Protein AF-0000000075761320 (afdb_homodimer)

pLDDT: mean 91.82, std 11.58, range [25.72, 98.88]

Nearest PDB structures (foldseek):
  5cwi-assembly1_A  TM=2.090E-01  e=9.418E-01  synthetic construct
  8e12-assembly1_B  TM=2.796E-01  e=6.528E+00  synthetic construct
  8pwv-assembly4_G  TM=2.107E-01  e=4.591E+00  Plasmodium falciparum 3D7
  5mi0-assembly1_A  TM=2.084E-01  e=7.449E+00  Plasmodium falciparum
  5cwi-assembly1_A  TM=2.090E-01  e=1.225E+00  synthetic construct

Secondary structure (DSSP, 8-state):
--SSTT-S---TTS-HHHHHHHHHHHHHHHHHHHHSS-GGGHHHHHHHHHHHHHHHHHHHHHTHHHHTHHHHHHHHHHHHHHHHHGGGHHHHHHHHHHHHHHHHTHHHHTSHHHHHHHHHHHHHHS--TTHHHHHHHHHHHHHHHHHHHHHHHTT----S-TTHHHHHHHHHHHHHHHHHHHHHHH---HHHHHHHHHHHHHHHHHHHHTGGG-HHHHHHHHHHHHHHHHHHHHHHHHHHHHHHHHH-GGGG-SHHHHHHHHHHHHHHHHHHHHHHHHHHHHHT-S-HHHHHHHHHHHHHHHHHH--/--SSTT-S---TTS-HHHHHHHHHHHHHHHHHHHHSS-GGGHHHHHHHHHHHHHHHHHHHHHTHHHHTHHHHHHHHHHHHHHHHHGGGHHHHHHHHHHHHHHHHTHHHHTSHHHHHHHHHHHHHHSPPTTHHHHHHHHHHHHHHHHHHHHHHHHT----S-TTHHHHHHHHHHHHHHHHHHHHHHH---HHHHHHHHHHHHHHHHHHHHTGGG-HHHHHHHHHHHHHHHHHHHHHHHHHHHHHHHHH-GGGG-SHHHHHHHHHHHHHHHHHHHHHHHHHHHHHT-S-HHHHHHHHHHHHHHHHHH--

Radius of gyration: 30.38 Å; Cα contacts (8 Å, |Δi|>4): 677; chains: 2; bounding box: 58×85×66 Å

Organism: Stutzerimonas stutzeri (strain A1501) (NCBI:txid379731)

Structure (mmCIF, N/CA/C/O backbone):
data_AF-0000000075761320-model_v1
#
loop_
_entity.id
_entity.type
_entity.pdbx_description
1 polymer 'CHAD domain-containing protein'
#
loop_
_atom_site.group_PDB
_atom_site.id
_atom_site.type_symbol
_atom_site.label_atom_id
_atom_site.label_alt_id
_atom_site.label_comp_id
_atom_site.label_asym_id
_atom_site.label_entity_id
_atom_site.label_seq_id
_atom_site.pdbx_PDB_ins_code
_atom_site.Cartn_x
_atom_site.Cartn_y
_atom_site.Cartn_z
_atom_site.occupancy
_atom_site.B_iso_or_equiv
_atom_site.auth_seq_id
_atom_site.auth_comp_id
_atom_site.auth_asym_id
_atom_site.auth_atom_id
_atom_site.pdbx_PDB_model_num
ATOM 1 N N . MET A 1 1 ? -18.188 -2.959 19.812 1 25.72 1 MET A N 1
ATOM 2 C CA . MET A 1 1 ? -19.25 -2.385 19 1 25.72 1 MET A CA 1
ATOM 3 C C . MET A 1 1 ? -19.188 -0.861 19.016 1 25.72 1 MET A C 1
ATOM 5 O O . MET A 1 1 ? -19.516 -0.212 18.016 1 25.72 1 MET A O 1
ATOM 9 N N . GLU A 1 2 ? -18.922 -0.17 20.062 1 32.75 2 GLU A N 1
ATOM 10 C CA . GLU A 1 2 ? -18.938 1.276 20.266 1 32.75 2 GLU A CA 1
ATOM 11 C C . GLU A 1 2 ? -17.688 1.929 19.688 1 32.75 2 GLU A C 1
ATOM 13 O O . GLU A 1 2 ? -17.75 3.074 19.234 1 32.75 2 GLU A O 1
ATOM 18 N N . SER A 1 3 ? -16.547 1.347 19.844 1 39.31 3 SER A N 1
ATOM 19 C CA . SER A 1 3 ? -15.219 1.844 19.516 1 39.31 3 SER A CA 1
ATOM 20 C C . SER A 1 3 ? -15.016 1.897 18 1 39.31 3 SER A C 1
ATOM 22 O O . SER A 1 3 ? -14.188 2.662 17.5 1 39.31 3 SER A O 1
ATOM 24 N N . ASN A 1 4 ? -15.648 1.017 17.219 1 44.62 4 ASN A N 1
ATOM 25 C CA . ASN A 1 4 ? -15.812 0.854 15.773 1 44.62 4 ASN A CA 1
ATOM 26 C C . ASN A 1 4 ? -16.688 1.957 15.18 1 44.62 4 ASN A C 1
ATOM 28 O O . ASN A 1 4 ? -16.594 2.24 13.984 1 44.62 4 ASN A O 1
ATOM 32 N N . SER A 1 5 ? -17.688 2.535 15.938 1 45.78 5 SER A N 1
ATOM 33 C CA . SER A 1 5 ? -18.734 3.5 15.617 1 45.78 5 SER A CA 1
ATOM 34 C C . SER A 1 5 ? -18.156 4.875 15.312 1 45.78 5 SER A C 1
ATOM 36 O O . SER A 1 5 ? -18.812 5.715 14.703 1 45.78 5 SER A O 1
ATOM 38 N N . MET A 1 6 ? -16.938 5.207 15.82 1 63.84 6 MET A N 1
ATOM 39 C CA . MET A 1 6 ? -16.531 6.602 15.703 1 63.84 6 MET A CA 1
ATOM 40 C C . MET A 1 6 ? -15.352 6.738 14.734 1 63.84 6 MET A C 1
ATOM 42 O O . MET A 1 6 ? -14.523 7.645 14.883 1 63.84 6 MET A O 1
ATOM 46 N N . ALA A 1 7 ? -15.422 5.793 13.805 1 81.19 7 ALA A N 1
ATOM 47 C CA . ALA A 1 7 ? -14.273 5.758 12.906 1 81.19 7 ALA A CA 1
ATOM 48 C C . ALA A 1 7 ? -14.406 6.812 11.812 1 81.19 7 ALA A C 1
ATOM 50 O O . ALA A 1 7 ? -15.508 7.102 11.344 1 81.19 7 ALA A O 1
ATOM 51 N N . TYR A 1 8 ? -13.477 7.523 11.609 1 94.44 8 TYR A N 1
ATOM 52 C CA . TYR A 1 8 ? -13.336 8.516 10.547 1 94.44 8 TYR A CA 1
ATOM 53 C C . TYR A 1 8 ? -13.219 7.844 9.188 1 94.44 8 TYR A C 1
ATOM 55 O O . TYR A 1 8 ? -12.117 7.648 8.68 1 94.44 8 TYR A O 1
ATOM 63 N N . ARG A 1 9 ? -14.391 7.473 8.664 1 97.12 9 ARG A N 1
ATOM 64 C CA . ARG A 1 9 ? -14.453 6.734 7.406 1 97.12 9 ARG A CA 1
ATOM 65 C C . ARG A 1 9 ? -15.789 6.973 6.703 1 97.12 9 ARG A C 1
ATOM 67 O O . ARG A 1 9 ? -16.766 7.398 7.328 1 97.12 9 ARG A O 1
ATOM 74 N N . ILE A 1 10 ? -15.82 6.734 5.441 1 96.88 10 ILE A N 1
ATOM 75 C CA . ILE A 1 10 ? -17.016 6.715 4.617 1 96.88 10 ILE A CA 1
ATOM 76 C C . ILE A 1 10 ? -17.234 5.316 4.039 1 96.88 10 ILE A C 1
ATOM 78 O O . ILE A 1 10 ? -16.375 4.801 3.316 1 96.88 10 ILE A O 1
ATOM 82 N N . ARG A 1 11 ? -18.312 4.676 4.395 1 95.88 11 ARG A N 1
ATOM 83 C CA . ARG A 1 11 ? -18.594 3.332 3.896 1 95.88 11 ARG A CA 1
ATOM 84 C C . ARG A 1 11 ? -19.281 3.383 2.533 1 95.88 11 ARG A C 1
ATOM 86 O O . ARG A 1 11 ? -20.375 3.918 2.402 1 95.88 11 ARG A O 1
ATOM 93 N N . PRO A 1 12 ? -18.656 2.762 1.492 1 96.19 12 PRO A N 1
ATOM 94 C CA . PRO A 1 12 ? -19.219 2.836 0.138 1 96.19 12 PRO A CA 1
ATOM 95 C C . PRO A 1 12 ? -20.531 2.082 -0.003 1 96.19 12 PRO A C 1
ATOM 97 O O . PRO A 1 12 ? -21.297 2.338 -0.936 1 96.19 12 PRO A O 1
ATOM 100 N N . THR A 1 13 ? -20.812 1.194 0.844 1 94.88 13 THR A N 1
ATOM 101 C CA . THR A 1 13 ? -22.016 0.375 0.768 1 94.88 13 THR A CA 1
ATOM 102 C C . THR A 1 13 ? -23.219 1.14 1.301 1 94.88 13 THR A C 1
ATOM 104 O O . THR A 1 13 ? -24.359 0.672 1.189 1 94.88 13 THR A O 1
ATOM 107 N N . ARG A 1 14 ? -23 2.266 1.928 1 94.31 14 ARG A N 1
ATOM 108 C CA . ARG A 1 14 ? -24.047 3.127 2.457 1 94.31 14 ARG A CA 1
ATOM 109 C C . ARG A 1 14 ? -24.188 4.391 1.619 1 94.31 14 ARG A C 1
ATOM 111 O O . ARG A 1 14 ? -23.422 4.621 0.69 1 94.31 14 ARG A O 1
ATOM 118 N N . ASN A 1 15 ? -25.25 5.133 1.896 1 94.44 15 ASN A N 1
ATOM 119 C CA . ASN A 1 15 ? -25.453 6.406 1.215 1 94.44 15 ASN A CA 1
ATOM 120 C C . ASN A 1 15 ? -24.328 7.383 1.498 1 94.44 15 ASN A C 1
ATOM 122 O O . ASN A 1 15 ? -24.078 7.734 2.652 1 94.44 15 ASN A O 1
ATOM 126 N N . ALA A 1 16 ? -23.688 7.828 0.466 1 96 16 ALA A N 1
ATOM 127 C CA . ALA A 1 16 ? -22.469 8.625 0.602 1 96 16 ALA A CA 1
ATOM 128 C C . ALA A 1 16 ? -22.734 9.914 1.368 1 96 16 ALA A C 1
ATOM 130 O O . ALA A 1 16 ? -21.969 10.297 2.248 1 96 16 ALA A O 1
ATOM 131 N N . ALA A 1 17 ? -23.828 10.586 1.048 1 95.69 17 ALA A N 1
ATOM 132 C CA . ALA A 1 17 ? -24.156 11.844 1.709 1 95.69 17 ALA A CA 1
ATOM 133 C C . ALA A 1 17 ? -24.391 11.633 3.203 1 95.69 17 ALA A C 1
ATOM 135 O O . ALA A 1 17 ? -23.922 12.422 4.027 1 95.69 17 ALA A O 1
ATOM 136 N N . LYS A 1 18 ? -25.078 10.594 3.521 1 95.19 18 LYS A N 1
ATOM 137 C CA . LYS A 1 18 ? -25.344 10.281 4.922 1 95.19 18 LYS A CA 1
ATOM 138 C C . LYS A 1 18 ? -24.047 9.945 5.668 1 95.19 18 LYS A C 1
ATOM 140 O O . LYS A 1 18 ? -23.859 10.367 6.812 1 95.19 18 LYS A O 1
ATOM 145 N N . GLU A 1 19 ? -23.172 9.195 4.992 1 96 19 GLU A N 1
ATOM 146 C CA . GLU A 1 19 ? -21.906 8.82 5.605 1 96 19 GLU A CA 1
ATOM 147 C C . GLU A 1 19 ? -21.016 10.039 5.832 1 96 19 GLU A C 1
ATOM 149 O O . GLU A 1 19 ? -20.328 10.141 6.852 1 96 19 GLU A O 1
ATOM 154 N N . VAL A 1 20 ? -21.016 10.977 4.895 1 96.94 20 VAL A N 1
ATOM 155 C CA . VAL A 1 20 ? -20.25 12.211 5.02 1 96.94 20 VAL A CA 1
ATOM 156 C C . VAL A 1 20 ? -20.75 13.023 6.211 1 96.94 20 VAL A C 1
ATOM 158 O O . VAL A 1 20 ? -19.953 13.477 7.043 1 96.94 20 VAL A O 1
ATOM 161 N N . ARG A 1 21 ? -22.062 13.172 6.301 1 96.12 21 ARG A N 1
ATOM 162 C CA . ARG A 1 21 ? -22.656 13.914 7.414 1 96.12 21 ARG A CA 1
ATOM 163 C C . ARG A 1 21 ? -22.328 13.25 8.75 1 96.12 21 ARG A C 1
ATOM 165 O O . ARG A 1 21 ? -21.984 13.93 9.719 1 96.12 21 ARG A O 1
ATOM 172 N N . LYS A 1 22 ? -22.438 11.977 8.75 1 96.44 22 LYS A N 1
ATOM 173 C CA . LYS A 1 22 ? -22.156 11.219 9.969 1 96.44 22 LYS A CA 1
ATOM 174 C C . LYS A 1 22 ? -20.703 11.43 10.406 1 96.44 22 LYS A C 1
ATOM 176 O O . LYS A 1 22 ? -20.438 11.656 11.594 1 96.44 22 LYS A O 1
ATOM 181 N N . ALA A 1 23 ? -19.797 11.328 9.469 1 97.12 23 ALA A N 1
ATOM 182 C CA . ALA A 1 23 ? -18.375 11.531 9.773 1 97.12 23 ALA A CA 1
ATOM 183 C C . ALA A 1 23 ? -18.125 12.945 10.297 1 97.12 23 ALA A C 1
ATOM 185 O O . ALA A 1 23 ? -17.359 13.141 11.242 1 97.12 23 ALA A O 1
ATOM 186 N N . ALA A 1 24 ? -18.734 13.93 9.703 1 97.25 24 ALA A N 1
ATOM 187 C CA . ALA A 1 24 ? -18.578 15.32 10.125 1 97.25 24 ALA A CA 1
ATOM 188 C C . ALA A 1 24 ? -19.094 15.523 11.539 1 97.25 24 ALA A C 1
ATOM 190 O O . ALA A 1 24 ? -18.406 16.094 12.391 1 97.25 24 ALA A O 1
ATOM 191 N N . LEU A 1 25 ? -20.281 15.016 11.773 1 96.88 25 LEU A N 1
ATOM 192 C CA . LEU A 1 25 ? -20.922 15.188 13.07 1 96.88 25 LEU A CA 1
ATOM 193 C C . LEU A 1 25 ? -20.141 14.484 14.172 1 96.88 25 LEU A C 1
ATOM 195 O O . LEU A 1 25 ? -20.016 15.008 15.281 1 96.88 25 LEU A O 1
ATOM 199 N N . GLN A 1 26 ? -19.656 13.391 13.844 1 96.88 26 GLN A N 1
ATOM 200 C CA . GLN A 1 26 ? -18.859 12.656 14.82 1 96.88 26 GLN A CA 1
ATOM 201 C C . GLN A 1 26 ? -17.578 13.414 15.18 1 96.88 26 GLN A C 1
ATOM 203 O O . GLN A 1 26 ? -17.156 13.406 16.328 1 96.88 26 GLN A O 1
ATOM 208 N N . ARG A 1 27 ? -16.953 14.055 14.211 1 96.81 27 ARG A N 1
ATOM 209 C CA . ARG A 1 27 ? -15.734 14.797 14.477 1 96.81 27 ARG A CA 1
ATOM 210 C C . ARG A 1 27 ? -16.016 16.047 15.32 1 96.81 27 ARG A C 1
ATOM 212 O O . ARG A 1 27 ? -15.227 16.391 16.188 1 96.81 27 ARG A O 1
ATOM 219 N N . ILE A 1 28 ? -17.109 16.703 15.047 1 96.69 28 ILE A N 1
ATOM 220 C CA . ILE A 1 28 ? -17.469 17.859 15.852 1 96.69 28 ILE A CA 1
ATOM 221 C C . ILE A 1 28 ? -17.75 17.438 17.281 1 96.69 28 ILE A C 1
ATOM 223 O O . ILE A 1 28 ? -17.328 18.109 18.234 1 96.69 28 ILE A O 1
ATOM 227 N N . ASP A 1 29 ? -18.438 16.312 17.422 1 96.44 29 ASP A N 1
ATOM 228 C CA . ASP A 1 29 ? -18.75 15.797 18.75 1 96.44 29 ASP A CA 1
ATOM 229 C C . ASP A 1 29 ? -17.469 15.469 19.531 1 96.44 29 ASP A C 1
ATOM 231 O O . ASP A 1 29 ? -17.359 15.797 20.703 1 96.44 29 ASP A O 1
ATOM 235 N N . LYS A 1 30 ? -16.562 14.898 18.859 1 97.12 30 LYS A N 1
ATOM 236 C CA . LYS A 1 30 ? -15.297 14.578 19.5 1 97.12 30 LYS A CA 1
ATOM 237 C C . LYS A 1 30 ? -14.539 15.844 19.875 1 97.12 30 LYS A C 1
ATOM 239 O O . LYS A 1 30 ? -13.859 15.875 20.906 1 97.12 30 LYS A O 1
ATOM 244 N N . ALA A 1 31 ? -14.602 16.828 19.031 1 96.88 31 ALA A N 1
ATOM 245 C CA . ALA A 1 31 ? -13.953 18.094 19.344 1 96.88 31 ALA A CA 1
ATOM 246 C C . ALA A 1 31 ? -14.578 18.734 20.578 1 96.88 31 ALA A C 1
ATOM 248 O O . ALA A 1 31 ? -13.875 19.219 21.469 1 96.88 31 ALA A O 1
ATOM 249 N N . ILE A 1 32 ? -15.906 18.688 20.656 1 96.75 32 ILE A N 1
ATOM 250 C CA . ILE A 1 32 ? -16.625 19.25 21.797 1 96.75 32 ILE A CA 1
ATOM 251 C C . ILE A 1 32 ? -16.266 18.5 23.062 1 96.75 32 ILE A C 1
ATOM 253 O O . ILE A 1 32 ? -15.984 19.109 24.109 1 96.75 32 ILE A O 1
ATOM 257 N N . GLN A 1 33 ? -16.203 17.188 22.984 1 96.75 33 GLN A N 1
ATOM 258 C CA . GLN A 1 33 ? -15.82 16.359 24.125 1 96.75 33 GLN A CA 1
ATOM 259 C C . GLN A 1 33 ? -14.398 16.688 24.578 1 96.75 33 GLN A C 1
ATOM 261 O O . GLN A 1 33 ? -14.133 16.766 25.781 1 96.75 33 GLN A O 1
ATOM 266 N N . ALA A 1 34 ? -13.562 16.922 23.625 1 95.44 34 ALA A N 1
ATOM 267 C CA . ALA A 1 34 ? -12.164 17.219 23.938 1 95.44 34 ALA A CA 1
ATOM 268 C C . ALA A 1 34 ? -12.031 18.578 24.625 1 95.44 34 ALA A C 1
ATOM 270 O O . ALA A 1 34 ? -11.133 18.781 25.438 1 95.44 34 ALA A O 1
ATOM 271 N N . LEU A 1 35 ? -12.922 19.453 24.328 1 94.5 35 LEU A N 1
ATOM 272 C CA . LEU A 1 35 ? -12.844 20.812 24.875 1 94.5 35 LEU A CA 1
ATOM 273 C C . LEU A 1 35 ? -13.578 20.906 26.203 1 94.5 35 LEU A C 1
ATOM 275 O O . LEU A 1 35 ? -13.438 21.906 26.906 1 94.5 35 LEU A O 1
ATOM 279 N N . THR A 1 36 ? -14.391 19.891 26.469 1 94.5 36 THR A N 1
ATOM 280 C CA . THR A 1 36 ? -15.164 19.875 27.703 1 94.5 36 THR A CA 1
ATOM 281 C C . THR A 1 36 ? -14.5 18.984 28.75 1 94.5 36 THR A C 1
ATOM 283 O O . THR A 1 36 ? -15.039 17.953 29.125 1 94.5 36 THR A O 1
ATOM 286 N N . VAL A 1 37 ? -13.328 19.219 29.062 1 91.12 37 VAL A N 1
ATOM 287 C CA . VAL A 1 37 ? -12.555 18.469 30.047 1 91.12 37 VAL A CA 1
ATOM 288 C C . VAL A 1 37 ? -12.148 19.375 31.203 1 91.12 37 VAL A C 1
ATOM 290 O O . VAL A 1 37 ? -12.367 20.594 31.156 1 91.12 37 VAL A O 1
ATOM 293 N N . GLU A 1 38 ? -11.594 18.766 32.188 1 89 38 GLU A N 1
ATOM 294 C CA . GLU A 1 38 ? -11.125 19.516 33.344 1 89 38 GLU A CA 1
ATOM 295 C C . GLU A 1 38 ? -9.914 20.375 33 1 89 38 GLU A C 1
ATOM 297 O O . GLU A 1 38 ? -9.227 20.109 32.031 1 89 38 GLU A O 1
ATOM 302 N N . ALA A 1 39 ? -9.695 21.344 33.844 1 80.25 39 ALA A N 1
ATOM 303 C CA . ALA A 1 39 ? -8.672 22.359 33.594 1 80.25 39 ALA A CA 1
ATOM 304 C C . ALA A 1 39 ? -7.301 21.719 33.438 1 80.25 39 ALA A C 1
ATOM 306 O O . ALA A 1 39 ? -6.492 22.172 32.594 1 80.25 39 ALA A O 1
ATOM 307 N N . ASP A 1 40 ? -7.102 20.688 34.188 1 82.88 40 ASP A N 1
ATOM 308 C CA . ASP A 1 40 ? -5.785 20.062 34.156 1 82.88 40 ASP A CA 1
ATOM 309 C C . ASP A 1 40 ? -5.559 19.281 32.875 1 82.88 40 ASP A C 1
ATOM 311 O O . ASP A 1 40 ? -4.422 18.969 32.5 1 82.88 40 ASP A O 1
ATOM 315 N N . GLU A 1 41 ? -6.574 19.031 32.094 1 88.69 41 GLU A N 1
ATOM 316 C CA . GLU A 1 41 ? -6.488 18.281 30.828 1 88.69 41 GLU A CA 1
ATOM 317 C C . GLU A 1 41 ? -6.746 19.188 29.625 1 88.69 41 GLU A C 1
ATOM 319 O O . GLU A 1 41 ? -6.809 18.719 28.5 1 88.69 41 GLU A O 1
ATOM 324 N N . ARG A 1 42 ? -6.805 20.422 29.875 1 84.12 42 ARG A N 1
ATOM 325 C CA . ARG A 1 42 ? -7.262 21.375 28.891 1 84.12 42 ARG A CA 1
ATOM 326 C C . ARG A 1 42 ? -6.293 21.469 27.719 1 84.12 42 ARG A C 1
ATOM 328 O O . ARG A 1 42 ? -6.711 21.531 26.562 1 84.12 42 ARG A O 1
ATOM 335 N N . ALA A 1 43 ? -5.031 21.531 27.984 1 82.81 43 ALA A N 1
ATOM 336 C CA . ALA A 1 43 ? -4.039 21.641 26.922 1 82.81 43 ALA A CA 1
ATOM 337 C C . ALA A 1 43 ? -4.141 20.469 25.953 1 82.81 43 ALA A C 1
ATOM 339 O O . ALA A 1 43 ? -4.152 20.672 24.734 1 82.81 43 ALA A O 1
ATOM 340 N N . GLU A 1 44 ? -4.242 19.328 26.484 1 86.94 44 GLU A N 1
ATOM 341 C CA . GLU A 1 44 ? -4.402 18.125 25.656 1 86.94 44 GLU A CA 1
ATOM 342 C C . GLU A 1 44 ? -5.742 18.141 24.922 1 86.94 44 GLU A C 1
ATOM 344 O O . GLU A 1 44 ? -5.832 17.719 23.766 1 86.94 44 GLU A O 1
ATOM 349 N N . GLY A 1 45 ? -6.719 18.547 25.641 1 90.88 45 GLY A N 1
ATOM 350 C CA . GLY A 1 45 ? -8.031 18.656 25.031 1 90.88 45 GLY A CA 1
ATOM 351 C C . GLY A 1 45 ? -8.047 19.578 23.828 1 90.88 45 GLY A C 1
ATOM 352 O O . GLY A 1 45 ? -8.625 19.25 22.797 1 90.88 45 GLY A O 1
ATOM 353 N N . VAL A 1 46 ? -7.445 20.719 23.953 1 89.81 46 VAL A N 1
ATOM 354 C CA . VAL A 1 46 ? -7.355 21.688 22.875 1 89.81 46 VAL A C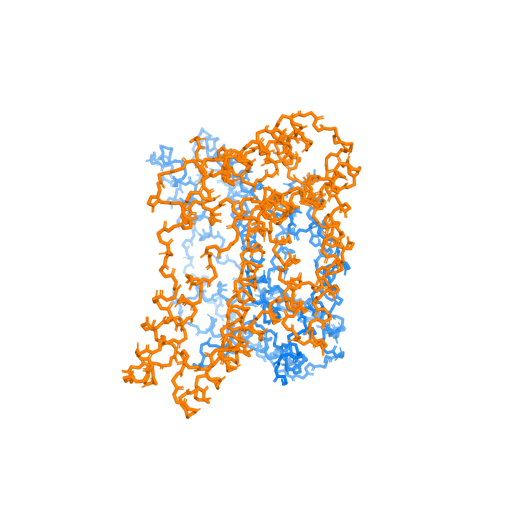A 1
ATOM 355 C C . VAL A 1 46 ? -6.602 21.078 21.688 1 89.81 46 VAL A C 1
ATOM 357 O O . VAL A 1 46 ? -7.004 21.234 20.531 1 89.81 46 VAL A O 1
ATOM 360 N N . HIS A 1 47 ? -5.559 20.359 21.969 1 89.69 47 HIS A N 1
ATOM 361 C CA . HIS A 1 47 ? -4.777 19.703 20.938 1 89.69 47 HIS A CA 1
ATOM 362 C C . HIS A 1 47 ? -5.621 18.688 20.172 1 89.69 47 HIS A C 1
ATOM 364 O O . HIS A 1 47 ? -5.598 18.656 18.938 1 89.69 47 HIS A O 1
ATOM 370 N N . GLN A 1 48 ? -6.363 17.938 20.875 1 93.94 48 GLN A N 1
ATOM 371 C CA . GLN A 1 48 ? -7.23 16.938 20.266 1 93.94 48 GLN A CA 1
ATOM 372 C C . GLN A 1 48 ? -8.336 17.594 19.438 1 93.94 48 GLN A C 1
ATOM 374 O O . GLN A 1 48 ? -8.672 17.125 18.344 1 93.94 48 GLN A O 1
ATOM 379 N N . ALA A 1 49 ? -8.867 18.656 19.984 1 95.06 49 ALA A N 1
ATOM 380 C CA . ALA A 1 49 ? -9.906 19.375 19.266 1 95.06 49 ALA A CA 1
ATOM 381 C C . ALA A 1 49 ? -9.375 19.922 17.938 1 95.06 49 ALA A C 1
ATOM 383 O O . ALA A 1 49 ? -10.031 19.828 16.906 1 95.06 49 ALA A O 1
ATOM 384 N N . ARG A 1 50 ? -8.203 20.438 17.969 1 93.31 50 ARG A N 1
ATOM 385 C CA . ARG A 1 50 ? -7.605 21 16.766 1 93.31 50 ARG A CA 1
ATOM 386 C C . ARG A 1 50 ? -7.344 19.922 15.727 1 93.31 50 ARG A C 1
ATOM 388 O O . ARG A 1 50 ? -7.492 20.141 14.523 1 93.31 50 ARG A O 1
ATOM 395 N N . LYS A 1 51 ? -7.008 18.797 16.156 1 94.94 51 LYS A N 1
ATOM 396 C CA . LYS A 1 51 ? -6.863 17.656 15.258 1 94.94 51 LYS A CA 1
ATOM 397 C C . LYS A 1 51 ? -8.188 17.328 14.57 1 94.94 51 LYS A C 1
ATOM 399 O O . LYS A 1 51 ? -8.227 17.062 13.367 1 94.94 51 LYS A O 1
ATOM 404 N N . ARG A 1 52 ? -9.227 17.359 15.391 1 97.44 52 ARG A N 1
ATOM 405 C CA . ARG A 1 52 ? -10.547 17.094 14.828 1 97.44 52 ARG A CA 1
ATOM 406 C C . ARG A 1 52 ? -10.953 18.172 13.828 1 97.44 52 ARG A C 1
ATOM 408 O O . ARG A 1 52 ? -11.578 17.875 12.812 1 97.44 52 ARG A O 1
ATOM 415 N N . PHE A 1 53 ? -10.578 19.391 14.125 1 97.31 53 PHE A N 1
ATOM 416 C CA . PHE A 1 53 ? -10.875 20.484 13.195 1 97.31 53 PHE A CA 1
ATOM 417 C C . PHE A 1 53 ? -10.18 20.25 11.859 1 97.31 53 PHE A C 1
ATOM 419 O O . PHE A 1 53 ? -10.773 20.469 10.805 1 97.31 53 PHE A O 1
ATOM 426 N N . LYS A 1 54 ? -8.984 19.797 11.906 1 97.19 54 LYS A N 1
ATOM 427 C CA . LYS A 1 54 ? -8.242 19.547 10.68 1 97.19 54 LYS A CA 1
ATOM 428 C C . LYS A 1 54 ? -8.875 18.406 9.883 1 97.19 54 LYS A C 1
ATOM 430 O O . LYS A 1 54 ? -9 18.484 8.656 1 97.19 54 LYS A O 1
ATOM 435 N N . GLU A 1 55 ? -9.25 17.375 10.57 1 98.06 55 GLU A N 1
ATOM 436 C CA . GLU A 1 55 ? -9.953 16.266 9.93 1 98.06 55 GLU A CA 1
ATOM 437 C C . GLU A 1 55 ? -11.25 16.734 9.266 1 98.06 55 GLU A C 1
ATOM 439 O O . GLU A 1 55 ? -11.547 16.359 8.133 1 98.06 55 GLU A O 1
ATOM 444 N N . LEU A 1 56 ? -11.953 17.578 10.023 1 98 56 LEU A N 1
ATOM 445 C CA . LEU A 1 56 ? -13.227 18.094 9.523 1 98 56 LEU A CA 1
ATOM 446 C C . LEU A 1 56 ? -13.008 18.969 8.297 1 98 56 LEU A C 1
ATOM 448 O O . LEU A 1 56 ? -13.766 18.891 7.328 1 98 56 LEU A O 1
ATOM 452 N N . ARG A 1 57 ? -12.039 19.766 8.367 1 98.5 57 ARG A N 1
ATOM 453 C CA . ARG A 1 57 ? -11.766 20.656 7.238 1 98.5 57 ARG A CA 1
ATOM 454 C C . ARG A 1 57 ? -11.336 19.844 6.016 1 98.5 57 ARG A C 1
ATOM 456 O O . ARG A 1 57 ? -11.688 20.188 4.883 1 98.5 57 ARG A O 1
ATOM 463 N N . ALA A 1 58 ? -10.562 18.812 6.199 1 98.62 58 ALA A N 1
ATOM 464 C CA . ALA A 1 58 ? -10.219 17.922 5.094 1 98.62 58 ALA A CA 1
ATOM 465 C C . ALA A 1 58 ? -11.469 17.297 4.484 1 98.62 58 ALA A C 1
ATOM 467 O O . ALA A 1 58 ? -11.586 17.188 3.262 1 98.62 58 ALA A O 1
ATOM 468 N N . LEU A 1 59 ? -12.375 16.875 5.328 1 98.44 59 LEU A N 1
ATOM 469 C CA . LEU A 1 59 ? -13.641 16.312 4.867 1 98.44 59 LEU A CA 1
ATOM 470 C C . LEU A 1 59 ? -14.43 17.344 4.062 1 98.44 59 LEU A C 1
ATOM 472 O O . LEU A 1 59 ? -14.992 17.016 3.016 1 98.44 59 LEU A O 1
ATOM 476 N N . LEU A 1 60 ? -14.461 18.594 4.57 1 98.19 60 LEU A N 1
ATOM 477 C CA . LEU A 1 60 ? -15.156 19.656 3.852 1 98.19 60 LEU A CA 1
ATOM 478 C C . LEU A 1 60 ? -14.547 19.859 2.467 1 98.19 60 LEU A C 1
ATOM 480 O O . LEU A 1 60 ? -15.273 20.047 1.488 1 98.19 60 LEU A O 1
ATOM 484 N N . ARG A 1 61 ? -13.242 19.781 2.381 1 98.5 61 ARG A N 1
ATOM 485 C CA . ARG A 1 61 ? -12.562 19.953 1.098 1 98.5 61 ARG A CA 1
ATOM 486 C C . ARG A 1 61 ? -12.906 18.797 0.146 1 98.5 61 ARG A C 1
ATOM 488 O O . ARG A 1 61 ? -12.984 19 -1.068 1 98.5 61 ARG A O 1
ATOM 495 N N . LEU A 1 62 ? -13.117 17.641 0.688 1 98.12 62 LEU A N 1
ATOM 496 C CA . LEU A 1 62 ? -13.477 16.484 -0.104 1 98.12 62 LEU A CA 1
ATOM 497 C C . LEU A 1 62 ? -14.852 16.656 -0.747 1 98.12 62 LEU A C 1
ATOM 499 O O . LEU A 1 62 ? -15.086 16.188 -1.858 1 98.12 62 LEU A O 1
ATOM 503 N N . VAL A 1 63 ? -15.758 17.391 -0.106 1 97.88 63 VAL A N 1
ATOM 504 C CA . VAL A 1 63 ? -17.109 17.562 -0.617 1 97.88 63 VAL A CA 1
ATOM 505 C C . VAL A 1 63 ? -17.359 19.047 -0.891 1 97.88 63 VAL A C 1
ATOM 507 O O . VAL A 1 63 ? -18.484 19.531 -0.733 1 97.88 63 VAL A O 1
ATOM 510 N N . ARG A 1 64 ? -16.359 19.766 -1.211 1 96.75 64 ARG A N 1
ATOM 511 C CA . ARG A 1 64 ? -16.422 21.203 -1.42 1 96.75 64 ARG A CA 1
ATOM 512 C C . ARG A 1 64 ? -17.484 21.562 -2.455 1 96.75 64 ARG A C 1
ATOM 514 O O . ARG A 1 64 ? -18.281 22.469 -2.24 1 96.75 64 ARG A O 1
ATOM 521 N N . GLU A 1 65 ? -17.531 20.844 -3.557 1 95.25 65 GLU A N 1
ATOM 522 C CA . GLU A 1 65 ? -18.438 21.188 -4.652 1 95.25 65 GLU A CA 1
ATOM 523 C C . GLU A 1 65 ? -19.891 20.922 -4.27 1 95.25 65 GLU A C 1
ATOM 525 O O . GLU A 1 65 ? -20.734 21.797 -4.422 1 95.25 65 GLU A O 1
ATOM 530 N N . PRO A 1 66 ? -20.188 19.75 -3.746 1 95.25 66 PRO A N 1
ATOM 531 C CA . PRO A 1 66 ? -21.562 19.516 -3.297 1 95.25 66 PRO A CA 1
ATOM 532 C C . PRO A 1 66 ? -22.016 20.516 -2.232 1 95.25 66 PRO A C 1
ATOM 534 O O . PRO A 1 66 ? -23.203 20.828 -2.148 1 95.25 66 PRO A O 1
ATOM 537 N N . LEU A 1 67 ? -21.188 21 -1.415 1 94.88 67 LEU A N 1
ATOM 538 C CA . LEU A 1 67 ? -21.531 21.922 -0.349 1 94.88 67 LEU A CA 1
ATOM 539 C C . LEU A 1 67 ? -21.797 23.328 -0.91 1 94.88 67 LEU A C 1
ATOM 541 O O . LEU A 1 67 ? -22.516 24.125 -0.296 1 94.88 67 LEU A O 1
ATOM 545 N N . GLY A 1 68 ? -21.125 23.641 -2.074 1 92.88 68 GLY A N 1
ATOM 546 C CA . GLY A 1 68 ? -21.312 24.938 -2.689 1 92.88 68 GLY A CA 1
ATOM 547 C C . GLY A 1 68 ? -20.797 26.078 -1.829 1 92.88 68 GLY A C 1
ATOM 548 O O . GLY A 1 68 ? -19.672 26.047 -1.337 1 92.88 68 GLY A O 1
ATOM 549 N N . ALA A 1 69 ? -21.625 27.062 -1.529 1 91.56 69 ALA A N 1
ATOM 550 C CA . ALA A 1 69 ? -21.25 28.266 -0.805 1 91.56 69 ALA A CA 1
ATOM 551 C C . ALA A 1 69 ? -20.984 27.969 0.666 1 91.56 69 ALA A C 1
ATOM 553 O O . ALA A 1 69 ? -20.188 28.656 1.312 1 91.56 69 ALA A O 1
ATOM 554 N N . ARG A 1 70 ? -21.578 26.969 1.163 1 92.88 70 ARG A N 1
ATOM 555 C CA . ARG A 1 70 ? -21.422 26.609 2.57 1 92.88 70 ARG A CA 1
ATOM 556 C C . ARG A 1 70 ? -19.984 26.188 2.873 1 92.88 70 ARG A C 1
ATOM 558 O O . ARG A 1 70 ? -19.531 26.312 4.008 1 92.88 70 ARG A O 1
ATOM 565 N N . PHE A 1 71 ? -19.328 25.703 1.897 1 95.94 71 PHE A N 1
ATOM 566 C CA . PHE A 1 71 ? -17.953 25.234 2.096 1 95.94 71 PHE A CA 1
ATOM 567 C C . PHE A 1 71 ? -17.078 26.344 2.666 1 95.94 71 PHE A C 1
ATOM 569 O O . PHE A 1 71 ? -16.438 26.172 3.705 1 95.94 71 PHE A O 1
ATOM 576 N N . LYS A 1 72 ? -17.031 27.438 1.972 1 96.5 72 LYS A N 1
ATOM 577 C CA . LYS A 1 72 ? -16.172 28.531 2.395 1 96.5 72 LYS A CA 1
ATOM 578 C C . LYS A 1 72 ? -16.516 28.984 3.814 1 96.5 72 LYS A C 1
ATOM 580 O O . LYS A 1 72 ? -15.617 29.25 4.617 1 96.5 72 LYS A O 1
ATOM 585 N N . LEU A 1 73 ? -17.781 29.031 4.109 1 95.12 73 LEU A N 1
ATOM 586 C CA . LEU A 1 73 ? -18.25 29.5 5.414 1 95.12 73 LEU A CA 1
ATOM 587 C C . LEU A 1 73 ? -17.797 28.547 6.516 1 95.12 73 LEU A C 1
ATOM 589 O O . LEU A 1 73 ? -17.172 28.953 7.492 1 95.12 73 LEU A O 1
ATOM 593 N N . ASP A 1 74 ? -18.109 27.266 6.336 1 95.31 74 ASP A N 1
ATOM 594 C CA . ASP A 1 74 ? -17.812 26.281 7.363 1 95.31 74 ASP A CA 1
ATOM 595 C C . ASP A 1 74 ? -16.297 26.062 7.5 1 95.31 74 ASP A C 1
ATOM 597 O O . ASP A 1 74 ? -15.789 25.922 8.609 1 95.31 74 ASP A O 1
ATOM 601 N N . ASN A 1 75 ? -15.609 26.047 6.406 1 97.19 75 ASN A N 1
ATOM 602 C CA . ASN A 1 75 ? -14.164 25.891 6.438 1 97.19 75 ASN A CA 1
ATOM 603 C C . ASN A 1 75 ? -13.484 27.047 7.168 1 97.19 75 ASN A C 1
ATOM 605 O O . ASN A 1 75 ? -12.57 26.828 7.965 1 97.19 75 ASN A O 1
ATOM 609 N N . ARG A 1 76 ? -13.859 28.266 6.926 1 96.69 76 ARG A N 1
ATOM 610 C CA . ARG A 1 76 ? -13.312 29.438 7.598 1 96.69 76 ARG A CA 1
ATOM 611 C C . ARG A 1 76 ? -13.617 29.422 9.086 1 96.69 76 ARG A C 1
ATOM 613 O O . ARG A 1 76 ? -12.766 29.766 9.914 1 96.69 76 ARG A O 1
ATOM 620 N N . ARG A 1 77 ? -14.836 29.094 9.375 1 95.81 77 ARG A N 1
ATOM 621 C CA . ARG A 1 77 ? -15.234 29.016 10.773 1 95.81 77 ARG A CA 1
ATOM 622 C C . ARG A 1 77 ? -14.344 28.062 11.547 1 95.81 77 ARG A C 1
ATOM 624 O O . ARG A 1 77 ? -13.852 28.391 12.625 1 95.81 77 ARG A O 1
ATOM 631 N N . LEU A 1 78 ? -14.148 26.891 10.977 1 97.19 78 LEU A N 1
ATOM 632 C CA . LEU A 1 78 ? -13.328 25.875 11.641 1 97.19 78 LEU A CA 1
ATOM 633 C C . LEU A 1 78 ? -11.875 26.328 11.719 1 97.19 78 LEU A C 1
ATOM 635 O O . LEU A 1 78 ? -11.195 26.078 12.719 1 97.19 78 LEU A O 1
ATOM 639 N N . ARG A 1 79 ? -11.383 26.938 10.672 1 95.56 79 ARG A N 1
ATOM 640 C CA . ARG A 1 79 ? -10.031 27.5 10.688 1 95.56 79 ARG A CA 1
ATOM 641 C C . ARG A 1 79 ? -9.875 28.516 11.805 1 95.56 79 ARG A C 1
ATOM 643 O O . ARG A 1 79 ? -8.906 28.484 12.562 1 95.56 79 ARG A O 1
ATOM 650 N N . ASP A 1 80 ? -10.797 29.438 11.938 1 93.88 80 ASP A N 1
ATOM 651 C CA . ASP A 1 80 ? -10.727 30.531 12.891 1 93.88 80 ASP A CA 1
ATOM 652 C C . ASP A 1 80 ? -10.836 30.031 14.328 1 93.88 80 ASP A C 1
ATOM 654 O O . ASP A 1 80 ? -10.125 30.516 15.219 1 93.88 80 ASP A O 1
ATOM 658 N N . VAL A 1 81 ? -11.734 29.094 14.578 1 92.88 81 VAL A N 1
ATOM 659 C CA . VAL A 1 81 ? -11.859 28.516 15.914 1 92.88 81 VAL A CA 1
ATOM 660 C C . VAL A 1 81 ? -10.562 27.797 16.297 1 92.88 81 VAL A C 1
ATOM 662 O O . VAL A 1 81 ? -10.109 27.891 17.438 1 92.88 81 VAL A O 1
ATOM 665 N N . GLY A 1 82 ? -9.992 27.109 15.328 1 91.81 82 GLY A N 1
ATOM 666 C CA . GLY A 1 82 ? -8.711 26.469 15.578 1 91.81 82 GLY A CA 1
ATOM 667 C C . GLY A 1 82 ? -7.613 27.453 15.93 1 91.81 82 GLY A C 1
ATOM 668 O O . GLY A 1 82 ? -6.797 27.203 16.812 1 91.81 82 GLY A O 1
ATOM 669 N N . ARG A 1 83 ? -7.59 28.578 15.281 1 88.75 83 ARG A N 1
ATOM 670 C CA . ARG A 1 83 ? -6.598 29.625 15.523 1 88.75 83 ARG A CA 1
ATOM 671 C C . ARG A 1 83 ? -6.766 30.219 16.922 1 88.75 83 ARG A C 1
ATOM 673 O O . ARG A 1 83 ? -5.781 30.5 17.594 1 88.75 83 ARG A O 1
ATOM 680 N N . ARG A 1 84 ? -7.934 30.406 17.297 1 85.75 84 ARG A N 1
ATOM 681 C CA . ARG A 1 84 ? -8.227 30.984 18.609 1 85.75 84 ARG A CA 1
ATOM 682 C C . ARG A 1 84 ? -7.727 30.094 19.734 1 85.75 84 ARG A C 1
ATOM 684 O O . ARG A 1 84 ? -7.301 30.578 20.781 1 85.75 84 ARG A O 1
ATOM 691 N N . LEU A 1 85 ? -7.742 28.828 19.453 1 84.75 85 LEU A N 1
ATOM 692 C CA . LEU A 1 85 ? -7.344 27.859 20.469 1 84.75 85 LEU A CA 1
ATOM 693 C C . LEU A 1 85 ? -5.84 27.625 20.422 1 84.75 85 LEU A C 1
ATOM 695 O O . LEU A 1 85 ? -5.289 26.953 21.312 1 84.75 85 LEU A O 1
ATOM 699 N N . ALA A 1 86 ? -5.039 28.047 19.422 1 77.81 86 ALA A N 1
ATOM 700 C CA . ALA A 1 86 ? -3.646 27.719 19.141 1 77.81 86 ALA A CA 1
ATOM 701 C C . ALA A 1 86 ? -2.709 28.391 20.141 1 77.81 86 ALA A C 1
ATOM 703 O O . ALA A 1 86 ? -1.609 27.906 20.406 1 77.81 86 ALA A O 1
ATOM 704 N N . GLU A 1 87 ? -2.879 29.5 20.828 1 63.81 87 GLU A N 1
ATOM 705 C CA . GLU A 1 87 ? -1.921 30.328 21.562 1 63.81 87 GLU A CA 1
ATOM 706 C C . GLU A 1 87 ? -1.118 29.5 22.562 1 63.81 87 GLU A C 1
ATOM 708 O O . GLU A 1 87 ? 0.091 29.688 22.703 1 63.81 87 GLU A O 1
ATOM 713 N N . SER A 1 88 ? -1.67 28.422 23.188 1 57.62 88 SER A N 1
ATOM 714 C CA . SER A 1 88 ? -1.01 27.75 24.297 1 57.62 88 SER A CA 1
ATOM 715 C C . SER A 1 88 ? -0.032 26.688 23.797 1 57.62 88 SER A C 1
ATOM 717 O O . SER A 1 88 ? 0.983 26.422 24.438 1 57.62 88 SER A O 1
ATOM 719 N N . ARG A 1 89 ? 0.037 26.203 22.594 1 58.5 89 ARG A N 1
ATOM 720 C CA . ARG A 1 89 ? 0.67 24.938 22.25 1 58.5 89 ARG A CA 1
ATOM 721 C C . ARG A 1 89 ? 2.074 25.156 21.703 1 58.5 89 ARG A C 1
ATOM 723 O O . ARG A 1 89 ? 2.932 24.266 21.812 1 58.5 89 ARG A O 1
ATOM 730 N N . ASP A 1 90 ? 2.451 26.312 21.438 1 68.31 90 ASP A N 1
ATOM 731 C CA . ASP A 1 90 ? 3.707 26.562 20.719 1 68.31 90 ASP A CA 1
ATOM 732 C C . ASP A 1 90 ? 4.906 26.312 21.641 1 68.31 90 ASP A C 1
ATOM 734 O O . ASP A 1 90 ? 5.902 25.719 21.219 1 68.31 90 ASP A O 1
ATOM 738 N N . ALA A 1 91 ? 4.684 26.406 22.891 1 71.25 91 ALA A N 1
ATOM 739 C CA . ALA A 1 91 ? 5.816 26.25 23.797 1 71.25 91 ALA A CA 1
ATOM 740 C C . ALA A 1 91 ? 6.094 24.781 24.078 1 71.25 91 ALA A C 1
ATOM 742 O O . ALA A 1 91 ? 7.25 24.344 24.094 1 71.25 91 ALA A O 1
ATOM 743 N N . ALA A 1 92 ? 4.996 23.984 24.219 1 75.5 92 ALA A N 1
ATOM 744 C CA . ALA A 1 92 ? 5.133 22.562 24.5 1 75.5 92 ALA A CA 1
ATOM 745 C C . ALA A 1 92 ? 5.727 21.828 23.297 1 75.5 92 ALA A C 1
ATOM 747 O O . ALA A 1 92 ? 6.559 20.938 23.453 1 75.5 92 ALA A O 1
ATOM 748 N N . ALA A 1 93 ? 5.363 22.219 22.156 1 81 93 ALA A N 1
ATOM 749 C CA . ALA A 1 93 ? 5.875 21.609 20.922 1 81 93 ALA A CA 1
ATOM 750 C C . ALA A 1 93 ? 7.363 21.906 20.75 1 81 93 ALA A C 1
ATOM 752 O O . ALA A 1 93 ? 8.117 21.047 20.281 1 81 93 ALA A O 1
ATOM 753 N N . MET A 1 94 ? 7.719 23.062 21.172 1 84 94 MET A N 1
ATOM 754 C CA . MET A 1 94 ? 9.125 23.438 21.047 1 84 94 MET A CA 1
ATOM 755 C C . MET A 1 94 ? 9.992 22.594 21.969 1 84 94 MET A C 1
ATOM 757 O O . MET A 1 94 ? 11.086 22.172 21.594 1 84 94 MET A O 1
ATOM 761 N N . LEU A 1 95 ? 9.477 22.344 23.172 1 87.12 95 LEU A N 1
ATOM 762 C CA . LEU A 1 95 ? 10.219 21.531 24.125 1 87.12 95 LEU A CA 1
ATOM 763 C C . LEU A 1 95 ? 10.344 20.094 23.625 1 87.12 95 LEU A C 1
ATOM 765 O O . LEU A 1 95 ? 11.383 19.453 23.797 1 87.12 95 LEU A O 1
ATOM 769 N N . GLU A 1 96 ? 9.281 19.641 23.031 1 88.88 96 GLU A N 1
ATOM 770 C CA . GLU A 1 96 ? 9.32 18.297 22.453 1 88.88 96 GLU A CA 1
ATOM 771 C C . GLU A 1 96 ? 10.359 18.203 21.344 1 88.88 96 GLU A C 1
ATOM 773 O O . GLU A 1 96 ? 11.078 17.219 21.234 1 88.88 96 GLU A O 1
ATOM 778 N N . SER A 1 97 ? 10.406 19.219 20.531 1 91.38 97 SER A N 1
ATOM 779 C CA . SER A 1 97 ? 11.383 19.266 19.453 1 91.38 97 SER A CA 1
ATOM 780 C C . SER A 1 97 ? 12.805 19.344 20 1 91.38 97 SER A C 1
ATOM 782 O O . SER A 1 97 ? 13.727 18.734 19.453 1 91.38 97 SER A O 1
ATOM 784 N N . TRP A 1 98 ? 12.953 20.141 21.078 1 93.06 98 TRP A N 1
ATOM 785 C CA . TRP A 1 98 ? 14.242 20.219 21.766 1 93.06 98 TRP A CA 1
ATOM 786 C C . TRP A 1 98 ? 14.695 18.844 22.234 1 93.06 98 TRP A C 1
ATOM 788 O O . TRP A 1 98 ? 15.844 18.453 22.016 1 93.06 98 TRP A O 1
ATOM 798 N N . ASP A 1 99 ? 13.789 18.141 22.828 1 94 99 ASP A N 1
ATOM 799 C CA . ASP A 1 99 ? 14.117 16.828 23.391 1 94 99 ASP A CA 1
ATOM 800 C C . ASP A 1 99 ? 14.477 15.836 22.297 1 94 99 ASP A C 1
ATOM 802 O O . ASP A 1 99 ? 15.367 15 22.469 1 94 99 ASP A O 1
ATOM 806 N N . ALA A 1 100 ? 13.75 15.914 21.234 1 94.69 100 ALA A N 1
ATOM 807 C CA . ALA A 1 100 ? 14.07 15.047 20.109 1 94.69 100 ALA A CA 1
ATOM 808 C C . ALA A 1 100 ? 15.453 15.359 19.547 1 94.69 100 ALA A C 1
ATOM 810 O O . ALA A 1 100 ? 16.219 14.445 19.219 1 94.69 100 ALA A O 1
ATOM 811 N N . LEU A 1 101 ? 15.797 16.594 19.453 1 94.12 101 LEU A N 1
ATOM 812 C CA . LEU A 1 101 ? 17.109 17.031 18.984 1 94.12 101 LEU A CA 1
ATOM 813 C C . LEU A 1 101 ? 18.203 16.578 19.953 1 94.12 101 LEU A C 1
ATOM 815 O O . LEU A 1 101 ? 19.281 16.156 19.516 1 94.12 101 LEU A O 1
ATOM 819 N N . ALA A 1 102 ? 17.891 16.672 21.203 1 94 102 ALA A N 1
ATOM 820 C CA . ALA A 1 102 ? 18.828 16.281 22.25 1 94 102 ALA A CA 1
ATOM 821 C C . ALA A 1 102 ? 19.141 14.789 22.172 1 94 102 ALA A C 1
ATOM 823 O O . ALA A 1 102 ? 20.297 14.383 22.344 1 94 102 ALA A O 1
ATOM 824 N N . ARG A 1 103 ? 18.141 13.984 21.922 1 93.94 103 ARG A N 1
ATOM 825 C CA . ARG A 1 103 ? 18.328 12.539 21.812 1 93.94 103 ARG A CA 1
ATOM 826 C C . ARG A 1 103 ? 19.25 12.195 20.656 1 93.94 103 ARG A C 1
ATOM 828 O O . ARG A 1 103 ? 20.047 11.25 20.75 1 93.94 103 ARG A O 1
ATOM 835 N N . ALA A 1 104 ? 19.25 12.977 19.609 1 91.5 104 ALA A N 1
ATOM 836 C CA . ALA A 1 104 ? 20.047 12.711 18.422 1 91.5 104 ALA A CA 1
ATOM 837 C C . ALA A 1 104 ? 21.453 13.305 18.562 1 91.5 104 ALA A C 1
ATOM 839 O O . ALA A 1 104 ? 22.359 12.977 17.781 1 91.5 104 ALA A O 1
ATOM 840 N N . ASN A 1 105 ? 21.656 14.211 19.562 1 93.44 105 ASN A N 1
ATOM 841 C CA . ASN A 1 105 ? 22.906 14.922 19.75 1 93.44 105 ASN A CA 1
ATOM 842 C C . ASN A 1 105 ? 23.344 14.922 21.219 1 93.44 105 ASN A C 1
ATOM 844 O O . ASN A 1 105 ? 23.703 15.961 21.766 1 93.44 105 ASN A O 1
ATOM 848 N N . GLN A 1 106 ? 23.312 13.844 21.875 1 88.94 106 GLN A N 1
ATOM 849 C CA . GLN A 1 106 ? 23.453 13.68 23.312 1 88.94 106 GLN A CA 1
ATOM 850 C C . GLN A 1 106 ? 24.734 14.32 23.828 1 88.94 106 GLN A C 1
ATOM 852 O O . GLN A 1 106 ? 24.719 15.039 24.828 1 88.94 106 GLN A O 1
ATOM 857 N N . PRO A 1 107 ? 25.859 14.156 23.141 1 90.31 107 PRO A N 1
ATOM 858 C CA . PRO A 1 107 ? 27.094 14.719 23.688 1 90.31 107 PRO A CA 1
ATOM 859 C C . PRO A 1 107 ? 27.047 16.234 23.844 1 90.31 107 PRO A C 1
ATOM 861 O O . PRO A 1 107 ? 27.594 16.781 24.797 1 90.31 107 PRO A O 1
ATOM 864 N N . LEU A 1 108 ? 26.344 16.906 23.047 1 89.19 108 LEU A N 1
ATOM 865 C CA . LEU A 1 108 ? 26.25 18.375 23.078 1 89.19 108 LEU A CA 1
ATOM 866 C C . LEU A 1 108 ? 25.188 18.828 24.078 1 89.19 108 LEU A C 1
ATOM 868 O O . LEU A 1 108 ? 25.406 19.781 24.812 1 89.19 108 LEU A O 1
ATOM 872 N N . PHE A 1 109 ? 24.125 18.109 24.219 1 92.56 109 PHE A N 1
ATOM 873 C CA . PHE A 1 109 ? 22.938 18.594 24.922 1 92.56 109 PHE A CA 1
ATOM 874 C C . PHE A 1 109 ? 23 18.25 26.406 1 92.56 109 PHE A C 1
ATOM 876 O O . PHE A 1 109 ? 22.172 18.703 27.188 1 92.56 109 PHE A O 1
ATOM 883 N N . VAL A 1 110 ? 24.047 17.531 26.781 1 90.62 110 VAL A N 1
ATOM 884 C CA . VAL A 1 110 ? 24.219 17.203 28.188 1 90.62 110 VAL A CA 1
ATOM 885 C C . VAL A 1 110 ? 25.031 18.297 28.875 1 90.62 110 VAL A C 1
ATOM 887 O O . VAL A 1 110 ? 25.109 18.344 30.109 1 90.62 110 VAL A O 1
ATOM 890 N N . SER A 1 111 ? 25.625 19.203 28.125 1 92 111 SER A N 1
ATOM 891 C CA . SER A 1 111 ? 26.406 20.281 28.719 1 92 111 SER A CA 1
ATOM 892 C C . SER A 1 111 ? 25.516 21.219 29.531 1 92 111 SER A C 1
ATOM 894 O O . SER A 1 111 ? 24.312 21.281 29.312 1 92 111 SER A O 1
ATOM 896 N N . ASP A 1 112 ? 26.094 21.969 30.438 1 93.19 112 ASP A N 1
ATOM 897 C CA . ASP A 1 112 ? 25.375 22.891 31.312 1 93.19 112 ASP A CA 1
ATOM 898 C C . ASP A 1 112 ? 24.703 24 30.5 1 93.19 112 ASP A C 1
ATOM 900 O O . ASP A 1 112 ? 23.594 24.406 30.828 1 93.19 112 ASP A O 1
ATOM 904 N N . ALA A 1 113 ? 25.375 24.406 29.516 1 93.12 113 ALA A N 1
ATOM 905 C CA . ALA A 1 113 ? 24.859 25.5 28.688 1 93.12 113 ALA A CA 1
ATOM 906 C C . ALA A 1 113 ? 23.531 25.109 28.047 1 93.12 113 ALA A C 1
ATOM 908 O O . ALA A 1 113 ? 22.562 25.875 28.062 1 93.12 113 ALA A O 1
ATOM 909 N N . PHE A 1 114 ? 23.453 23.922 27.516 1 94.69 114 PHE A N 1
ATOM 910 C CA . PHE A 1 114 ? 22.25 23.453 26.844 1 94.69 114 PHE A CA 1
ATOM 911 C C . PHE A 1 114 ? 21.156 23.094 27.844 1 94.69 114 PHE A C 1
ATOM 913 O O . PHE A 1 114 ? 19.969 23.297 27.562 1 94.69 114 PHE A O 1
ATOM 920 N N . ARG A 1 115 ? 21.547 22.578 28.953 1 93.69 115 ARG A N 1
ATOM 921 C CA . ARG A 1 115 ? 20.578 22.297 30 1 93.69 115 ARG A CA 1
ATOM 922 C C . ARG A 1 115 ? 19.891 23.578 30.469 1 93.69 115 ARG A C 1
ATOM 924 O O . ARG A 1 115 ? 18.688 23.578 30.75 1 93.69 115 ARG A O 1
ATOM 931 N N . GLN A 1 116 ? 20.688 24.609 30.547 1 94.12 116 GLN A N 1
ATOM 932 C CA . GLN A 1 116 ? 20.141 25.906 30.969 1 94.12 116 GLN A CA 1
ATOM 933 C C . GLN A 1 116 ? 19.141 26.422 29.938 1 94.12 116 GLN A C 1
ATOM 935 O O . GLN A 1 116 ? 18.125 27.016 30.297 1 94.12 116 GLN A O 1
ATOM 940 N N . ILE A 1 117 ? 19.453 26.234 28.719 1 93.75 117 ILE A N 1
ATOM 941 C CA . ILE A 1 117 ? 18.547 26.656 27.656 1 93.75 117 ILE A CA 1
ATOM 942 C C . ILE A 1 117 ? 17.219 25.906 27.781 1 93.75 117 ILE A C 1
ATOM 944 O O . ILE A 1 117 ? 16.141 26.516 27.688 1 93.75 117 ILE A O 1
ATOM 948 N N . ARG A 1 118 ? 17.25 24.609 27.938 1 93.19 118 ARG A N 1
ATOM 949 C CA . ARG A 1 118 ? 16.031 23.828 28.094 1 93.19 118 ARG A CA 1
ATOM 950 C C . ARG A 1 118 ? 15.18 24.344 29.234 1 93.19 118 ARG A C 1
ATOM 952 O O . ARG A 1 118 ? 13.953 24.406 29.125 1 93.19 118 ARG A O 1
ATOM 959 N N . LEU A 1 119 ? 15.859 24.688 30.328 1 91.5 119 LEU A N 1
ATOM 960 C CA . LEU A 1 119 ? 15.164 25.188 31.5 1 91.5 119 LEU A CA 1
ATOM 961 C C . LEU A 1 119 ? 14.469 26.516 31.203 1 91.5 119 LEU A C 1
ATOM 963 O O . LEU A 1 119 ? 13.352 26.766 31.656 1 91.5 119 LEU A O 1
ATOM 967 N N . GLN A 1 120 ? 15.148 27.344 30.484 1 89.31 120 GLN A N 1
ATOM 968 C CA . GLN A 1 120 ? 14.57 28.625 30.109 1 89.31 120 GLN A CA 1
ATOM 969 C C . GLN A 1 120 ? 13.359 28.438 29.203 1 89.31 120 GLN A C 1
ATOM 971 O O . GLN A 1 120 ? 12.344 29.125 29.359 1 89.31 120 GLN A O 1
ATOM 976 N N . LEU A 1 121 ? 13.469 27.516 28.25 1 87.25 121 LEU A N 1
ATOM 977 C CA . LEU A 1 121 ? 12.359 27.219 27.359 1 87.25 121 LEU A CA 1
ATOM 978 C C . LEU A 1 121 ? 11.172 26.656 28.125 1 87.25 121 LEU A C 1
ATOM 980 O O . LEU A 1 121 ? 10.023 26.969 27.828 1 87.25 121 LEU A O 1
ATOM 984 N N . GLN A 1 122 ? 11.445 25.797 29.078 1 87.75 122 GLN A N 1
ATOM 985 C CA . GLN A 1 122 ? 10.422 25.203 29.938 1 87.75 122 GLN A CA 1
ATOM 986 C C . GLN A 1 122 ? 9.68 26.266 30.734 1 87.75 122 GLN A C 1
ATOM 988 O O . GLN A 1 122 ? 8.461 26.203 30.891 1 87.75 122 GLN A O 1
ATOM 993 N N . GLN A 1 123 ? 10.398 27.219 31.203 1 84.06 123 GLN A N 1
ATOM 994 C CA . GLN A 1 123 ? 9.805 28.312 31.984 1 84.06 123 GLN A CA 1
ATOM 995 C C . GLN A 1 123 ? 8.922 29.188 31.109 1 84.06 123 GLN A C 1
ATOM 997 O O . GLN A 1 123 ? 7.867 29.656 31.547 1 84.06 123 GLN A O 1
ATOM 1002 N N . ARG A 1 124 ? 9.375 29.344 29.984 1 76.69 124 ARG A N 1
ATOM 1003 C CA . ARG A 1 124 ? 8.586 30.125 29.031 1 76.69 124 ARG A CA 1
ATOM 1004 C C . ARG A 1 124 ? 7.285 29.422 28.672 1 76.69 124 ARG A C 1
ATOM 1006 O O . ARG A 1 124 ? 6.258 30.062 28.453 1 76.69 124 ARG A O 1
ATOM 1013 N N . ALA A 1 125 ? 7.34 28.125 28.594 1 74.19 125 ALA A N 1
ATOM 1014 C CA . ALA A 1 125 ? 6.188 27.312 28.203 1 74.19 125 ALA A CA 1
ATOM 1015 C C . ALA A 1 125 ? 5.164 27.234 29.328 1 74.19 125 ALA A C 1
ATOM 1017 O O . ALA A 1 125 ? 3.992 26.938 29.094 1 74.19 125 ALA A O 1
ATOM 1018 N N . ALA A 1 126 ? 5.582 27.438 30.562 1 67.38 126 ALA A N 1
ATOM 1019 C CA . ALA A 1 126 ? 4.695 27.359 31.719 1 67.38 126 ALA A CA 1
ATOM 1020 C C . ALA A 1 126 ? 3.598 28.422 31.641 1 67.38 126 ALA A C 1
ATOM 1022 O O . ALA A 1 126 ? 3.867 29.578 31.328 1 67.38 126 ALA A O 1
ATOM 1023 N N . PRO A 1 127 ? 2.352 27.906 31.562 1 60.81 127 PRO A N 1
ATOM 1024 C CA . PRO A 1 127 ? 1.218 28.828 31.469 1 60.81 127 PRO A CA 1
ATOM 1025 C C . PRO A 1 127 ? 1.274 29.938 32.531 1 60.81 127 PRO A C 1
ATOM 1027 O O . PRO A 1 127 ? 1.708 29.703 33.656 1 60.81 127 PRO A O 1
ATOM 1030 N N . ASP A 1 128 ? 1.249 31.219 32.062 1 54.62 128 ASP A N 1
ATOM 1031 C CA . ASP A 1 128 ? 1.018 32.281 33.031 1 54.62 128 ASP A CA 1
ATOM 1032 C C . ASP A 1 128 ? -0.383 32.188 33.625 1 54.62 128 ASP A C 1
ATOM 1034 O O . ASP A 1 128 ? -1.343 31.859 32.938 1 54.62 128 ASP A O 1
ATOM 1038 N N . GLY A 1 129 ? -0.607 31.906 34.938 1 49.25 129 GLY A N 1
ATOM 1039 C CA . GLY A 1 129 ? -1.819 31.844 35.75 1 49.25 129 GLY A CA 1
ATOM 1040 C C . GLY A 1 129 ? -2.926 32.75 35.219 1 49.25 129 GLY A C 1
ATOM 1041 O O . GLY A 1 129 ? -4.105 32.375 35.281 1 49.25 129 GLY A O 1
ATOM 1042 N N . GLU A 1 130 ? -2.816 33.969 34.938 1 48 130 GLU A N 1
ATOM 1043 C CA . GLU A 1 130 ? -3.82 34.969 34.625 1 48 130 GLU A CA 1
ATOM 1044 C C . GLU A 1 130 ? -4.48 34.688 33.25 1 48 130 GLU A C 1
ATOM 1046 O O . GLU A 1 130 ? -5.605 35.125 33 1 48 130 GLU A O 1
ATOM 1051 N N . VAL A 1 131 ? -3.9 34 32.406 1 54.62 131 VAL A N 1
ATOM 1052 C CA . VAL A 1 131 ? -4.289 33.688 31.031 1 54.62 131 VAL A CA 1
ATOM 1053 C C . VAL A 1 131 ? -5.5 32.75 31.016 1 54.62 131 VAL A C 1
ATOM 1055 O O . VAL A 1 131 ? -6.168 32.625 30 1 54.62 131 VAL A O 1
ATOM 1058 N N . HIS A 1 132 ? -5.941 32.438 32.25 1 58.28 132 HIS A N 1
ATOM 1059 C CA . HIS A 1 132 ? -6.941 31.375 32.406 1 58.28 132 HIS A CA 1
ATOM 1060 C C . HIS A 1 132 ? -8.352 31.938 32.188 1 58.28 132 HIS A C 1
ATOM 1062 O O . HIS A 1 132 ? -9.164 31.312 31.484 1 58.28 132 HIS A O 1
ATOM 1068 N N . ALA A 1 133 ? -8.641 33.156 32.719 1 60.34 133 ALA A N 1
ATOM 1069 C CA . ALA A 1 133 ? -10.016 33.625 32.625 1 60.34 133 ALA A CA 1
ATOM 1070 C C . ALA A 1 133 ? -10.391 33.969 31.203 1 60.34 133 ALA A C 1
ATOM 1072 O O . ALA A 1 133 ? -11.484 33.625 30.734 1 60.34 133 ALA A O 1
ATOM 1073 N N . ASP A 1 134 ? -9.562 34.562 30.422 1 74.12 134 ASP A N 1
ATOM 1074 C CA . ASP A 1 134 ? -9.789 34.938 29.031 1 74.12 134 ASP A CA 1
ATOM 1075 C C . ASP A 1 134 ? -9.898 33.719 28.141 1 74.12 134 ASP A C 1
ATOM 1077 O O . ASP A 1 134 ? -10.734 33.656 27.234 1 74.12 134 ASP A O 1
ATOM 1081 N N . PHE A 1 135 ? -9.398 32.75 28.672 1 79.38 135 PHE A N 1
ATOM 1082 C CA . PHE A 1 135 ? -9.43 31.516 27.891 1 79.38 135 PHE A CA 1
ATOM 1083 C C . PHE A 1 135 ? -10.758 30.781 28.078 1 79.38 135 PHE A C 1
ATOM 1085 O O . PHE A 1 135 ? -11.297 30.203 27.125 1 79.38 135 PHE A O 1
ATOM 1092 N N . ASP A 1 136 ? -11.312 30.922 29.266 1 83.5 136 ASP A N 1
ATOM 1093 C CA . ASP A 1 136 ? -12.594 30.266 29.531 1 83.5 136 ASP A CA 1
ATOM 1094 C C . ASP A 1 136 ? -13.711 30.891 28.703 1 83.5 136 ASP A C 1
ATOM 1096 O O . ASP A 1 136 ? -14.586 30.172 28.203 1 83.5 136 ASP A O 1
ATOM 1100 N N . ALA A 1 137 ? -13.648 32.156 28.656 1 87.12 137 ALA A N 1
ATOM 1101 C CA . ALA A 1 137 ? -14.648 32.844 27.844 1 87.12 137 ALA A CA 1
ATOM 1102 C C . ALA A 1 137 ? -14.508 32.469 26.375 1 87.12 137 ALA A C 1
ATOM 1104 O O . ALA A 1 137 ? -15.508 32.25 25.672 1 87.12 137 ALA A O 1
ATOM 1105 N N . GLU A 1 138 ? -13.336 32.438 25.922 1 87.69 138 GLU A N 1
ATOM 1106 C CA . GLU A 1 138 ? -13.055 32.062 24.531 1 87.69 138 GLU A CA 1
ATOM 1107 C C . GLU A 1 138 ? -13.516 30.625 24.266 1 87.69 138 GLU A C 1
ATOM 1109 O O . GLU A 1 138 ? -14.078 30.328 23.219 1 87.69 138 GLU A O 1
ATOM 1114 N N . LEU A 1 139 ? -13.273 29.797 25.219 1 90.5 139 LEU A N 1
ATOM 1115 C CA . LEU A 1 139 ? -13.656 28.406 25.109 1 90.5 139 LEU A CA 1
ATOM 1116 C C . LEU A 1 139 ? -15.172 28.25 25.016 1 90.5 139 LEU A C 1
ATOM 1118 O O . LEU A 1 139 ? -15.672 27.453 24.219 1 90.5 139 LEU A O 1
ATOM 1122 N N . ALA A 1 140 ? -15.828 29.016 25.797 1 91.94 140 ALA A N 1
ATOM 1123 C CA . ALA A 1 140 ? -17.281 28.984 25.781 1 91.94 140 ALA A CA 1
ATOM 1124 C C . ALA A 1 140 ? -17.828 29.438 24.422 1 91.94 140 ALA A C 1
ATOM 1126 O O . ALA A 1 140 ? -18.797 28.875 23.922 1 91.94 140 ALA A O 1
ATOM 1127 N N . GLU A 1 141 ? -17.203 30.453 23.891 1 93.94 141 GLU A N 1
ATOM 1128 C CA . GLU A 1 141 ? -17.594 30.953 22.578 1 93.94 141 GLU A CA 1
ATOM 1129 C C . GLU A 1 141 ? -17.359 29.891 21.5 1 93.94 141 GLU A C 1
ATOM 1131 O O . GLU A 1 141 ? -18.188 29.688 20.625 1 93.94 141 GLU A O 1
ATOM 1136 N N . VAL A 1 142 ? -16.234 29.297 21.547 1 95.19 142 VAL A N 1
ATOM 1137 C CA . VAL A 1 142 ? -15.883 28.25 20.594 1 95.19 142 VAL A CA 1
ATOM 1138 C C . VAL A 1 142 ? -16.891 27.094 20.688 1 95.19 142 VAL A C 1
ATOM 1140 O O . VAL A 1 142 ? -17.375 26.609 19.672 1 95.19 142 VAL A O 1
ATOM 1143 N N . LEU A 1 143 ? -17.219 26.688 21.891 1 96.19 143 LEU A N 1
ATOM 1144 C CA . LEU A 1 143 ? -18.172 25.609 22.094 1 96.19 143 LEU A CA 1
ATOM 1145 C C . LEU A 1 143 ? -19.547 25.969 21.531 1 96.19 143 LEU A C 1
ATOM 1147 O O . LEU A 1 143 ? -20.219 25.141 20.938 1 96.19 143 LEU A O 1
ATOM 1151 N N . GLY A 1 144 ? -19.922 27.234 21.734 1 96.44 144 GLY A N 1
ATOM 1152 C CA . GLY A 1 144 ? -21.156 27.703 21.156 1 96.44 144 GLY A CA 1
ATOM 1153 C C . GLY A 1 144 ? -21.172 27.641 19.641 1 96.44 144 GLY A C 1
ATOM 1154 O O . GLY A 1 144 ? -22.156 27.219 19.031 1 96.44 144 GLY A O 1
ATOM 1155 N N . GLU A 1 145 ? -20.109 28.016 19.016 1 96.25 145 GLU A N 1
ATOM 1156 C CA . GLU A 1 145 ? -19.984 27.969 17.562 1 96.25 145 GLU A CA 1
ATOM 1157 C C . GLU A 1 145 ? -20.031 26.547 17.047 1 96.25 145 GLU A C 1
ATOM 1159 O O . GLU A 1 145 ? -20.641 26.266 16 1 96.25 145 GLU A O 1
ATOM 1164 N N . LEU A 1 146 ? -19.406 25.609 17.734 1 97.19 146 LEU A N 1
ATOM 1165 C CA . LEU A 1 146 ? -19.375 24.219 17.328 1 97.19 146 LEU A CA 1
ATOM 1166 C C . LEU A 1 146 ? -20.766 23.594 17.438 1 97.19 146 LEU A C 1
ATOM 1168 O O . LEU A 1 146 ? -21.156 22.797 16.578 1 97.19 146 LEU A O 1
ATOM 1172 N N . ARG A 1 147 ? -21.484 23.938 18.453 1 96.5 147 ARG A N 1
ATOM 1173 C CA . ARG A 1 147 ? -22.859 23.438 18.609 1 96.5 147 ARG A CA 1
ATOM 1174 C C . ARG A 1 147 ? -23.75 23.969 17.484 1 96.5 147 ARG A C 1
ATOM 1176 O O . ARG A 1 147 ? -24.609 23.234 16.969 1 96.5 147 ARG A O 1
ATOM 1183 N N . ALA A 1 148 ? -23.562 25.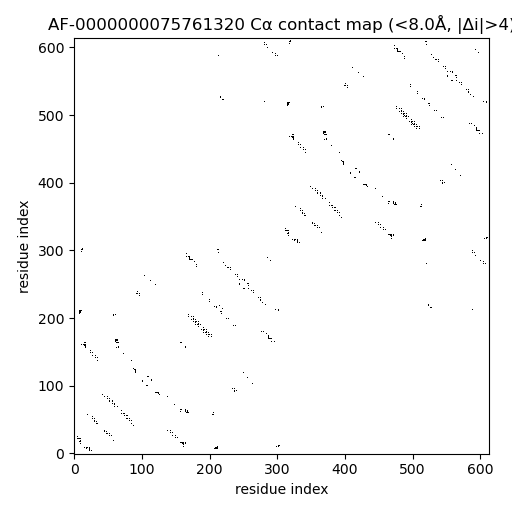203 17.156 1 95.94 148 ALA A N 1
ATOM 1184 C CA . ALA A 1 148 ? -24.312 25.766 16.031 1 95.94 148 ALA A CA 1
ATOM 1185 C C . ALA A 1 148 ? -23.969 25.047 14.734 1 95.94 148 ALA A C 1
ATOM 1187 O O . ALA A 1 148 ? -24.859 24.75 13.922 1 95.94 148 ALA A O 1
ATOM 1188 N N . LEU A 1 149 ? -22.703 24.781 14.539 1 95.69 149 LEU A N 1
ATOM 1189 C CA . LEU A 1 149 ? -22.25 24.078 13.344 1 95.69 149 LEU A CA 1
ATOM 1190 C C . LEU A 1 149 ? -22.859 22.672 13.281 1 95.69 149 LEU A C 1
ATOM 1192 O O . LEU A 1 149 ? -23.203 22.188 12.203 1 95.69 149 LEU A O 1
ATOM 1196 N N . THR A 1 150 ? -22.953 22 14.43 1 96.25 150 THR A N 1
ATOM 1197 C CA . THR A 1 150 ? -23.594 20.688 14.508 1 96.25 150 THR A CA 1
ATOM 1198 C C . THR A 1 150 ? -25.016 20.734 13.953 1 96.25 150 THR A C 1
ATOM 1200 O O . THR A 1 150 ? -25.406 19.891 13.156 1 96.25 150 THR A O 1
ATOM 1203 N N . GLN A 1 151 ? -25.703 21.719 14.328 1 95.38 151 GLN A N 1
ATOM 1204 C CA . GLN A 1 151 ? -27.094 21.875 13.883 1 95.38 151 GLN A CA 1
ATOM 1205 C C . GLN A 1 151 ? -27.156 22.125 12.375 1 95.38 151 GLN A C 1
ATOM 1207 O O . GLN A 1 151 ? -28 21.578 11.68 1 95.38 151 GLN A O 1
ATOM 1212 N N . GLU A 1 152 ? -26.297 22.922 11.953 1 94.62 152 GLU A N 1
ATOM 1213 C CA . GLU A 1 152 ? -26.266 23.266 10.531 1 94.62 152 GLU A CA 1
ATOM 1214 C C . GLU A 1 152 ? -25.891 22.047 9.68 1 94.62 152 GLU A C 1
ATOM 1216 O O . GLU A 1 152 ? -26.469 21.828 8.617 1 94.62 152 GLU A O 1
ATOM 1221 N N . MET A 1 153 ? -24.922 21.266 10.125 1 93.44 153 MET A N 1
ATOM 1222 C CA . MET A 1 153 ? -24.406 20.125 9.375 1 93.44 153 MET A CA 1
ATOM 1223 C C . MET A 1 153 ? -25.453 19.031 9.266 1 93.44 153 MET A C 1
ATOM 1225 O O . MET A 1 153 ? -25.469 18.266 8.297 1 93.44 153 MET A O 1
ATOM 1229 N N . GLN A 1 154 ? -26.328 18.969 10.25 1 92.94 154 GLN A N 1
ATOM 1230 C CA . GLN A 1 154 ? -27.406 17.984 10.219 1 92.94 154 GLN A CA 1
ATOM 1231 C C . GLN A 1 154 ? -28.312 18.203 9 1 92.94 154 GLN A C 1
ATOM 1233 O O . GLN A 1 154 ? -28.938 17.25 8.516 1 92.94 154 GLN A O 1
ATOM 1238 N N . HIS A 1 155 ? -28.266 19.406 8.445 1 89.69 155 HIS A N 1
ATOM 1239 C CA . HIS A 1 155 ? -29.172 19.734 7.352 1 89.69 155 HIS A CA 1
ATOM 1240 C C . HIS A 1 155 ? -28.406 19.984 6.059 1 89.69 155 HIS A C 1
ATOM 1242 O O . HIS A 1 155 ? -28.938 20.594 5.129 1 89.69 155 HIS A O 1
ATOM 1248 N N . TRP A 1 156 ? -27.125 19.531 6.074 1 91.44 156 TRP A N 1
ATOM 1249 C CA . TRP A 1 156 ? -26.328 19.656 4.855 1 91.44 156 TRP A CA 1
ATOM 1250 C C . TRP A 1 156 ? -27.047 19.016 3.672 1 91.44 156 TRP A C 1
ATOM 1252 O O . TRP A 1 156 ? -27.562 17.906 3.775 1 91.44 156 TRP A O 1
ATOM 1262 N N . LYS A 1 157 ? -27.203 19.719 2.635 1 88.5 157 LYS A N 1
ATOM 1263 C CA . LYS A 1 157 ? -27.641 19.172 1.359 1 88.5 157 LYS A CA 1
ATOM 1264 C C . LYS A 1 157 ? -26.453 18.859 0.456 1 88.5 157 LYS A C 1
ATOM 1266 O O . LYS A 1 157 ? -25.766 19.766 -0.008 1 88.5 157 LYS A O 1
ATOM 1271 N N . LEU A 1 158 ? -26.156 17.656 0.346 1 92.38 158 LEU A N 1
ATOM 1272 C CA . LEU A 1 158 ? -25.031 17.219 -0.481 1 92.38 158 LEU A CA 1
ATOM 1273 C C . LEU A 1 158 ? -25.531 16.625 -1.792 1 92.38 158 LEU A C 1
ATOM 1275 O O . LEU A 1 158 ? -26.094 15.523 -1.805 1 92.38 158 LEU A O 1
ATOM 1279 N N . SER A 1 159 ? -25.391 17.406 -2.787 1 85.56 159 SER A N 1
ATOM 1280 C CA . SER A 1 159 ? -25.812 16.953 -4.105 1 85.56 159 SER A CA 1
ATOM 1281 C C . SER A 1 159 ? -24.797 15.984 -4.711 1 85.56 159 SER A C 1
ATOM 1283 O O . SER A 1 159 ? -23.594 16.172 -4.57 1 85.56 159 SER A O 1
ATOM 1285 N N . GLY A 1 160 ? -25.234 14.953 -5.266 1 83.56 160 GLY A N 1
ATOM 1286 C CA . GLY A 1 160 ? -24.375 13.969 -5.922 1 83.56 160 GLY A CA 1
ATOM 1287 C C . GLY A 1 160 ? -24.641 12.547 -5.453 1 83.56 160 GLY A C 1
ATOM 1288 O O . GLY A 1 160 ? -25.391 12.328 -4.5 1 83.56 160 GLY A O 1
ATOM 1289 N N . LYS A 1 161 ? -24.125 11.617 -6.262 1 88.75 161 LYS A N 1
ATOM 1290 C CA . LYS A 1 161 ? -24.344 10.211 -5.93 1 88.75 161 LYS A CA 1
ATOM 1291 C C . LYS A 1 161 ? -23.016 9.477 -5.781 1 88.75 161 LYS A C 1
ATOM 1293 O O . LYS A 1 161 ? -22.094 9.656 -6.586 1 88.75 161 LYS A O 1
ATOM 1298 N N . GLY A 1 162 ? -22.984 8.734 -4.734 1 94.19 162 GLY A N 1
ATOM 1299 C CA . GLY A 1 162 ? -21.875 7.828 -4.535 1 94.19 162 GLY A CA 1
ATOM 1300 C C . GLY A 1 162 ? -20.531 8.531 -4.551 1 94.19 162 GLY A C 1
ATOM 1301 O O . GLY A 1 162 ? -20.344 9.547 -3.879 1 94.19 162 GLY A O 1
ATOM 1302 N N . PHE A 1 163 ? -19.594 7.992 -5.316 1 97.06 163 PHE A N 1
ATOM 1303 C CA . PHE A 1 163 ? -18.25 8.523 -5.371 1 97.06 163 PHE A CA 1
ATOM 1304 C C . PHE A 1 163 ? -18.219 9.875 -6.074 1 97.06 163 PHE A C 1
ATOM 1306 O O . PHE A 1 163 ? -17.281 10.664 -5.887 1 97.06 163 PHE A O 1
ATOM 1313 N N . GLY A 1 164 ? -19.188 10.109 -6.887 1 96.25 164 GLY A N 1
ATOM 1314 C CA . GLY A 1 164 ? -19.281 11.406 -7.547 1 96.25 164 GLY A CA 1
ATOM 1315 C C . GLY A 1 164 ? -19.328 12.57 -6.574 1 96.25 164 GLY A C 1
ATOM 1316 O O . GLY A 1 164 ? -18.891 13.672 -6.906 1 96.25 164 GLY A O 1
ATOM 1317 N N . LEU A 1 165 ? -19.797 12.352 -5.402 1 96.25 165 LEU A N 1
ATOM 1318 C CA . LEU A 1 165 ? -19.844 13.352 -4.336 1 96.25 165 LEU A CA 1
ATOM 1319 C C . LEU A 1 165 ? -18.453 13.742 -3.893 1 96.25 165 LEU A C 1
ATOM 1321 O O . LEU A 1 165 ? -18.234 14.844 -3.379 1 96.25 165 LEU A O 1
ATOM 1325 N N . LEU A 1 166 ? -17.469 12.852 -4.102 1 98 166 LEU A N 1
ATOM 1326 C CA . LEU A 1 166 ? -16.156 12.977 -3.496 1 98 166 LEU A CA 1
ATOM 1327 C C . LEU A 1 166 ? -15.094 13.266 -4.555 1 98 166 LEU A C 1
ATOM 1329 O O . LEU A 1 166 ? -14.016 13.781 -4.242 1 98 166 LEU A O 1
ATOM 1333 N N . ALA A 1 167 ? -15.398 12.93 -5.879 1 98 167 ALA A N 1
ATOM 1334 C CA . ALA A 1 167 ? -14.414 12.797 -6.945 1 98 167 ALA A CA 1
ATOM 1335 C C . ALA A 1 167 ? -13.68 14.117 -7.18 1 98 167 ALA A C 1
ATOM 1337 O O . ALA A 1 167 ? -12.453 14.164 -7.176 1 98 167 ALA A O 1
ATOM 1338 N N . ASN A 1 168 ? -14.422 15.172 -7.324 1 97.69 168 ASN A N 1
ATOM 1339 C CA . ASN A 1 168 ? -13.812 16.453 -7.668 1 97.69 168 ASN A CA 1
ATOM 1340 C C . ASN A 1 168 ? -12.992 17.016 -6.504 1 97.69 168 ASN A C 1
ATOM 1342 O O . ASN A 1 168 ? -11.938 17.609 -6.715 1 97.69 168 ASN A O 1
ATOM 1346 N N . GLY A 1 169 ? -13.508 16.875 -5.293 1 98.31 169 GLY A N 1
ATOM 1347 C CA . GLY A 1 169 ? -12.758 17.312 -4.129 1 98.31 169 GLY A CA 1
ATOM 1348 C C . GLY A 1 169 ? -11.445 16.578 -3.953 1 98.31 169 GLY A C 1
ATOM 1349 O O . GLY A 1 169 ? -10.414 17.188 -3.67 1 98.31 169 GLY A O 1
ATOM 1350 N N . LEU A 1 170 ? -11.492 15.289 -4.199 1 98.69 170 LEU A N 1
ATOM 1351 C CA . LEU A 1 170 ? -10.281 14.477 -4.117 1 98.69 170 LEU A CA 1
ATOM 1352 C C . LEU A 1 170 ? -9.266 14.898 -5.176 1 98.69 170 LEU A C 1
ATOM 1354 O O . LEU A 1 170 ? -8.078 15.039 -4.879 1 98.69 170 LEU A O 1
ATOM 1358 N N . ARG A 1 171 ? -9.742 15.086 -6.395 1 98.75 171 ARG A N 1
ATOM 1359 C CA . ARG A 1 171 ? -8.867 15.492 -7.492 1 98.75 171 ARG A CA 1
ATOM 1360 C C . ARG A 1 171 ? -8.195 16.828 -7.191 1 98.75 171 ARG A C 1
ATOM 1362 O O . ARG A 1 171 ? -6.984 16.969 -7.383 1 98.75 171 ARG A O 1
ATOM 1369 N N . ARG A 1 172 ? -8.945 17.734 -6.703 1 98.56 172 ARG A N 1
ATOM 1370 C CA . ARG A 1 172 ? -8.43 19.078 -6.449 1 98.56 172 ARG A CA 1
ATOM 1371 C C . ARG A 1 172 ? -7.391 19.078 -5.332 1 98.56 172 ARG A C 1
ATOM 1373 O O . ARG A 1 172 ? -6.316 19.656 -5.473 1 98.56 172 ARG A O 1
ATOM 1380 N N . THR A 1 173 ? -7.73 18.453 -4.219 1 98.5 173 THR A N 1
ATOM 1381 C CA . THR A 1 173 ? -6.816 18.438 -3.082 1 98.5 173 THR A CA 1
ATOM 1382 C C . THR A 1 173 ? -5.527 17.703 -3.432 1 98.5 173 THR A C 1
ATOM 1384 O O . THR A 1 173 ? -4.438 18.141 -3.057 1 98.5 173 THR A O 1
ATOM 1387 N N . TYR A 1 174 ? -5.676 16.594 -4.156 1 98.75 174 TYR A N 1
ATOM 1388 C CA . TYR A 1 174 ? -4.488 15.867 -4.602 1 98.75 174 TYR A CA 1
ATOM 1389 C C . TYR A 1 174 ? -3.666 16.719 -5.566 1 98.75 174 TYR A C 1
ATOM 1391 O O . TYR A 1 174 ? -2.438 16.766 -5.461 1 98.75 174 TYR A O 1
ATOM 1399 N N . SER A 1 175 ? -4.293 17.391 -6.52 1 98.88 175 SER A N 1
ATOM 1400 C CA . SER A 1 175 ? -3.619 18.281 -7.453 1 98.88 175 SER A CA 1
ATOM 1401 C C . SER A 1 175 ? -2.859 19.391 -6.719 1 98.88 175 SER A C 1
ATOM 1403 O O . SER A 1 175 ? -1.741 19.734 -7.102 1 98.88 175 SER A O 1
ATOM 1405 N N . ASP A 1 176 ? -3.5 19.938 -5.707 1 98.75 176 ASP A N 1
ATOM 1406 C CA . ASP A 1 176 ? -2.834 20.938 -4.887 1 98.75 176 ASP A CA 1
ATOM 1407 C C . ASP A 1 176 ? -1.573 20.375 -4.238 1 98.75 176 ASP A C 1
ATOM 1409 O O . ASP A 1 176 ? -0.556 21.062 -4.141 1 98.75 176 ASP A O 1
ATOM 1413 N N . GLY A 1 177 ? -1.659 19.125 -3.748 1 98.75 177 GLY A N 1
ATOM 1414 C CA . GLY A 1 177 ? -0.494 18.469 -3.176 1 98.75 177 GLY A CA 1
ATOM 1415 C C . GLY A 1 177 ? 0.642 18.297 -4.168 1 98.75 177 GLY A C 1
ATOM 1416 O O . GLY A 1 177 ? 1.805 18.547 -3.834 1 98.75 177 GLY A O 1
ATOM 1417 N N . VAL A 1 178 ? 0.288 17.906 -5.414 1 98.75 178 VAL A N 1
ATOM 1418 C CA . VAL A 1 178 ? 1.271 17.781 -6.48 1 98.75 178 VAL A CA 1
ATOM 1419 C C . VAL A 1 178 ? 1.944 19.125 -6.746 1 98.75 178 VAL A C 1
ATOM 1421 O O . VAL A 1 178 ? 3.174 19.203 -6.805 1 98.75 178 VAL A O 1
ATOM 1424 N N . ARG A 1 179 ? 1.156 20.141 -6.855 1 98.56 179 ARG A N 1
ATOM 1425 C CA . ARG A 1 179 ? 1.643 21.484 -7.129 1 98.56 179 ARG A CA 1
ATOM 1426 C C . ARG A 1 179 ? 2.537 21.984 -6 1 98.56 179 ARG A C 1
ATOM 1428 O O . ARG A 1 179 ? 3.627 22.5 -6.25 1 98.56 179 ARG A O 1
ATOM 1435 N N . ASP A 1 180 ? 2.061 21.828 -4.793 1 98.62 180 ASP A N 1
ATOM 1436 C CA . ASP A 1 180 ? 2.789 22.375 -3.652 1 98.62 180 ASP A CA 1
ATOM 1437 C C . ASP A 1 180 ? 4.082 21.594 -3.406 1 98.62 180 ASP A C 1
ATOM 1439 O O . ASP A 1 180 ? 5.082 22.172 -2.973 1 98.62 180 ASP A O 1
ATOM 1443 N N . LEU A 1 181 ? 4.094 20.328 -3.676 1 98.69 181 LEU A N 1
ATOM 1444 C CA . LEU A 1 181 ? 5.34 19.562 -3.643 1 98.69 181 LEU A CA 1
ATOM 1445 C C . LEU A 1 181 ? 6.348 20.125 -4.637 1 98.69 181 LEU A C 1
ATOM 1447 O O . LEU A 1 181 ? 7.512 20.344 -4.297 1 98.69 181 LEU A O 1
ATOM 1451 N N . ALA A 1 182 ? 5.883 20.375 -5.844 1 98.25 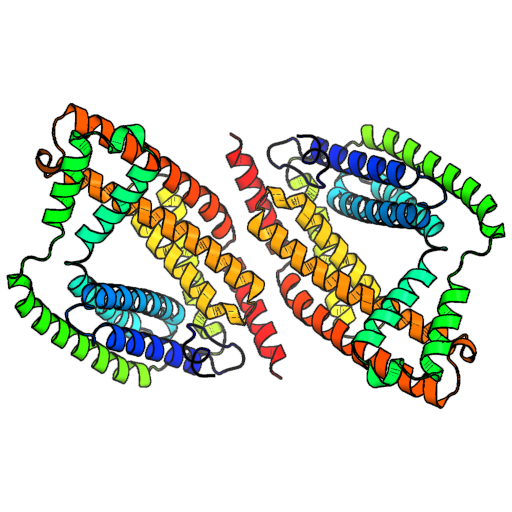182 ALA A N 1
ATOM 1452 C CA . ALA A 1 182 ? 6.762 20.922 -6.879 1 98.25 182 ALA A CA 1
ATOM 1453 C C . ALA A 1 182 ? 7.355 22.266 -6.449 1 98.25 182 ALA A C 1
ATOM 1455 O O . ALA A 1 182 ? 8.539 22.516 -6.676 1 98.25 182 ALA A O 1
ATOM 1456 N N . ARG A 1 183 ? 6.586 23.078 -5.824 1 98.06 183 ARG A N 1
ATOM 1457 C CA . ARG A 1 183 ? 7.039 24.391 -5.344 1 98.06 183 ARG A CA 1
ATOM 1458 C C . ARG A 1 183 ? 8.055 24.219 -4.215 1 98.06 183 ARG A C 1
ATOM 1460 O O . ARG A 1 183 ? 9.078 24.906 -4.195 1 98.06 183 ARG A O 1
ATOM 1467 N N . ALA A 1 184 ? 7.73 23.328 -3.318 1 97.5 184 ALA A N 1
ATOM 1468 C CA . ALA A 1 184 ? 8.617 23.078 -2.186 1 97.5 184 ALA A CA 1
ATOM 1469 C C . ALA A 1 184 ? 9.961 22.531 -2.65 1 97.5 184 ALA A C 1
ATOM 1471 O O . ALA A 1 184 ? 11 22.812 -2.051 1 97.5 184 ALA A O 1
ATOM 1472 N N . GLU A 1 185 ? 9.977 21.75 -3.709 1 96.25 185 GLU A N 1
ATOM 1473 C CA . GLU A 1 185 ? 11.203 21.188 -4.262 1 96.25 185 GLU A CA 1
ATOM 1474 C C . GLU A 1 185 ? 12.078 22.266 -4.895 1 96.25 185 GLU A C 1
ATOM 1476 O O . GLU A 1 185 ? 13.305 22.172 -4.855 1 96.25 185 GLU A O 1
ATOM 1481 N N . ARG A 1 186 ? 11.43 23.25 -5.441 1 94.62 186 ARG A N 1
ATOM 1482 C CA . ARG A 1 186 ? 12.156 24.359 -6.07 1 94.62 186 ARG A CA 1
ATOM 1483 C C . ARG A 1 186 ? 12.742 25.297 -5.02 1 94.62 186 ARG A C 1
ATOM 1485 O O . ARG A 1 186 ? 13.852 25.797 -5.176 1 94.62 186 ARG A O 1
ATOM 1492 N N . ASP A 1 187 ? 11.852 25.516 -4.035 1 94.12 187 ASP A N 1
ATOM 1493 C CA . ASP A 1 187 ? 12.227 26.391 -2.93 1 94.12 187 ASP A CA 1
ATOM 1494 C C . ASP A 1 187 ? 11.68 25.859 -1.604 1 94.12 187 ASP A C 1
ATOM 1496 O O . ASP A 1 187 ? 10.5 26.062 -1.292 1 94.12 187 ASP A O 1
ATOM 1500 N N . ALA A 1 188 ? 12.617 25.328 -0.822 1 92.25 188 ALA A N 1
ATOM 1501 C CA . ALA A 1 188 ? 12.18 24.703 0.417 1 92.25 188 ALA A CA 1
ATOM 1502 C C . ALA A 1 188 ? 12.086 25.719 1.552 1 92.25 188 ALA A C 1
ATOM 1504 O O . ALA A 1 188 ? 12.617 25.484 2.639 1 92.25 188 ALA A O 1
ATOM 1505 N N . SER A 1 189 ? 11.383 26.812 1.215 1 95.94 189 SER A N 1
ATOM 1506 C CA . SER A 1 189 ? 11.141 27.766 2.293 1 95.94 189 SER A CA 1
ATOM 1507 C C . SER A 1 189 ? 10.188 27.203 3.332 1 95.94 189 SER A C 1
ATOM 1509 O O . SER A 1 189 ? 9.422 26.281 3.039 1 95.94 189 SER A O 1
ATOM 1511 N N . ASP A 1 190 ? 10.203 27.734 4.547 1 95.56 190 ASP A N 1
ATOM 1512 C CA . ASP A 1 190 ? 9.32 27.297 5.621 1 95.56 190 ASP A CA 1
ATOM 1513 C C . ASP A 1 190 ? 7.852 27.422 5.219 1 95.56 190 ASP A C 1
ATOM 1515 O O . ASP A 1 190 ? 7.039 26.562 5.527 1 95.56 190 ASP A O 1
ATOM 1519 N N . GLU A 1 191 ? 7.59 28.5 4.574 1 96.25 191 GLU A N 1
ATOM 1520 C CA . GLU A 1 191 ? 6.215 28.766 4.156 1 96.25 191 GLU A CA 1
ATOM 1521 C C . GLU A 1 191 ? 5.73 27.719 3.152 1 96.25 191 GLU A C 1
ATOM 1523 O O . GLU A 1 191 ? 4.625 27.188 3.285 1 96.25 191 GLU A O 1
ATOM 1528 N N . LEU A 1 192 ? 6.535 27.422 2.154 1 97.94 192 LEU A N 1
ATOM 1529 C CA . LEU A 1 192 ? 6.145 26.469 1.116 1 97.94 192 LEU A CA 1
ATOM 1530 C C . LEU A 1 192 ? 6.059 25.062 1.678 1 97.94 192 LEU A C 1
ATOM 1532 O O . LEU A 1 192 ? 5.156 24.297 1.317 1 97.94 192 LEU A O 1
ATOM 1536 N N . LEU A 1 193 ? 6.973 24.734 2.539 1 98.44 193 LEU A N 1
ATOM 1537 C CA . LEU A 1 193 ? 6.926 23.422 3.186 1 98.44 193 LEU A CA 1
ATOM 1538 C C . LEU A 1 193 ? 5.68 23.297 4.055 1 98.44 193 LEU A C 1
ATOM 1540 O O . LEU A 1 193 ? 5.066 22.219 4.105 1 98.44 193 LEU A O 1
ATOM 1544 N N . HIS A 1 194 ? 5.371 24.359 4.668 1 96.81 194 HIS A N 1
ATOM 1545 C CA . HIS A 1 194 ? 4.191 24.359 5.523 1 96.81 194 HIS A CA 1
ATOM 1546 C C . HIS A 1 194 ? 2.916 24.188 4.703 1 96.81 194 HIS A C 1
ATOM 1548 O O . HIS A 1 194 ? 1.997 23.484 5.113 1 96.81 194 HIS A O 1
ATOM 1554 N N . GLU A 1 195 ? 2.848 24.844 3.617 1 97.69 195 GLU A N 1
ATOM 1555 C CA . GLU A 1 195 ? 1.704 24.703 2.723 1 97.69 195 GLU A CA 1
ATOM 1556 C C . GLU A 1 195 ? 1.591 23.266 2.205 1 97.69 195 GLU A C 1
ATOM 1558 O O . GLU A 1 195 ? 0.496 22.703 2.158 1 97.69 195 GLU A O 1
ATOM 1563 N N . TRP A 1 196 ? 2.711 22.766 1.803 1 98.69 196 TRP A N 1
ATOM 1564 C CA . TRP A 1 196 ? 2.709 21.391 1.333 1 98.69 196 TRP A CA 1
ATOM 1565 C C . TRP A 1 196 ? 2.258 20.438 2.438 1 98.69 196 TRP A C 1
ATOM 1567 O O . TRP A 1 196 ? 1.513 19.484 2.184 1 98.69 196 TRP A O 1
ATOM 1577 N N . ARG A 1 197 ? 2.666 20.656 3.689 1 98.56 197 ARG A N 1
ATOM 1578 C CA . ARG A 1 197 ? 2.24 19.828 4.816 1 98.56 197 ARG A CA 1
ATOM 1579 C C . ARG A 1 197 ? 0.72 19.812 4.934 1 98.56 197 ARG A C 1
ATOM 1581 O O . ARG A 1 197 ? 0.13 18.766 5.203 1 98.56 197 ARG A O 1
ATOM 1588 N N . LYS A 1 198 ? 0.125 20.891 4.723 1 97.94 198 LYS A N 1
ATOM 1589 C CA . LYS A 1 198 ? -1.332 20.969 4.785 1 97.94 198 LYS A CA 1
ATOM 1590 C C . LYS A 1 198 ? -1.974 20.047 3.748 1 97.94 198 LYS A C 1
ATOM 1592 O O . LYS A 1 198 ? -2.951 19.359 4.043 1 97.94 198 LYS A O 1
ATOM 1597 N N . ARG A 1 199 ? -1.388 20.062 2.562 1 98.69 199 ARG A N 1
ATOM 1598 C CA . ARG A 1 199 ? -1.92 19.234 1.489 1 98.69 199 ARG A CA 1
ATOM 1599 C C . ARG A 1 199 ? -1.689 17.75 1.778 1 98.69 199 ARG A C 1
ATOM 1601 O O . ARG A 1 199 ? -2.547 16.922 1.485 1 98.69 199 ARG A O 1
ATOM 1608 N N . VAL A 1 200 ? -0.545 17.438 2.309 1 98.88 200 VAL A N 1
ATOM 1609 C CA . VAL A 1 200 ? -0.236 16.062 2.693 1 98.88 200 VAL A CA 1
ATOM 1610 C C . VAL A 1 200 ? -1.261 15.562 3.713 1 98.88 200 VAL A C 1
ATOM 1612 O O . VAL A 1 200 ? -1.767 14.445 3.602 1 98.88 200 VAL A O 1
ATOM 1615 N N . LYS A 1 201 ? -1.594 16.375 4.672 1 98.69 201 LYS A N 1
ATOM 1616 C CA . LYS A 1 201 ? -2.572 15.992 5.688 1 98.69 201 LYS A CA 1
ATOM 1617 C C . LYS A 1 201 ? -3.955 15.805 5.074 1 98.69 201 LYS A C 1
ATOM 1619 O O . LYS A 1 201 ? -4.688 14.883 5.457 1 98.69 201 LYS A O 1
ATOM 1624 N N . ASP A 1 202 ? -4.266 16.719 4.156 1 98.56 202 ASP A N 1
ATOM 1625 C CA . ASP A 1 202 ? -5.535 16.531 3.459 1 98.56 202 ASP A CA 1
ATOM 1626 C C . ASP A 1 202 ? -5.629 15.141 2.838 1 98.56 202 ASP A C 1
ATOM 1628 O O . ASP A 1 202 ? -6.609 14.43 3.053 1 98.56 202 ASP A O 1
ATOM 1632 N N . HIS A 1 203 ? -4.602 14.812 2.062 1 98.81 203 HIS A N 1
ATOM 1633 C CA . HIS A 1 203 ? -4.609 13.531 1.369 1 98.81 203 HIS A CA 1
ATOM 1634 C C . HIS A 1 203 ? -4.559 12.375 2.357 1 98.81 203 HIS A C 1
ATOM 1636 O O . HIS A 1 203 ? -5.164 11.328 2.123 1 98.81 203 HIS A O 1
ATOM 1642 N N . TRP A 1 204 ? -3.846 12.547 3.434 1 98.81 204 TRP A N 1
ATOM 1643 C CA . TRP A 1 204 ? -3.805 11.57 4.52 1 98.81 204 TRP A CA 1
ATOM 1644 C C . TRP A 1 204 ? -5.207 11.281 5.043 1 98.81 204 TRP A C 1
ATOM 1646 O O . TRP A 1 204 ? -5.633 10.125 5.082 1 98.81 204 TRP A O 1
ATOM 1656 N N . TYR A 1 205 ? -5.906 12.281 5.336 1 98.56 205 TYR A N 1
ATOM 1657 C CA . TYR A 1 205 ? -7.238 12.133 5.906 1 98.56 205 TYR A CA 1
ATOM 1658 C C . TYR A 1 205 ? -8.219 11.586 4.875 1 98.56 205 TYR A C 1
ATOM 1660 O O . TYR A 1 205 ? -9.117 10.82 5.215 1 98.56 205 TYR A O 1
ATOM 1668 N N . HIS A 1 206 ? -8.062 12.016 3.643 1 98.75 206 HIS A N 1
ATOM 1669 C CA . HIS A 1 206 ? -8.922 11.477 2.598 1 98.75 206 HIS A CA 1
ATOM 1670 C C . HIS A 1 206 ? -8.703 9.977 2.43 1 98.75 206 HIS A C 1
ATOM 1672 O O . HIS A 1 206 ? -9.664 9.219 2.24 1 98.75 206 HIS A O 1
ATOM 1678 N N . CYS A 1 207 ? -7.441 9.539 2.502 1 98.5 207 CYS A N 1
ATOM 1679 C CA . CYS A 1 207 ? -7.16 8.109 2.426 1 98.5 207 CYS A CA 1
ATOM 1680 C C . CYS A 1 207 ? -7.777 7.367 3.605 1 98.5 207 CYS A C 1
ATOM 1682 O O . CYS A 1 207 ? -8.25 6.242 3.455 1 98.5 207 CYS A O 1
ATOM 1684 N N . GLN A 1 208 ? -7.793 7.965 4.746 1 98.12 208 GLN A N 1
ATOM 1685 C CA . GLN A 1 208 ? -8.461 7.375 5.898 1 98.12 208 GLN A CA 1
ATOM 1686 C C . GLN A 1 208 ? -9.969 7.258 5.656 1 98.12 208 GLN A C 1
ATOM 1688 O O . GLN A 1 208 ? -10.555 6.207 5.898 1 98.12 208 GLN A O 1
ATOM 1693 N N . LEU A 1 209 ? -10.547 8.297 5.184 1 98.31 209 LEU A N 1
ATOM 1694 C CA . LEU A 1 209 ? -11.984 8.336 4.934 1 98.31 209 LEU A CA 1
ATOM 1695 C C . LEU A 1 209 ? -12.391 7.266 3.934 1 98.31 209 LEU A C 1
ATOM 1697 O O . LEU A 1 209 ? -13.469 6.672 4.059 1 98.31 209 LEU A O 1
ATOM 1701 N N . LEU A 1 210 ? -11.508 6.988 3.008 1 98.25 210 LEU A N 1
ATOM 1702 C CA . LEU A 1 210 ? -11.844 6.094 1.905 1 98.25 210 LEU A CA 1
ATOM 1703 C C . LEU A 1 210 ? -11.289 4.695 2.148 1 98.25 210 LEU A C 1
ATOM 1705 O O . LEU A 1 210 ? -11.43 3.811 1.304 1 98.25 210 LEU A O 1
ATOM 1709 N N . SER A 1 211 ? -10.672 4.43 3.297 1 97.44 211 SER A N 1
ATOM 1710 C CA . SER A 1 211 ? -9.953 3.186 3.578 1 97.44 211 SER A CA 1
ATOM 1711 C C . SER A 1 211 ? -10.883 1.979 3.445 1 97.44 211 SER A C 1
ATOM 1713 O O . SER A 1 211 ? -10.438 0.894 3.059 1 97.44 211 SER A O 1
ATOM 1715 N N . PRO A 1 212 ? -12.227 2.143 3.66 1 96.81 212 PRO A N 1
ATOM 1716 C CA . PRO A 1 212 ? -13.102 0.979 3.504 1 96.81 212 PRO A CA 1
ATOM 1717 C C . PRO A 1 212 ? -13.125 0.446 2.072 1 96.81 212 PRO A C 1
ATOM 1719 O O . PRO A 1 212 ? -13.531 -0.696 1.842 1 96.81 212 PRO A O 1
ATOM 1722 N N . CYS A 1 213 ? -12.734 1.24 1.123 1 96.81 213 CYS A N 1
ATOM 1723 C CA . CYS A 1 213 ? -12.703 0.786 -0.262 1 96.81 213 CYS A CA 1
ATOM 1724 C C . CYS A 1 213 ? -11.641 -0.291 -0.462 1 96.81 213 CYS A C 1
ATOM 1726 O O . CYS A 1 213 ? -11.797 -1.174 -1.308 1 96.81 213 CYS A O 1
ATOM 1728 N N . TRP A 1 214 ? -10.562 -0.188 0.236 1 96.56 214 TRP A N 1
ATOM 1729 C CA . TRP A 1 214 ? -9.453 -1.136 0.225 1 96.56 214 TRP A CA 1
ATOM 1730 C C . TRP A 1 214 ? -8.547 -0.924 1.431 1 96.56 214 TRP A C 1
ATOM 1732 O O . TRP A 1 214 ? -7.473 -0.323 1.311 1 96.56 214 TRP A O 1
ATOM 1742 N N . PRO A 1 215 ? -8.906 -1.452 2.523 1 94.75 215 PRO A N 1
ATOM 1743 C CA . PRO A 1 215 ? -8.219 -1.144 3.783 1 94.75 215 PRO A CA 1
ATOM 1744 C C . PRO A 1 215 ? -6.711 -1.358 3.703 1 94.75 215 PRO A C 1
ATOM 1746 O O . PRO A 1 215 ? -5.938 -0.45 4.02 1 94.75 215 PRO A O 1
ATOM 1749 N N . ASP A 1 216 ? -6.223 -2.439 3.146 1 91.5 216 ASP A N 1
ATOM 1750 C CA . ASP A 1 216 ? -4.797 -2.752 3.133 1 91.5 216 ASP A CA 1
ATOM 1751 C C . ASP A 1 216 ? -4.012 -1.694 2.361 1 91.5 216 ASP A C 1
ATOM 1753 O O . ASP A 1 216 ? -2.994 -1.192 2.848 1 91.5 216 ASP A O 1
ATOM 1757 N N . ALA A 1 217 ? -4.523 -1.35 1.281 1 94.06 217 ALA A N 1
ATOM 1758 C CA . ALA A 1 217 ? -3.793 -0.431 0.41 1 94.06 217 ALA A CA 1
ATOM 1759 C C . ALA A 1 217 ? -3.902 1.005 0.914 1 94.06 217 ALA A C 1
ATOM 1761 O O . ALA A 1 217 ? -2.904 1.73 0.96 1 94.06 217 ALA A O 1
ATOM 1762 N N . LEU A 1 218 ? -5.105 1.41 1.318 1 96.56 218 LEU A N 1
ATOM 1763 C CA . LEU A 1 218 ? -5.336 2.816 1.629 1 96.56 218 LEU A CA 1
ATOM 1764 C C . LEU A 1 218 ? -4.855 3.148 3.037 1 96.56 218 LEU A C 1
ATOM 1766 O O . LEU A 1 218 ? -4.414 4.27 3.301 1 96.56 218 LEU A O 1
ATOM 1770 N N . GLU A 1 219 ? -4.887 2.221 3.928 1 95.69 219 GLU A N 1
ATOM 1771 C CA . GLU A 1 219 ? -4.297 2.451 5.242 1 95.69 219 GLU A CA 1
ATOM 1772 C C . GLU A 1 219 ? -2.775 2.529 5.164 1 95.69 219 GLU A C 1
ATOM 1774 O O . GLU A 1 219 ? -2.15 3.318 5.871 1 95.69 219 GLU A O 1
ATOM 1779 N N . SER A 1 220 ? -2.223 1.699 4.332 1 94.81 220 SER A N 1
ATOM 1780 C CA . SER A 1 220 ? -0.784 1.783 4.109 1 94.81 220 SER A CA 1
ATOM 1781 C C . SER A 1 220 ? -0.394 3.139 3.529 1 94.81 220 SER A C 1
ATOM 1783 O O . SER A 1 220 ? 0.599 3.736 3.949 1 94.81 220 SER A O 1
ATOM 1785 N N . ARG A 1 221 ? -1.126 3.566 2.525 1 96.75 221 ARG A N 1
ATOM 1786 C CA . ARG A 1 221 ? -0.874 4.879 1.946 1 96.75 221 ARG A CA 1
ATOM 1787 C C . ARG A 1 221 ? -1.037 5.98 2.99 1 96.75 221 ARG A C 1
ATOM 1789 O O . ARG A 1 221 ? -0.22 6.898 3.062 1 96.75 221 ARG A O 1
ATOM 1796 N N . ALA A 1 222 ? -2.109 5.891 3.805 1 97.75 222 ALA A N 1
ATOM 1797 C CA . ALA A 1 222 ? -2.344 6.855 4.875 1 97.75 222 ALA A CA 1
ATOM 1798 C C . ALA A 1 222 ? -1.169 6.887 5.852 1 97.75 222 ALA A C 1
ATOM 1800 O O . ALA A 1 222 ? -0.743 7.961 6.281 1 97.75 222 ALA A O 1
ATOM 1801 N N . ASP A 1 223 ? -0.627 5.75 6.098 1 97.12 223 ASP A N 1
ATOM 1802 C CA . ASP A 1 223 ? 0.51 5.656 7.008 1 97.12 223 ASP A CA 1
ATOM 1803 C C . ASP A 1 223 ? 1.734 6.363 6.43 1 97.12 223 ASP A C 1
ATOM 1805 O O . ASP A 1 223 ? 2.482 7.016 7.16 1 97.12 223 ASP A O 1
ATOM 1809 N N . GLN A 1 224 ? 1.947 6.195 5.195 1 97.5 224 GLN A N 1
ATOM 1810 C CA . GLN A 1 224 ? 3.068 6.863 4.543 1 97.5 224 GLN A CA 1
ATOM 1811 C C . GLN A 1 224 ? 2.867 8.375 4.516 1 97.5 224 GLN A C 1
ATOM 1813 O O . GLN A 1 224 ? 3.816 9.141 4.711 1 97.5 224 GLN A O 1
ATOM 1818 N N . LEU A 1 225 ? 1.667 8.766 4.273 1 98.69 225 LEU A N 1
ATOM 1819 C CA . LEU A 1 225 ? 1.347 10.195 4.297 1 98.69 225 LEU A CA 1
ATOM 1820 C C . LEU A 1 225 ? 1.552 10.773 5.695 1 98.69 225 LEU A C 1
ATOM 1822 O O . LEU A 1 225 ? 2.068 11.883 5.84 1 98.69 225 LEU A O 1
ATOM 1826 N N . LYS A 1 226 ? 1.176 9.984 6.684 1 98.56 226 LYS A N 1
ATOM 1827 C CA . LYS A 1 226 ? 1.408 10.406 8.062 1 98.56 226 LYS A CA 1
ATOM 1828 C C . LYS A 1 226 ? 2.896 10.609 8.336 1 98.56 226 LYS A C 1
ATOM 1830 O O . LYS A 1 226 ? 3.285 11.555 9.016 1 98.56 226 LYS A O 1
ATOM 1835 N N . GLN A 1 227 ? 3.676 9.758 7.824 1 98.38 227 GLN A N 1
ATOM 1836 C CA . GLN A 1 227 ? 5.121 9.883 8 1 98.38 227 GLN A CA 1
ATOM 1837 C C . GLN A 1 227 ? 5.637 11.188 7.395 1 98.38 227 GLN A C 1
ATOM 1839 O O . GLN A 1 227 ? 6.48 11.859 7.992 1 98.38 227 GLN A O 1
ATOM 1844 N N . VAL A 1 228 ? 5.133 11.516 6.227 1 98.75 228 VAL A N 1
ATOM 1845 C CA . VAL A 1 228 ? 5.527 12.758 5.582 1 98.75 228 VAL A CA 1
ATOM 1846 C C . VAL A 1 228 ? 5.059 13.945 6.422 1 98.75 228 VAL A C 1
ATOM 1848 O O . VAL A 1 228 ? 5.836 14.859 6.703 1 98.75 228 VAL A O 1
ATOM 1851 N N . ALA A 1 229 ? 3.826 13.914 6.832 1 98.69 229 ALA A N 1
ATOM 1852 C CA . ALA A 1 229 ? 3.254 14.992 7.629 1 98.69 229 ALA A CA 1
ATOM 1853 C C . ALA A 1 229 ? 4.027 15.18 8.93 1 98.69 229 ALA A C 1
ATOM 1855 O O . ALA A 1 229 ? 4.293 16.312 9.344 1 98.69 229 ALA A O 1
ATOM 1856 N N . ASP A 1 230 ? 4.371 14.094 9.555 1 97.38 230 ASP A N 1
ATOM 1857 C CA . ASP A 1 230 ? 5.121 14.141 10.805 1 97.38 230 ASP A CA 1
ATOM 1858 C C . ASP A 1 230 ? 6.508 14.742 10.594 1 97.38 230 ASP A C 1
ATOM 1860 O O . ASP A 1 230 ? 6.961 15.57 11.391 1 97.38 230 ASP A O 1
ATOM 1864 N N . ALA A 1 231 ? 7.148 14.328 9.539 1 98.12 231 ALA A N 1
ATOM 1865 C CA . ALA A 1 231 ? 8.469 14.867 9.242 1 98.12 231 ALA A CA 1
ATOM 1866 C C . ALA A 1 231 ? 8.406 16.375 8.992 1 98.12 231 ALA A C 1
ATOM 1868 O O . ALA A 1 231 ? 9.234 17.125 9.492 1 98.12 231 ALA A O 1
ATOM 1869 N N . LEU A 1 232 ? 7.453 16.781 8.266 1 98.25 232 LEU A N 1
ATOM 1870 C CA . LEU A 1 232 ? 7.281 18.203 7.961 1 98.25 232 LEU A CA 1
ATOM 1871 C C . LEU A 1 232 ? 6.887 18.969 9.211 1 98.25 232 LEU A C 1
ATOM 1873 O O . LEU A 1 232 ? 7.258 20.141 9.367 1 98.25 232 LEU A O 1
ATOM 1877 N N . GLY A 1 233 ? 6.129 18.312 10.086 1 96 233 GLY A N 1
ATOM 1878 C CA . GLY A 1 233 ? 5.777 18.922 11.352 1 96 233 GLY A CA 1
ATOM 1879 C C . GLY A 1 233 ? 6.973 19.156 12.258 1 96 233 GLY A C 1
ATOM 1880 O O . GLY A 1 233 ? 7.145 20.25 12.805 1 96 233 GLY A O 1
ATOM 1881 N N . ASP A 1 234 ? 7.742 18.172 12.367 1 95.25 234 ASP A N 1
ATOM 1882 C CA . ASP A 1 234 ? 8.977 18.281 13.141 1 95.25 234 ASP A CA 1
ATOM 1883 C C . ASP A 1 234 ? 9.891 19.344 12.562 1 95.25 234 ASP A C 1
ATOM 1885 O O . ASP A 1 234 ? 10.5 20.125 13.305 1 95.25 234 ASP A O 1
ATOM 1889 N N . ASP A 1 235 ? 10.008 19.375 11.273 1 97.12 235 ASP A N 1
ATOM 1890 C CA . ASP A 1 235 ? 10.805 20.391 10.602 1 97.12 235 ASP A CA 1
ATOM 1891 C C . ASP A 1 235 ? 10.305 21.797 10.93 1 97.12 235 ASP A C 1
ATOM 1893 O O . ASP A 1 235 ? 11.102 22.703 11.211 1 97.12 235 ASP A O 1
ATOM 1897 N N . HIS A 1 236 ? 9.031 21.969 10.852 1 95.31 236 HIS A N 1
ATOM 1898 C CA . HIS A 1 236 ? 8.422 23.266 11.125 1 95.31 236 HIS A CA 1
ATOM 1899 C C . HIS A 1 236 ? 8.703 23.703 12.562 1 95.31 236 HIS A C 1
ATOM 1901 O O . HIS A 1 236 ? 8.984 24.891 12.805 1 95.31 236 HIS A O 1
ATOM 1907 N N . ASP A 1 237 ? 8.609 22.797 13.484 1 92.88 237 ASP A N 1
ATOM 1908 C CA . ASP A 1 237 ? 8.891 23.109 14.883 1 92.88 237 ASP A CA 1
ATOM 1909 C C . ASP A 1 237 ? 10.328 23.594 15.062 1 92.88 237 ASP A C 1
ATOM 1911 O O . ASP A 1 237 ? 10.586 24.531 15.82 1 92.88 237 ASP A O 1
ATOM 1915 N N . LEU A 1 238 ? 11.203 22.969 14.383 1 95.31 238 LEU A N 1
ATOM 1916 C CA . LEU A 1 238 ? 12.609 23.344 14.453 1 95.31 238 LEU A CA 1
ATOM 1917 C C . LEU A 1 238 ? 12.828 24.719 13.812 1 95.31 238 LEU A C 1
ATOM 1919 O O . LEU A 1 238 ? 13.633 25.516 14.297 1 95.31 238 LEU A O 1
ATOM 1923 N N . ALA A 1 239 ? 12.109 24.938 12.75 1 95 239 ALA A N 1
ATOM 1924 C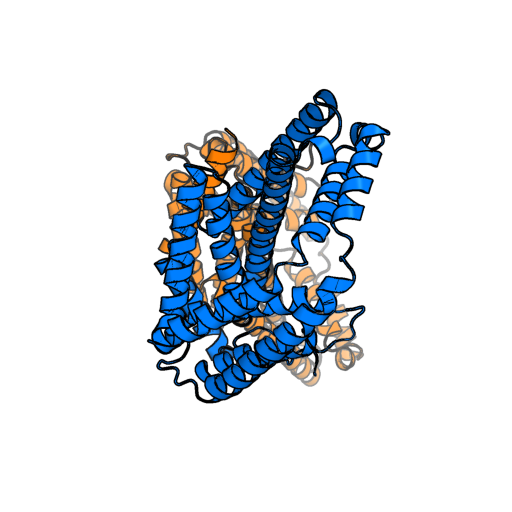 CA . ALA A 1 239 ? 12.172 26.266 12.125 1 95 239 ALA A CA 1
ATOM 1925 C C . ALA A 1 239 ? 11.703 27.344 13.078 1 95 239 ALA A C 1
ATOM 1927 O O . ALA A 1 239 ? 12.297 28.422 13.156 1 95 239 ALA A O 1
ATOM 1928 N N . MET A 1 240 ? 10.719 27.062 13.789 1 91.88 240 MET A N 1
ATOM 1929 C CA . MET A 1 240 ? 10.203 28 14.773 1 91.88 240 MET A CA 1
ATOM 1930 C C . MET A 1 240 ? 11.203 28.234 15.898 1 91.88 240 MET A C 1
ATOM 1932 O O . MET A 1 240 ? 11.344 29.359 16.391 1 91.88 240 MET A O 1
ATOM 1936 N N . MET A 1 241 ? 11.852 27.188 16.281 1 92.62 241 MET A N 1
ATOM 1937 C CA . MET A 1 241 ? 12.867 27.312 17.312 1 92.62 241 MET A CA 1
ATOM 1938 C C . MET A 1 241 ? 14.016 28.203 16.844 1 92.62 241 MET A C 1
ATOM 1940 O O . MET A 1 241 ? 14.492 29.062 17.594 1 92.62 241 MET A O 1
ATOM 1944 N N . ALA A 1 242 ? 14.406 28.031 15.648 1 95.5 242 ALA A N 1
ATOM 1945 C CA . ALA A 1 242 ? 15.461 28.859 15.07 1 95.5 242 ALA A CA 1
ATOM 1946 C C . ALA A 1 242 ? 15.039 30.328 15.008 1 95.5 242 ALA A C 1
ATOM 1948 O O . ALA A 1 242 ? 15.836 31.219 15.289 1 95.5 242 ALA A O 1
ATOM 1949 N N . GLN A 1 243 ? 13.852 30.531 14.656 1 93.94 243 GLN A N 1
ATOM 1950 C CA . GLN A 1 243 ? 13.328 31.891 14.594 1 93.94 243 GLN A CA 1
ATOM 1951 C C . GLN A 1 243 ? 1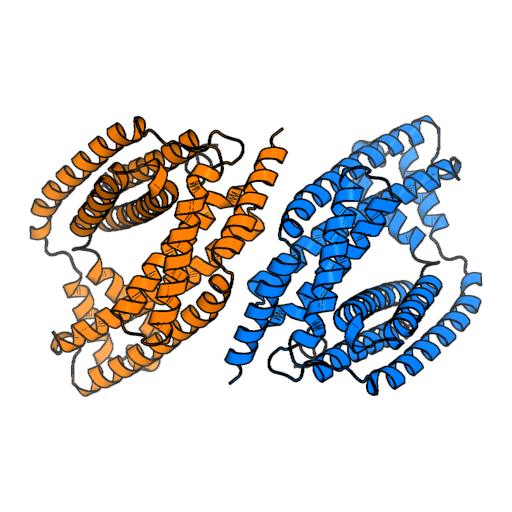3.281 32.531 15.984 1 93.94 243 GLN A C 1
ATOM 1953 O O . GLN A 1 243 ? 13.586 33.719 16.141 1 93.94 243 GLN A O 1
ATOM 1958 N N . LEU A 1 244 ? 12.875 31.734 16.953 1 91.44 244 LEU A N 1
ATOM 1959 C CA . LEU A 1 244 ? 12.852 32.219 18.328 1 91.44 244 LEU A CA 1
ATOM 1960 C C . LEU A 1 244 ? 14.258 32.594 18.797 1 91.44 244 LEU A C 1
ATOM 1962 O O . LEU A 1 244 ? 14.445 33.594 19.469 1 91.44 244 LEU A O 1
ATOM 1966 N N . MET A 1 245 ? 15.172 31.781 18.438 1 94.69 245 MET A N 1
ATOM 1967 C CA . MET A 1 245 ? 16.562 32.031 18.797 1 94.69 245 MET A CA 1
ATOM 1968 C C . MET A 1 245 ? 17.047 33.344 18.188 1 94.69 245 MET A C 1
ATOM 1970 O O . MET A 1 245 ? 17.797 34.094 18.828 1 94.69 245 MET A O 1
ATOM 1974 N N . GLU A 1 246 ? 16.609 33.656 17.031 1 95.62 246 GLU A N 1
ATOM 1975 C CA . GLU A 1 246 ? 16.969 34.906 16.375 1 95.62 246 GLU A CA 1
ATOM 1976 C C . GLU A 1 246 ? 16.281 36.125 17.062 1 95.62 246 GLU A C 1
ATOM 1978 O O . GLU A 1 246 ? 16.906 37.156 17.234 1 95.62 246 GLU A O 1
ATOM 1983 N N . ARG A 1 247 ? 15.086 35.969 17.484 1 94.56 247 ARG A N 1
ATOM 1984 C CA . ARG A 1 247 ? 14.297 37.062 18.078 1 94.56 247 ARG A CA 1
ATOM 1985 C C . ARG A 1 247 ? 14.68 37.281 19.531 1 94.56 247 ARG A C 1
ATOM 1987 O O . ARG A 1 247 ? 14.688 38.438 20 1 94.56 247 ARG A O 1
ATOM 1994 N N . GLU A 1 248 ? 14.922 36.156 20.172 1 93.5 248 GLU A N 1
ATOM 1995 C CA . GLU A 1 248 ? 15.266 36.188 21.594 1 93.5 248 GLU A CA 1
ATOM 1996 C C . GLU A 1 248 ? 16.531 35.406 21.875 1 93.5 248 GLU A C 1
ATOM 1998 O O . GLU A 1 248 ? 16.516 34.438 22.625 1 93.5 248 GLU A O 1
ATOM 2003 N N . PRO A 1 249 ? 17.625 35.969 21.469 1 95.25 249 PRO A N 1
ATOM 2004 C CA . PRO A 1 249 ? 18.891 35.219 21.578 1 95.25 249 PRO A CA 1
ATOM 2005 C C . PRO A 1 249 ? 19.266 34.938 23.031 1 95.25 249 PRO A C 1
ATOM 2007 O O . PRO A 1 249 ? 19.922 33.906 23.312 1 95.25 249 PRO A O 1
ATOM 2010 N N . ASP A 1 250 ? 18.859 35.719 23.938 1 92.38 250 ASP A N 1
ATOM 2011 C CA . ASP A 1 250 ? 19.25 35.594 25.328 1 92.38 250 ASP A CA 1
ATOM 2012 C C . ASP A 1 250 ? 18.688 34.312 25.938 1 92.38 250 ASP A C 1
ATOM 2014 O O . ASP A 1 250 ? 19.25 33.75 26.891 1 92.38 250 ASP A O 1
ATOM 2018 N N . LEU A 1 251 ? 17.656 33.844 25.375 1 91.88 251 LEU A N 1
ATOM 2019 C CA . LEU A 1 251 ? 17.031 32.594 25.828 1 91.88 251 LEU A CA 1
ATOM 2020 C C . LEU A 1 251 ? 17.922 31.406 25.516 1 91.88 251 LEU A C 1
ATOM 2022 O O . LEU A 1 251 ? 17.766 30.344 26.109 1 91.88 251 LEU A O 1
ATOM 2026 N N . PHE A 1 252 ? 18.922 31.609 24.578 1 95.06 252 PHE A N 1
ATOM 2027 C CA . PHE A 1 252 ? 19.641 30.469 24.031 1 95.06 252 PHE A CA 1
ATOM 2028 C C . PHE A 1 252 ? 21.125 30.562 24.359 1 95.06 252 PHE A C 1
ATOM 2030 O O . PHE A 1 252 ? 21.938 29.875 23.734 1 95.06 252 PHE A O 1
ATOM 2037 N N . GLY A 1 253 ? 21.422 31.375 25.281 1 92.38 253 GLY A N 1
ATOM 2038 C CA . GLY A 1 253 ? 22.766 31.375 25.828 1 92.38 253 GLY A CA 1
ATOM 2039 C C . GLY A 1 253 ? 23.75 32.156 25 1 92.38 253 GLY A C 1
ATOM 2040 O O . GLY A 1 253 ? 23.375 33.156 24.359 1 92.38 253 GLY A O 1
ATOM 2041 N N . ALA A 1 254 ? 25.062 31.75 25.094 1 94.81 254 ALA A N 1
ATOM 2042 C CA . ALA A 1 254 ? 26.156 32.469 24.469 1 94.81 254 ALA A CA 1
ATOM 2043 C C . ALA A 1 254 ? 26.172 32.25 22.953 1 94.81 254 ALA A C 1
ATOM 2045 O O . ALA A 1 254 ? 25.578 31.297 22.453 1 94.81 254 ALA A O 1
ATOM 2046 N N . PRO A 1 255 ? 26.828 33.188 22.25 1 95.94 255 PRO A N 1
ATOM 2047 C CA . PRO A 1 255 ? 26.875 33.094 20.797 1 95.94 255 PRO A CA 1
ATOM 2048 C C . PRO A 1 255 ? 27.406 31.766 20.312 1 95.94 255 PRO A C 1
ATOM 2050 O O . PRO A 1 255 ? 26.906 31.203 19.328 1 95.94 255 PRO A O 1
ATOM 2053 N N . GLU A 1 256 ? 28.391 31.25 21 1 95 256 GLU A N 1
ATOM 2054 C CA . GLU A 1 256 ? 28.984 29.969 20.594 1 95 256 GLU A CA 1
ATOM 2055 C C . GLU A 1 256 ? 27.969 28.828 20.734 1 95 256 GLU A C 1
ATOM 2057 O O . GLU A 1 256 ? 27.922 27.938 19.906 1 95 256 GLU A O 1
ATOM 2062 N N . THR A 1 257 ? 27.203 28.891 21.797 1 95.06 257 THR A N 1
ATOM 2063 C CA . THR A 1 257 ? 26.188 27.891 22.047 1 95.06 257 THR A CA 1
ATOM 2064 C C . THR A 1 257 ? 25.078 27.969 20.984 1 95.06 257 THR A C 1
ATOM 2066 O O . THR A 1 257 ? 24.641 26.938 20.484 1 95.06 257 THR A O 1
ATOM 2069 N N . ARG A 1 258 ? 24.688 29.141 20.641 1 96.75 258 ARG A N 1
ATOM 2070 C CA . ARG A 1 258 ? 23.656 29.359 19.641 1 96.75 258 ARG A CA 1
ATOM 2071 C C . ARG A 1 258 ? 24.109 28.859 18.266 1 96.75 258 ARG A C 1
ATOM 2073 O O . ARG A 1 258 ? 23.312 28.312 17.5 1 96.75 258 ARG A O 1
ATOM 2080 N N . GLU A 1 259 ? 25.391 29.062 18 1 96.5 259 GLU A N 1
ATOM 2081 C CA . GLU A 1 259 ? 25.938 28.594 16.734 1 96.5 259 GLU A CA 1
ATOM 2082 C C . GLU A 1 259 ? 25.891 27.078 16.641 1 96.5 259 GLU A C 1
ATOM 2084 O O . GLU A 1 259 ? 25.547 26.516 15.602 1 96.5 259 GLU A O 1
ATOM 2089 N N . GLN A 1 260 ? 26.234 26.453 17.734 1 96 260 GLN A N 1
ATOM 2090 C CA . GLN A 1 260 ? 26.203 25 17.781 1 96 260 GLN A CA 1
ATOM 2091 C C . GLN A 1 260 ? 24.781 24.484 17.625 1 96 260 GLN A C 1
ATOM 2093 O O . GLN A 1 260 ? 24.531 23.516 16.906 1 96 260 GLN A O 1
ATOM 2098 N N . LEU A 1 261 ? 23.859 25.109 18.312 1 96.25 261 LEU A N 1
ATOM 2099 C CA . LEU A 1 261 ? 22.453 24.734 18.25 1 96.25 261 LEU A CA 1
ATOM 2100 C C . LEU A 1 261 ? 21.906 24.922 16.828 1 96.25 261 LEU A C 1
ATOM 2102 O O . LEU A 1 261 ? 21.188 24.062 16.328 1 96.25 261 LEU A O 1
ATOM 2106 N N . GLN A 1 262 ? 22.25 26.016 16.234 1 97.19 262 GLN A N 1
ATOM 2107 C CA . GLN A 1 262 ? 21.812 26.312 14.867 1 97.19 262 GLN A CA 1
ATOM 2108 C C . GLN A 1 262 ? 22.281 25.234 13.898 1 97.19 262 GLN A C 1
ATOM 2110 O O . GLN A 1 262 ? 21.531 24.844 12.992 1 97.19 262 GLN A O 1
ATOM 2115 N N . ARG A 1 263 ? 23.469 24.781 14.086 1 96.94 263 ARG A N 1
ATOM 2116 C CA . ARG A 1 263 ? 24 23.719 13.234 1 96.94 263 ARG A CA 1
ATOM 2117 C C . ARG A 1 263 ? 23.219 22.438 13.422 1 96.94 263 ARG A C 1
ATOM 2119 O O . ARG A 1 263 ? 22.891 21.75 12.438 1 96.94 263 ARG A O 1
ATOM 2126 N N . CYS A 1 264 ? 22.906 22.109 14.68 1 96.81 264 CYS A N 1
ATOM 2127 C CA . CYS A 1 264 ? 22.125 20.922 14.969 1 96.81 264 CYS A CA 1
ATOM 2128 C C . CYS A 1 264 ? 20.734 21 14.359 1 96.81 264 CYS A C 1
ATOM 2130 O O . CYS A 1 264 ? 20.25 20.031 13.766 1 96.81 264 CYS A O 1
ATOM 2132 N N . ILE A 1 265 ? 20.125 22.125 14.492 1 97.44 265 ILE A N 1
ATOM 2133 C CA . ILE A 1 265 ? 18.781 22.359 13.977 1 97.44 265 ILE A CA 1
ATOM 2134 C C . ILE A 1 265 ? 18.781 22.219 12.453 1 97.44 265 ILE A C 1
ATOM 2136 O O . ILE A 1 265 ? 17.953 21.516 11.883 1 97.44 265 ILE A O 1
ATOM 2140 N N . GLN A 1 266 ? 19.797 22.844 11.812 1 97.44 266 GLN A N 1
ATOM 2141 C CA . GLN A 1 266 ? 19.859 22.844 10.359 1 97.44 266 GLN A CA 1
ATOM 2142 C C . GLN A 1 266 ? 20.078 21.438 9.812 1 97.44 266 GLN A C 1
ATOM 2144 O O . GLN A 1 266 ? 19.469 21.047 8.82 1 97.44 266 GLN A O 1
ATOM 2149 N N . GLN A 1 267 ? 20.938 20.75 10.477 1 97.5 267 GLN A N 1
ATOM 2150 C CA . GLN A 1 267 ? 21.203 19.391 10.047 1 97.5 267 GLN A CA 1
ATOM 2151 C C . GLN A 1 267 ? 19.969 18.516 10.164 1 97.5 267 GLN A C 1
ATOM 2153 O O . GLN A 1 267 ? 19.656 17.75 9.258 1 97.5 267 GLN A O 1
ATOM 2158 N N . ARG A 1 268 ? 19.281 18.609 11.266 1 97.44 268 ARG A N 1
ATOM 2159 C CA . ARG A 1 268 ? 18.078 17.812 11.484 1 97.44 268 ARG A CA 1
ATOM 2160 C C . ARG A 1 268 ? 16.984 18.219 10.508 1 97.44 268 ARG A C 1
ATOM 2162 O O . ARG A 1 268 ? 16.266 17.359 9.992 1 97.44 268 ARG A O 1
ATOM 2169 N N . ARG A 1 269 ? 16.844 19.469 10.281 1 97.88 269 ARG A N 1
ATOM 2170 C CA . ARG A 1 269 ? 15.852 19.953 9.328 1 97.88 269 ARG A CA 1
ATOM 2171 C C . ARG A 1 269 ? 16.109 19.391 7.934 1 97.88 269 ARG A C 1
ATOM 2173 O O . ARG A 1 269 ? 15.188 18.953 7.25 1 97.88 269 ARG A O 1
ATOM 2180 N N . GLU A 1 270 ? 17.375 19.359 7.535 1 97.5 270 GLU A N 1
ATOM 2181 C CA . GLU A 1 270 ? 17.734 18.812 6.227 1 97.5 270 GLU A CA 1
ATOM 2182 C C . GLU A 1 270 ? 17.359 17.344 6.117 1 97.5 270 GLU A C 1
ATOM 2184 O O . GLU A 1 270 ? 16.844 16.906 5.086 1 97.5 270 GLU A O 1
ATOM 2189 N N . GLN A 1 271 ? 17.609 16.641 7.188 1 97.31 271 GLN A N 1
ATOM 2190 C CA . GLN A 1 271 ? 17.266 15.219 7.207 1 97.31 271 GLN A CA 1
ATOM 2191 C C . GLN A 1 271 ? 15.758 15.016 7.102 1 97.31 271 GLN A C 1
ATOM 2193 O O . GLN A 1 271 ? 15.297 14.148 6.359 1 97.31 271 GLN A O 1
ATOM 2198 N N . LEU A 1 272 ? 14.984 15.766 7.848 1 97.88 272 LEU A N 1
ATOM 2199 C CA . LEU A 1 272 ? 13.531 15.672 7.863 1 97.88 272 LEU A CA 1
ATOM 2200 C C . LEU A 1 272 ? 12.945 16.047 6.504 1 97.88 272 LEU A C 1
ATOM 2202 O O . LEU A 1 272 ? 12.055 15.352 5.996 1 97.88 272 LEU A O 1
ATOM 2206 N N . GLN A 1 273 ? 13.484 17.094 5.922 1 98.19 273 GLN A N 1
ATOM 2207 C CA . GLN A 1 273 ? 13.016 17.547 4.613 1 98.19 273 GLN A CA 1
ATOM 2208 C C . GLN A 1 273 ? 13.312 16.5 3.537 1 98.19 273 GLN A C 1
ATOM 2210 O O . GLN A 1 273 ? 12.453 16.203 2.707 1 98.19 273 GLN A O 1
ATOM 2215 N N . GLN A 1 274 ? 14.5 15.93 3.598 1 96.88 274 GLN A N 1
ATOM 2216 C CA . GLN A 1 274 ? 14.867 14.906 2.621 1 96.88 274 GLN A CA 1
ATOM 2217 C C . GLN A 1 274 ? 13.961 13.688 2.73 1 96.88 274 GLN A C 1
ATOM 2219 O O . GLN A 1 274 ? 13.523 13.133 1.718 1 96.88 274 GLN A O 1
ATOM 2224 N N . ARG A 1 275 ? 13.727 13.305 3.924 1 96.94 275 ARG A N 1
ATOM 2225 C CA . ARG A 1 275 ? 12.844 12.172 4.148 1 96.94 275 ARG A CA 1
ATOM 2226 C C . ARG A 1 275 ? 11.445 12.453 3.615 1 96.94 275 ARG A C 1
ATOM 2228 O O . ARG A 1 275 ? 10.844 11.609 2.951 1 96.94 275 ARG A O 1
ATOM 2235 N N . ALA A 1 276 ? 10.922 13.609 3.924 1 98.31 276 ALA A N 1
ATOM 2236 C CA . ALA A 1 276 ? 9.578 13.992 3.484 1 98.31 276 ALA A CA 1
ATOM 2237 C C . ALA A 1 276 ? 9.5 14.047 1.962 1 98.31 276 ALA A C 1
ATOM 2239 O O . ALA A 1 276 ? 8.547 13.539 1.366 1 98.31 276 ALA A O 1
ATOM 2240 N N . LEU A 1 277 ? 10.516 14.625 1.363 1 97.69 277 LEU A N 1
ATOM 2241 C CA . LEU A 1 277 ? 10.516 14.805 -0.084 1 97.69 277 LEU A CA 1
ATOM 2242 C C . LEU A 1 277 ? 10.648 13.461 -0.797 1 97.69 277 LEU A C 1
ATOM 2244 O O . LEU A 1 277 ? 10 13.234 -1.818 1 97.69 277 LEU A O 1
ATOM 2248 N N . ARG A 1 278 ? 11.477 12.594 -0.259 1 96.19 278 ARG A N 1
ATOM 2249 C CA . ARG A 1 278 ? 11.664 11.273 -0.847 1 96.19 278 ARG A CA 1
ATOM 2250 C C . ARG A 1 278 ? 10.344 10.5 -0.892 1 96.19 278 ARG A C 1
ATOM 2252 O O . ARG A 1 278 ? 9.992 9.922 -1.921 1 96.19 278 ARG A O 1
ATOM 2259 N N . LEU A 1 279 ? 9.633 10.523 0.152 1 97.31 279 LEU A N 1
ATOM 2260 C CA . LEU A 1 279 ? 8.359 9.812 0.224 1 97.31 279 LEU A CA 1
ATOM 2261 C C . LEU A 1 279 ? 7.273 10.57 -0.529 1 97.31 279 LEU A C 1
ATOM 2263 O O . LEU A 1 279 ? 6.449 9.961 -1.219 1 97.31 279 LEU A O 1
ATOM 2267 N N . GLY A 1 280 ? 7.277 11.875 -0.381 1 98.38 280 GLY A N 1
ATOM 2268 C CA . GLY A 1 280 ? 6.285 12.711 -1.036 1 98.38 280 GLY A CA 1
ATOM 2269 C C . GLY A 1 280 ? 6.297 12.586 -2.547 1 98.38 280 GLY A C 1
ATOM 2270 O O . GLY A 1 280 ? 5.242 12.562 -3.184 1 98.38 280 GLY A O 1
ATOM 2271 N N . ARG A 1 281 ? 7.504 12.484 -3.152 1 97.94 281 ARG A N 1
ATOM 2272 C CA . ARG A 1 281 ? 7.641 12.336 -4.598 1 97.94 281 ARG A CA 1
ATOM 2273 C C . ARG A 1 281 ? 6.91 11.094 -5.094 1 97.94 281 ARG A C 1
ATOM 2275 O O . ARG A 1 281 ? 6.293 11.109 -6.16 1 97.94 281 ARG A O 1
ATOM 2282 N N . ARG A 1 282 ? 6.941 10.055 -4.355 1 98.06 282 ARG A N 1
ATOM 2283 C CA . ARG A 1 282 ? 6.297 8.805 -4.75 1 98.06 282 ARG A CA 1
ATOM 2284 C C . ARG A 1 282 ? 4.789 8.867 -4.523 1 98.06 282 ARG A C 1
ATOM 2286 O O . ARG A 1 282 ? 4.012 8.414 -5.367 1 98.06 282 ARG A O 1
ATOM 2293 N N . LEU A 1 283 ? 4.359 9.461 -3.428 1 98.44 283 LEU A N 1
ATOM 2294 C CA . LEU A 1 283 ? 2.949 9.555 -3.07 1 98.44 283 LEU A CA 1
ATOM 2295 C C . LEU A 1 283 ? 2.193 10.438 -4.059 1 98.44 283 LEU A C 1
ATOM 2297 O O . LEU A 1 283 ? 1.003 10.219 -4.305 1 98.44 283 LEU A O 1
ATOM 2301 N N . TYR A 1 284 ? 2.93 11.391 -4.637 1 98.56 284 TYR A N 1
ATOM 2302 C CA . TYR A 1 284 ? 2.283 12.336 -5.539 1 98.56 284 TYR A CA 1
ATOM 2303 C C . TYR A 1 284 ? 2.752 12.133 -6.977 1 98.56 284 TYR A C 1
ATOM 2305 O O . TYR A 1 284 ? 2.674 13.047 -7.801 1 98.56 284 TYR A O 1
ATOM 2313 N N . ALA A 1 285 ? 3.264 10.953 -7.309 1 97.56 285 ALA A N 1
ATOM 2314 C CA . ALA A 1 285 ? 3.812 10.656 -8.633 1 97.56 285 ALA A CA 1
ATOM 2315 C C . ALA A 1 285 ? 2.699 10.422 -9.648 1 97.56 285 ALA A C 1
ATOM 2317 O O . ALA A 1 285 ? 2.881 10.656 -10.844 1 97.56 285 ALA A O 1
ATOM 2318 N N . GLU A 1 286 ? 1.577 9.945 -9.188 1 96.94 286 GLU A N 1
ATOM 2319 C CA . GLU A 1 286 ? 0.448 9.609 -10.047 1 96.94 286 GLU A CA 1
ATOM 2320 C C . GLU A 1 286 ? -0.308 10.867 -10.477 1 96.94 286 GLU A C 1
ATOM 2322 O O . GLU A 1 286 ? -0.449 11.812 -9.703 1 96.94 286 GLU A O 1
ATOM 2327 N N . GLY A 1 287 ? -0.819 10.891 -11.695 1 97.44 287 GLY A N 1
ATOM 2328 C CA . GLY A 1 287 ? -1.654 12 -12.109 1 97.44 287 GLY A CA 1
ATOM 2329 C C . GLY A 1 287 ? -2.969 12.078 -11.359 1 97.44 287 GLY A C 1
ATOM 2330 O O . GLY A 1 287 ? -3.562 11.047 -11.031 1 97.44 287 GLY A O 1
ATOM 2331 N N . PRO A 1 288 ? -3.406 13.289 -11.133 1 98.31 288 PRO A N 1
ATOM 2332 C CA . PRO A 1 288 ? -4.625 13.445 -10.336 1 98.31 288 PRO A CA 1
ATOM 2333 C C . PRO A 1 288 ? -5.824 12.719 -10.938 1 98.31 288 PRO A C 1
ATOM 2335 O O . PRO A 1 288 ? -6.586 12.07 -10.219 1 98.31 288 PRO A O 1
ATOM 2338 N N . LYS A 1 289 ? -6.023 12.797 -12.234 1 97.81 289 LYS A N 1
ATOM 2339 C CA . LYS A 1 289 ? -7.145 12.125 -12.891 1 97.81 289 LYS A CA 1
ATOM 2340 C C . LYS A 1 289 ? -7.035 10.609 -12.742 1 97.81 289 LYS A C 1
ATOM 2342 O O . LYS A 1 289 ? -8.039 9.93 -12.508 1 97.81 289 LYS A O 1
ATOM 2347 N N . ALA A 1 290 ? -5.82 10.102 -12.914 1 97.81 290 ALA A N 1
ATOM 2348 C CA . ALA A 1 290 ? -5.594 8.664 -12.797 1 97.81 290 ALA A CA 1
ATOM 2349 C C . ALA A 1 290 ? -5.871 8.18 -11.383 1 97.81 290 ALA A C 1
ATOM 2351 O O . ALA A 1 290 ? -6.461 7.117 -11.188 1 97.81 290 ALA A O 1
ATOM 2352 N N . LEU A 1 291 ? -5.43 8.969 -10.414 1 98.06 291 LEU A N 1
ATOM 2353 C CA . LEU A 1 291 ? -5.68 8.617 -9.016 1 98.06 291 LEU A CA 1
ATOM 2354 C C . LEU A 1 291 ? -7.18 8.539 -8.742 1 98.06 291 LEU A C 1
ATOM 2356 O O . LEU A 1 291 ? -7.648 7.59 -8.109 1 98.06 291 LEU A O 1
ATOM 2360 N N . VAL A 1 292 ? -7.902 9.516 -9.172 1 98.44 292 VAL A N 1
ATOM 2361 C CA . VAL A 1 292 ? -9.336 9.578 -8.906 1 98.44 292 VAL A CA 1
ATOM 236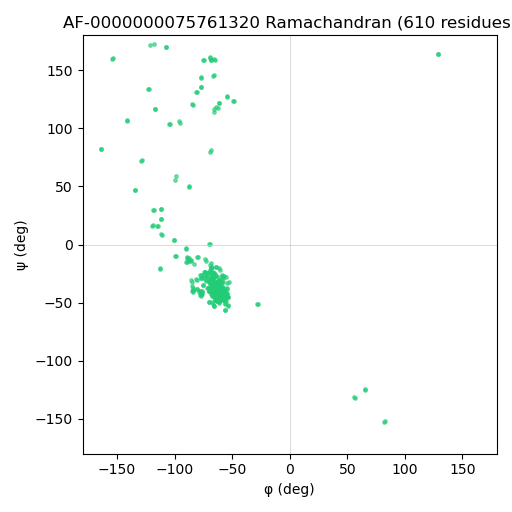2 C C . VAL A 1 292 ? -10.039 8.406 -9.586 1 98.44 292 VAL A C 1
ATOM 2364 O O . VAL A 1 292 ? -10.953 7.801 -9.016 1 98.44 292 VAL A O 1
ATOM 2367 N N . THR A 1 293 ? -9.641 8.055 -10.812 1 98.12 293 THR A N 1
ATOM 2368 C CA . THR A 1 293 ? -10.211 6.926 -11.531 1 98.12 293 THR A CA 1
ATOM 2369 C C . THR A 1 293 ? -9.984 5.625 -10.766 1 98.12 293 THR A C 1
ATOM 2371 O O . THR A 1 293 ? -10.898 4.809 -10.633 1 98.12 293 THR A O 1
ATOM 2374 N N . ARG A 1 294 ? -8.82 5.477 -10.266 1 97.19 294 ARG A N 1
ATOM 2375 C CA . ARG A 1 294 ? -8.484 4.273 -9.508 1 97.19 294 ARG A CA 1
ATOM 2376 C C . ARG A 1 294 ? -9.281 4.203 -8.211 1 97.19 294 ARG A C 1
ATOM 2378 O O . ARG A 1 294 ? -9.797 3.143 -7.855 1 97.19 294 ARG A O 1
ATOM 2385 N N . MET A 1 295 ? -9.414 5.328 -7.516 1 98.12 295 MET A N 1
ATOM 2386 C CA . MET A 1 295 ? -10.188 5.383 -6.277 1 98.12 295 MET A CA 1
ATOM 2387 C C . MET A 1 295 ? -11.656 5.098 -6.543 1 98.12 295 MET A C 1
ATOM 2389 O O . MET A 1 295 ? -12.32 4.43 -5.746 1 98.12 295 MET A O 1
ATOM 2393 N N . ALA A 1 296 ? -12.141 5.656 -7.645 1 98.25 296 ALA A N 1
ATOM 2394 C CA . ALA A 1 296 ? -13.523 5.391 -8.039 1 98.25 296 ALA A CA 1
ATOM 2395 C C . ALA A 1 296 ? -13.75 3.902 -8.273 1 98.25 296 ALA A C 1
ATOM 2397 O O . ALA A 1 296 ? -14.797 3.359 -7.906 1 98.25 296 ALA A O 1
ATOM 2398 N N . ALA A 1 297 ? -12.812 3.27 -8.898 1 97.94 297 ALA A N 1
ATOM 2399 C CA . ALA A 1 297 ? -12.906 1.834 -9.148 1 97.94 297 ALA A CA 1
ATOM 2400 C C . ALA A 1 297 ? -12.961 1.052 -7.844 1 97.94 297 ALA A C 1
ATOM 2402 O O . ALA A 1 297 ? -13.773 0.133 -7.695 1 97.94 297 ALA A O 1
ATOM 2403 N N . TYR A 1 298 ? -12.07 1.405 -6.883 1 97.88 298 TYR A N 1
ATOM 2404 C CA . TYR A 1 298 ? -12.102 0.756 -5.578 1 97.88 298 TYR A CA 1
ATOM 2405 C C . TYR A 1 298 ? -13.461 0.934 -4.91 1 97.88 298 TYR A C 1
ATOM 2407 O O . TYR A 1 298 ? -13.992 -0.004 -4.312 1 97.88 298 TYR A O 1
ATOM 2415 N N . TRP A 1 299 ? -14 2.162 -5.012 1 97.81 299 TRP A N 1
ATOM 2416 C CA . TRP A 1 299 ? -15.305 2.469 -4.434 1 97.81 299 TRP A CA 1
ATOM 2417 C C . TRP A 1 299 ? -16.391 1.561 -5.012 1 97.81 299 TRP A C 1
ATOM 2419 O O . TRP A 1 299 ? -17.172 0.975 -4.27 1 97.81 299 TRP A O 1
ATOM 2429 N N . CYS A 1 300 ? -16.375 1.415 -6.324 1 97.19 300 CYS A N 1
ATOM 2430 C CA . CYS A 1 300 ? -17.375 0.599 -7.004 1 97.19 300 CYS A CA 1
ATOM 2431 C C . CYS A 1 300 ? -17.25 -0.864 -6.59 1 97.19 300 CYS A C 1
ATOM 2433 O O . CYS A 1 300 ? -18.266 -1.532 -6.359 1 97.19 300 CYS A O 1
ATOM 2435 N N . ILE A 1 301 ? -16.109 -1.308 -6.488 1 97 301 ILE A N 1
ATOM 2436 C CA . ILE A 1 301 ? -15.867 -2.693 -6.102 1 97 301 ILE A CA 1
ATOM 2437 C C . ILE A 1 301 ? -16.391 -2.932 -4.688 1 97 301 ILE A C 1
ATOM 2439 O O . ILE A 1 301 ? -17.094 -3.908 -4.438 1 97 301 ILE A O 1
ATOM 2443 N N . ALA A 1 302 ? -16.047 -2.064 -3.812 1 96.44 302 ALA A N 1
ATOM 2444 C CA . ALA A 1 302 ? -16.484 -2.193 -2.422 1 96.44 302 ALA A CA 1
ATOM 2445 C C . ALA A 1 302 ? -18 -2.137 -2.307 1 96.44 302 ALA A C 1
ATOM 2447 O O . ALA A 1 302 ? -18.594 -2.881 -1.525 1 96.44 302 ALA A O 1
ATOM 2448 N N . ARG A 1 303 ? -18.562 -1.248 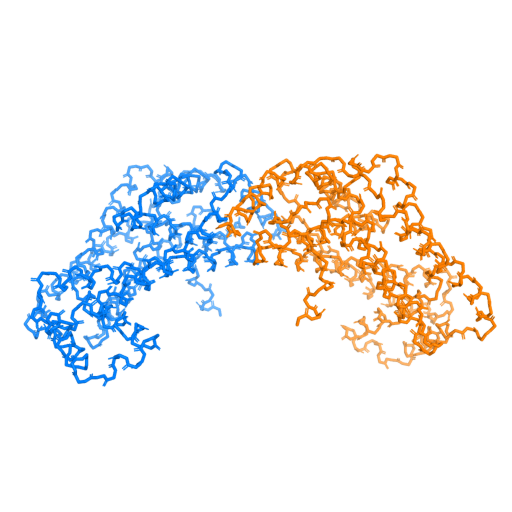-3.045 1 94.81 303 ARG A N 1
ATOM 2449 C CA . ARG A 1 303 ? -20.016 -1.101 -3.021 1 94.81 303 ARG A CA 1
ATOM 2450 C C . ARG A 1 303 ? -20.703 -2.383 -3.479 1 94.81 303 ARG A C 1
ATOM 2452 O O . ARG A 1 303 ? -21.75 -2.758 -2.943 1 94.81 303 ARG A O 1
ATOM 2459 N N . ALA A 1 304 ? -20.078 -3.045 -4.418 1 92.75 304 ALA A N 1
ATOM 2460 C CA . ALA A 1 304 ? -20.672 -4.254 -4.992 1 92.75 304 ALA A CA 1
ATOM 2461 C C . ALA A 1 304 ? -20.5 -5.441 -4.051 1 92.75 304 ALA A C 1
ATOM 2463 O O . ALA A 1 304 ? -21.203 -6.453 -4.191 1 92.75 304 ALA A O 1
ATOM 2464 N N . GLU A 1 305 ? -19.531 -5.531 -3.172 1 88.25 305 GLU A N 1
ATOM 2465 C CA . GLU A 1 305 ? -19.281 -6.645 -2.26 1 88.25 305 GLU A CA 1
ATOM 2466 C C . GLU A 1 305 ? -20.312 -6.688 -1.143 1 88.25 305 GLU A C 1
ATOM 2468 O O . GLU A 1 305 ? -20.5 -7.719 -0.49 1 88.25 305 GLU A O 1
ATOM 2473 N N . ARG A 1 306 ? -21.047 -5.66 -0.476 1 64.44 306 ARG A N 1
ATOM 2474 C CA . ARG A 1 306 ? -22.109 -5.723 0.535 1 64.44 306 ARG A CA 1
ATOM 2475 C C . ARG A 1 306 ? -23.297 -6.52 0.03 1 64.44 306 ARG A C 1
ATOM 2477 O O . ARG A 1 306 ? -24.094 -7.023 0.825 1 64.44 306 ARG A O 1
ATOM 2484 N N . GLY A 1 307 ? -23.562 -6.559 -1.403 1 45.34 307 GLY A N 1
ATOM 2485 C CA . GLY A 1 307 ? -24.797 -7.227 -1.751 1 45.34 307 GLY A CA 1
ATOM 2486 C C . GLY A 1 307 ? -24.656 -8.734 -1.853 1 45.34 307 GLY A C 1
ATOM 2487 O O . GLY A 1 307 ? -23.547 -9.25 -2.006 1 45.34 307 GLY A O 1
ATOM 2488 N N . MET B 1 1 ? 25.984 -8.984 3.928 1 26.2 1 MET B N 1
ATOM 2489 C CA . MET B 1 1 ? 26.422 -8.594 2.588 1 26.2 1 MET B CA 1
ATOM 2490 C C . MET B 1 1 ? 26.016 -9.641 1.558 1 26.2 1 MET B C 1
ATOM 2492 O O . MET B 1 1 ? 25.719 -9.312 0.408 1 26.2 1 MET B O 1
ATOM 2496 N N . GLU B 1 2 ? 26.125 -10.93 1.78 1 33.12 2 GLU B N 1
ATOM 2497 C CA . GLU B 1 2 ? 25.938 -12.055 0.863 1 33.12 2 GLU B CA 1
ATOM 2498 C C . GLU B 1 2 ? 24.453 -12.32 0.63 1 33.12 2 GLU B C 1
ATOM 2500 O O . GLU B 1 2 ? 24.047 -12.75 -0.456 1 33.12 2 GLU B O 1
ATOM 2505 N N . SER B 1 3 ? 23.641 -12.281 1.646 1 39.47 3 SER B N 1
ATOM 2506 C CA . SER B 1 3 ? 22.234 -12.633 1.688 1 39.47 3 SER B CA 1
ATOM 2507 C C . SER B 1 3 ? 21.391 -11.625 0.918 1 39.47 3 SER B C 1
ATOM 2509 O O . SER B 1 3 ? 20.281 -11.945 0.465 1 39.47 3 SER B O 1
ATOM 2511 N N . ASN B 1 4 ? 21.766 -10.344 0.866 1 44.66 4 ASN B N 1
ATOM 2512 C CA . ASN B 1 4 ? 21.297 -9.172 0.125 1 44.66 4 ASN B CA 1
ATOM 2513 C C . ASN B 1 4 ? 21.562 -9.32 -1.371 1 44.66 4 ASN B C 1
ATOM 2515 O O . ASN B 1 4 ? 20.891 -8.688 -2.188 1 44.66 4 ASN B O 1
ATOM 2519 N N . SER B 1 5 ? 22.656 -10.047 -1.83 1 46.06 5 SER B N 1
ATOM 2520 C CA . SER B 1 5 ? 23.219 -10.25 -3.164 1 46.06 5 SER B CA 1
ATOM 2521 C C . SER B 1 5 ? 22.266 -11.062 -4.039 1 46.06 5 SER B C 1
ATOM 2523 O O . SER B 1 5 ? 22.391 -11.062 -5.266 1 46.06 5 SER B O 1
ATOM 2525 N N . MET B 1 6 ? 21.375 -11.906 -3.475 1 64 6 MET B N 1
ATOM 2526 C CA . MET B 1 6 ? 20.656 -12.82 -4.359 1 64 6 MET B CA 1
ATOM 2527 C C . MET B 1 6 ? 19.172 -12.461 -4.434 1 64 6 MET B C 1
ATOM 2529 O O . MET B 1 6 ? 18.328 -13.336 -4.625 1 64 6 MET B O 1
ATOM 2533 N N . ALA B 1 7 ? 19.016 -11.148 -4.27 1 81.06 7 ALA B N 1
ATOM 2534 C CA . ALA B 1 7 ? 17.625 -10.711 -4.203 1 81.06 7 ALA B CA 1
ATOM 2535 C C . ALA B 1 7 ? 17.031 -10.602 -5.602 1 81.06 7 ALA B C 1
ATOM 2537 O O . ALA B 1 7 ? 17.719 -10.227 -6.555 1 81.06 7 ALA B O 1
ATOM 2538 N N . TYR B 1 8 ? 15.977 -11.109 -5.805 1 94.44 8 TYR B N 1
ATOM 2539 C CA . TYR B 1 8 ? 15.164 -11.039 -7.012 1 94.44 8 TYR B CA 1
ATOM 2540 C C . TYR B 1 8 ? 14.586 -9.641 -7.203 1 94.44 8 TYR B C 1
ATOM 2542 O O . TYR B 1 8 ? 13.438 -9.383 -6.84 1 94.44 8 TYR B O 1
ATOM 2550 N N . ARG B 1 9 ? 15.445 -8.766 -7.727 1 97.06 9 ARG B N 1
ATOM 2551 C CA . ARG B 1 9 ? 15.086 -7.363 -7.898 1 97.06 9 ARG B CA 1
ATOM 2552 C C . ARG B 1 9 ? 15.875 -6.734 -9.047 1 97.06 9 ARG B C 1
ATOM 2554 O O . ARG B 1 9 ? 16.906 -7.266 -9.453 1 97.06 9 ARG B O 1
ATOM 2561 N N . ILE B 1 10 ? 15.391 -5.656 -9.555 1 96.88 10 ILE B N 1
ATOM 2562 C CA . ILE B 1 10 ? 16.062 -4.805 -10.523 1 96.88 10 ILE B CA 1
ATOM 2563 C C . ILE B 1 10 ? 16.297 -3.418 -9.922 1 96.88 10 ILE B C 1
ATOM 2565 O O . ILE B 1 10 ? 15.336 -2.73 -9.555 1 96.88 10 ILE B O 1
ATOM 2569 N N . ARG B 1 11 ? 17.516 -3.027 -9.758 1 95.94 11 ARG B N 1
ATOM 2570 C CA . ARG B 1 11 ? 17.828 -1.723 -9.18 1 95.94 11 ARG B CA 1
ATOM 2571 C C . ARG B 1 11 ? 17.797 -0.631 -10.242 1 95.94 11 ARG B C 1
ATOM 2573 O O . ARG B 1 11 ? 18.578 -0.655 -11.195 1 95.94 11 ARG B O 1
ATOM 2580 N N . PRO B 1 12 ? 16.922 0.397 -10.078 1 96.31 12 PRO B N 1
ATOM 2581 C CA . PRO B 1 12 ? 16.766 1.437 -11.094 1 96.31 12 PRO B CA 1
ATOM 2582 C C . PRO B 1 12 ? 18 2.322 -11.219 1 96.31 12 PRO B C 1
ATOM 2584 O O . PRO B 1 12 ? 18.188 2.982 -12.242 1 96.31 12 PRO B O 1
ATOM 2587 N N . THR B 1 13 ? 18.812 2.363 -10.25 1 94.94 13 THR B N 1
ATOM 2588 C CA . THR B 1 13 ? 19.984 3.219 -10.242 1 94.94 13 THR B CA 1
ATOM 2589 C C . THR B 1 13 ? 21.125 2.586 -11.055 1 94.94 13 THR B C 1
ATOM 2591 O O . THR B 1 13 ? 22.156 3.217 -11.281 1 94.94 13 THR B O 1
ATOM 2594 N N . ARG B 1 14 ? 20.969 1.335 -11.43 1 94.38 14 ARG B N 1
ATOM 2595 C CA . ARG B 1 14 ? 21.938 0.608 -12.242 1 94.38 14 ARG B CA 1
ATOM 2596 C C . ARG B 1 14 ? 21.422 0.399 -13.664 1 94.38 14 ARG B C 1
ATOM 2598 O O . ARG B 1 14 ? 20.281 0.747 -13.969 1 94.38 14 ARG B O 1
ATOM 2605 N N . ASN B 1 15 ? 22.312 -0.065 -14.523 1 94.44 15 ASN B N 1
ATOM 2606 C CA . ASN B 1 15 ? 21.922 -0.376 -15.891 1 94.44 15 ASN B CA 1
ATOM 2607 C C . ASN B 1 15 ? 20.859 -1.466 -15.938 1 94.44 15 ASN B C 1
ATOM 2609 O O . ASN B 1 15 ? 21.078 -2.582 -15.461 1 94.44 15 ASN B O 1
ATOM 2613 N N . ALA B 1 16 ? 19.75 -1.154 -16.516 1 96.06 16 ALA B N 1
ATOM 2614 C CA . ALA B 1 16 ? 18.578 -2.033 -16.469 1 96.06 16 ALA B CA 1
ATOM 2615 C C . ALA B 1 16 ? 18.891 -3.383 -17.109 1 96.06 16 ALA B C 1
ATOM 2617 O O . ALA B 1 16 ? 18.531 -4.434 -16.562 1 96.06 16 ALA B O 1
ATOM 2618 N N . ALA B 1 17 ? 19.547 -3.361 -18.25 1 95.69 17 ALA B N 1
ATOM 2619 C CA . ALA B 1 17 ? 19.859 -4.602 -18.953 1 95.69 17 ALA B CA 1
ATOM 2620 C C . ALA B 1 17 ? 20.781 -5.488 -18.109 1 95.69 17 ALA B C 1
ATOM 2622 O O . ALA B 1 17 ? 20.562 -6.699 -18.031 1 95.69 17 ALA B O 1
ATOM 2623 N N . LYS B 1 18 ? 21.734 -4.883 -17.516 1 95.12 18 LYS B N 1
ATOM 2624 C CA . LYS B 1 18 ? 22.672 -5.629 -16.672 1 95.12 18 LYS B CA 1
ATOM 2625 C C . LYS B 1 18 ? 21.953 -6.211 -15.453 1 95.12 18 LYS B C 1
ATOM 2627 O O . LYS B 1 18 ? 22.219 -7.352 -15.055 1 95.12 18 LYS B O 1
ATOM 2632 N N . GLU B 1 19 ? 21.047 -5.422 -14.875 1 96 19 GLU B N 1
ATOM 2633 C CA . GLU B 1 19 ? 20.312 -5.879 -13.703 1 96 19 GLU B CA 1
ATOM 2634 C C . GLU B 1 19 ? 19.375 -7.035 -14.062 1 96 19 GLU B C 1
ATOM 2636 O O . GLU B 1 19 ? 19.219 -7.98 -13.281 1 96 19 GLU B O 1
ATOM 2641 N N . VAL B 1 20 ? 18.75 -6.984 -15.227 1 96.94 20 VAL B N 1
ATOM 2642 C CA . VAL B 1 20 ? 17.875 -8.055 -15.703 1 96.94 20 VAL B CA 1
ATOM 2643 C C . VAL B 1 20 ? 18.688 -9.336 -15.875 1 96.94 20 VAL B C 1
ATOM 2645 O O . VAL B 1 20 ? 18.281 -10.406 -15.414 1 96.94 20 VAL B O 1
ATOM 2648 N N . ARG B 1 21 ? 19.828 -9.227 -16.531 1 96.12 21 ARG B N 1
ATOM 2649 C CA . ARG B 1 21 ? 20.688 -10.391 -16.75 1 96.12 21 ARG B CA 1
ATOM 2650 C C . ARG B 1 21 ? 21.141 -10.984 -15.414 1 96.12 21 ARG B C 1
ATOM 2652 O O . ARG B 1 21 ? 21.141 -12.203 -15.234 1 96.12 21 ARG B O 1
ATOM 2659 N N . LYS B 1 22 ? 21.516 -10.117 -14.547 1 96.44 22 LYS B N 1
ATOM 2660 C CA . LYS B 1 22 ? 21.969 -10.555 -13.227 1 96.44 22 LYS B CA 1
ATOM 2661 C C . LYS B 1 22 ? 20.875 -11.312 -12.492 1 96.44 22 LYS B C 1
ATOM 2663 O O . LYS B 1 22 ? 21.125 -12.375 -11.914 1 96.44 22 LYS B O 1
ATOM 2668 N N . ALA B 1 23 ? 19.672 -10.773 -12.508 1 97.12 23 ALA B N 1
ATOM 2669 C CA . ALA B 1 23 ? 18.547 -11.422 -11.859 1 97.12 23 ALA B CA 1
ATOM 2670 C C . ALA B 1 23 ? 18.266 -12.789 -12.477 1 97.12 23 ALA B C 1
ATOM 2672 O O . ALA B 1 23 ? 17.984 -13.758 -11.773 1 97.12 23 ALA B O 1
ATOM 2673 N N . ALA B 1 24 ? 18.297 -12.875 -13.766 1 97.19 24 ALA B N 1
ATOM 2674 C CA . ALA B 1 24 ? 18.062 -14.133 -14.477 1 97.19 24 ALA B CA 1
ATOM 2675 C C . ALA B 1 24 ? 19.109 -15.18 -14.109 1 97.19 24 ALA B C 1
ATOM 2677 O O . ALA B 1 24 ? 18.766 -16.312 -13.75 1 97.19 24 ALA B O 1
ATOM 2678 N N . LEU B 1 25 ? 20.359 -14.766 -14.164 1 96.88 25 LEU B N 1
ATOM 2679 C CA . LEU B 1 25 ? 21.469 -15.672 -13.891 1 96.88 25 LEU B CA 1
ATOM 2680 C C . LEU B 1 25 ? 21.422 -16.156 -12.445 1 96.88 25 LEU B C 1
ATOM 2682 O O . LEU B 1 25 ? 21.703 -17.328 -12.18 1 96.88 25 LEU B O 1
ATOM 2686 N N . GLN B 1 26 ? 21.094 -15.305 -11.609 1 96.94 26 GLN B N 1
ATOM 2687 C CA . GLN B 1 26 ? 21 -15.688 -10.203 1 96.94 26 GLN B CA 1
ATOM 2688 C C . GLN B 1 26 ? 19.891 -16.719 -9.984 1 96.94 26 GLN B C 1
ATOM 2690 O O . GLN B 1 26 ? 20.031 -17.625 -9.172 1 96.94 26 GLN B O 1
ATOM 2695 N N . ARG B 1 27 ? 18.781 -16.578 -10.672 1 96.88 27 ARG B N 1
ATOM 2696 C CA . ARG B 1 27 ? 17.672 -17.516 -10.516 1 96.88 27 ARG B CA 1
ATOM 2697 C C . ARG B 1 27 ? 18.031 -18.891 -11.086 1 96.88 27 ARG B C 1
ATOM 2699 O O . ARG B 1 27 ? 17.672 -19.922 -10.516 1 96.88 27 ARG B O 1
ATOM 2706 N N . ILE B 1 28 ? 18.719 -18.906 -12.203 1 96.62 28 ILE B N 1
ATOM 2707 C CA . ILE B 1 28 ? 19.156 -20.172 -12.773 1 96.62 28 ILE B CA 1
ATOM 2708 C C . ILE B 1 28 ? 20.141 -20.859 -11.828 1 96.62 28 ILE B C 1
ATOM 2710 O O . ILE B 1 28 ? 20.062 -22.078 -11.609 1 96.62 28 ILE B O 1
ATOM 2714 N N . ASP B 1 29 ? 21.047 -20.062 -11.273 1 96.44 29 ASP B N 1
ATOM 2715 C CA . ASP B 1 29 ? 22.016 -20.609 -10.336 1 96.44 29 ASP B CA 1
ATOM 2716 C C . ASP B 1 29 ? 21.328 -21.219 -9.117 1 96.44 29 ASP B C 1
ATOM 2718 O O . ASP B 1 29 ? 21.703 -22.312 -8.664 1 96.44 29 ASP B O 1
ATOM 2722 N N . LYS B 1 30 ? 20.359 -20.562 -8.641 1 97.06 30 LYS B N 1
ATOM 2723 C CA . LYS B 1 30 ? 19.609 -21.062 -7.492 1 97.06 30 LYS B CA 1
ATOM 2724 C C . LYS B 1 30 ? 18.859 -22.344 -7.855 1 97.06 30 LYS B C 1
ATOM 2726 O O . LYS B 1 30 ? 18.734 -23.25 -7.031 1 97.06 30 LYS B O 1
ATOM 2731 N N . ALA B 1 31 ? 18.328 -22.375 -9.047 1 96.88 31 ALA B N 1
ATOM 2732 C CA . ALA B 1 31 ? 17.641 -23.578 -9.492 1 96.88 31 ALA B CA 1
ATOM 2733 C C . ALA B 1 31 ? 18.609 -24.75 -9.578 1 96.88 31 ALA B C 1
ATOM 2735 O O . ALA B 1 31 ? 18.297 -25.859 -9.133 1 96.88 31 ALA B O 1
ATOM 2736 N N . ILE B 1 32 ? 19.797 -24.5 -10.109 1 96.75 32 ILE B N 1
ATOM 2737 C CA . ILE B 1 32 ? 20.812 -25.531 -10.242 1 96.75 32 ILE B CA 1
ATOM 2738 C C . ILE B 1 32 ? 21.234 -26.031 -8.852 1 96.75 32 ILE B C 1
ATOM 2740 O O . ILE B 1 32 ? 21.344 -27.234 -8.617 1 96.75 32 ILE B O 1
ATOM 2744 N N . GLN B 1 33 ? 21.422 -25.109 -7.926 1 96.75 33 GLN B N 1
ATOM 2745 C CA . GLN B 1 33 ? 21.781 -25.469 -6.555 1 96.75 33 GLN B CA 1
ATOM 2746 C C . GLN B 1 33 ? 20.688 -26.312 -5.902 1 96.75 33 GLN B C 1
ATOM 2748 O O . GLN B 1 33 ? 20.984 -27.281 -5.211 1 96.75 33 GLN B O 1
ATOM 2753 N N . ALA B 1 34 ? 19.484 -25.953 -6.207 1 95.44 34 ALA B N 1
ATOM 2754 C CA . ALA B 1 34 ? 18.344 -26.672 -5.625 1 95.44 34 ALA B CA 1
ATOM 2755 C C . ALA B 1 34 ? 18.25 -28.078 -6.172 1 95.44 34 ALA B C 1
ATOM 2757 O O . ALA B 1 34 ? 17.797 -29 -5.477 1 95.44 34 ALA B O 1
ATOM 2758 N N . LEU B 1 35 ? 18.703 -28.266 -7.355 1 94.44 35 LEU B N 1
ATOM 2759 C CA . LEU B 1 35 ? 18.578 -29.562 -8.008 1 94.44 35 LEU B CA 1
ATOM 2760 C C . LEU B 1 35 ? 19.797 -30.438 -7.707 1 94.44 35 LEU B C 1
ATOM 2762 O O . LEU B 1 35 ? 19.797 -31.641 -7.977 1 94.44 35 LEU B O 1
ATOM 2766 N N . THR B 1 36 ? 20.844 -29.766 -7.211 1 94.44 36 THR B N 1
ATOM 2767 C CA . THR B 1 36 ? 22.078 -30.484 -6.891 1 94.44 36 THR B CA 1
ATOM 2768 C C . THR B 1 36 ? 22.156 -30.797 -5.398 1 94.44 36 THR B C 1
ATOM 2770 O O . THR B 1 36 ? 23 -30.234 -4.691 1 94.44 36 THR B O 1
ATOM 2773 N N . VAL B 1 37 ? 21.266 -31.469 -4.879 1 91 37 VAL B N 1
ATOM 2774 C CA . VAL B 1 37 ? 21.188 -31.828 -3.467 1 91 37 VAL B CA 1
ATOM 2775 C C . VAL B 1 37 ? 21.156 -33.344 -3.32 1 91 37 VAL B C 1
ATOM 2777 O O . VAL B 1 37 ? 21.062 -34.062 -4.316 1 91 37 VAL B O 1
ATOM 2780 N N . GLU B 1 38 ? 21.25 -33.75 -2.109 1 88.88 38 GLU B N 1
ATOM 2781 C CA . GLU B 1 38 ? 21.219 -35.188 -1.818 1 88.88 38 GLU B CA 1
ATOM 2782 C C . GLU B 1 38 ? 19.828 -35.781 -2.074 1 88.88 38 GLU B C 1
ATOM 2784 O O . GLU B 1 38 ? 18.828 -35.031 -2.094 1 88.88 38 GLU B O 1
ATOM 2789 N N . ALA B 1 39 ? 19.797 -37.062 -2.217 1 80.06 39 ALA B N 1
ATOM 2790 C CA . ALA B 1 39 ? 18.578 -37.781 -2.615 1 80.06 39 ALA B CA 1
ATOM 2791 C C . ALA B 1 39 ? 17.438 -37.5 -1.63 1 80.06 39 ALA B C 1
ATOM 2793 O O . ALA B 1 39 ? 16.281 -37.375 -2.029 1 80.06 39 ALA B O 1
ATOM 2794 N N . ASP B 1 40 ? 17.812 -37.406 -0.399 1 82.81 40 ASP B N 1
ATOM 2795 C CA . ASP B 1 40 ? 16.797 -37.25 0.636 1 82.81 40 ASP B CA 1
ATOM 2796 C C . ASP B 1 40 ? 16.188 -35.844 0.601 1 82.81 40 ASP B C 1
ATOM 2798 O O . ASP B 1 40 ? 15.109 -35.625 1.151 1 82.81 40 ASP B O 1
ATOM 2802 N N . GLU B 1 41 ? 16.766 -34.906 -0.082 1 88.62 41 GLU B N 1
ATOM 2803 C CA . GLU B 1 41 ? 16.297 -33.531 -0.176 1 88.62 41 GLU B CA 1
ATOM 2804 C C . GLU B 1 41 ? 15.781 -33.219 -1.581 1 88.62 41 GLU B C 1
ATOM 2806 O O . GLU B 1 41 ? 15.414 -32.094 -1.875 1 88.62 41 GLU B O 1
ATOM 2811 N N . ARG B 1 42 ? 15.688 -34.188 -2.361 1 84.06 42 ARG B N 1
ATOM 2812 C CA . ARG B 1 42 ? 15.43 -34.031 -3.789 1 84.06 42 ARG B CA 1
ATOM 2813 C C . ARG B 1 42 ? 14.047 -33.438 -4.035 1 84.06 42 ARG B C 1
ATOM 2815 O O . ARG B 1 42 ? 13.875 -32.562 -4.887 1 84.06 42 ARG B O 1
ATOM 2822 N N . ALA B 1 43 ? 13.055 -33.938 -3.375 1 82.69 43 ALA B N 1
ATOM 2823 C CA . ALA B 1 43 ? 11.688 -33.469 -3.574 1 82.69 43 ALA B CA 1
ATOM 2824 C C . ALA B 1 43 ? 11.586 -31.969 -3.297 1 82.69 43 ALA B C 1
ATOM 2826 O O . ALA B 1 43 ? 11.016 -31.219 -4.09 1 82.69 43 ALA B O 1
ATOM 2827 N N . GLU B 1 44 ? 12.156 -31.562 -2.225 1 86.88 44 GLU B N 1
ATOM 2828 C CA . GLU B 1 44 ? 12.18 -30.141 -1.879 1 86.88 44 GLU B CA 1
ATOM 2829 C C . GLU B 1 44 ? 13.016 -29.344 -2.873 1 86.88 44 GLU B C 1
ATOM 2831 O O . GLU B 1 44 ? 12.656 -28.219 -3.229 1 86.88 44 GLU B O 1
ATOM 2836 N N . GLY B 1 45 ? 14.109 -29.938 -3.225 1 90.88 45 GLY B N 1
ATOM 2837 C CA . GLY B 1 45 ? 14.945 -29.281 -4.223 1 90.88 45 GLY B CA 1
ATOM 2838 C C . GLY B 1 45 ? 14.227 -29.031 -5.531 1 90.88 45 GLY B C 1
ATOM 2839 O O . GLY B 1 45 ? 14.328 -27.953 -6.102 1 90.88 45 GLY B O 1
ATOM 2840 N N . VAL B 1 46 ? 13.508 -30 -6.02 1 89.69 46 VAL B N 1
ATOM 2841 C CA . VAL B 1 46 ? 12.734 -29.891 -7.25 1 89.69 46 VAL B CA 1
ATOM 2842 C C . VAL B 1 46 ? 11.68 -28.797 -7.094 1 89.69 46 VAL B C 1
ATOM 2844 O O . VAL B 1 46 ? 11.477 -27.984 -8.008 1 89.69 46 VAL B O 1
ATOM 2847 N N . HIS B 1 47 ? 11.055 -28.734 -5.961 1 89.62 47 HIS B N 1
ATOM 2848 C CA . HIS B 1 47 ? 10.055 -27.719 -5.68 1 89.62 47 HIS B CA 1
ATOM 2849 C C . HIS B 1 47 ? 10.656 -26.328 -5.738 1 89.62 47 HIS B C 1
ATOM 2851 O O . HIS B 1 47 ? 10.094 -25.422 -6.363 1 89.62 47 HIS B O 1
ATOM 2857 N N . GLN B 1 48 ? 11.773 -26.172 -5.168 1 93.88 48 GLN B N 1
ATOM 2858 C CA . GLN B 1 48 ? 12.469 -24.891 -5.16 1 93.88 48 GLN B CA 1
ATOM 2859 C C . GLN B 1 48 ? 12.922 -24.5 -6.562 1 93.88 48 GLN B C 1
ATOM 2861 O O . GLN B 1 48 ? 12.82 -23.328 -6.949 1 93.88 48 GLN B O 1
ATOM 2866 N N . ALA B 1 49 ? 13.406 -25.484 -7.281 1 95 49 ALA B N 1
ATOM 2867 C CA . ALA B 1 49 ? 13.82 -25.219 -8.656 1 95 49 ALA B CA 1
ATOM 2868 C C . ALA B 1 49 ? 12.648 -24.75 -9.508 1 95 49 ALA B C 1
ATOM 2870 O O . ALA B 1 49 ? 12.773 -23.797 -10.273 1 95 49 ALA B O 1
ATOM 2871 N N . ARG B 1 50 ? 11.539 -25.359 -9.336 1 93.25 50 ARG B N 1
ATOM 2872 C CA . ARG B 1 50 ? 10.359 -25 -10.109 1 93.25 50 ARG B CA 1
ATOM 2873 C C . ARG B 1 50 ? 9.898 -23.578 -9.758 1 93.25 50 ARG B C 1
ATOM 2875 O O . ARG B 1 50 ? 9.438 -22.844 -10.625 1 93.25 50 ARG B O 1
ATOM 2882 N N . LYS B 1 51 ? 10.031 -23.219 -8.562 1 94.94 51 LYS B N 1
ATOM 2883 C CA . LYS B 1 51 ? 9.742 -21.844 -8.156 1 94.94 51 LYS B CA 1
ATOM 2884 C C . LYS B 1 51 ? 10.656 -20.859 -8.875 1 94.94 51 LYS B C 1
ATOM 2886 O O . LYS B 1 51 ? 10.195 -19.812 -9.352 1 94.94 51 LYS B O 1
ATOM 2891 N N . ARG B 1 52 ? 11.914 -21.25 -8.945 1 97.44 52 ARG B N 1
ATOM 2892 C CA . ARG B 1 52 ? 12.867 -20.391 -9.641 1 97.44 52 ARG B CA 1
ATOM 2893 C C . ARG B 1 52 ? 12.539 -20.297 -11.125 1 97.44 52 ARG B C 1
ATOM 2895 O O . ARG B 1 52 ? 12.688 -19.234 -11.734 1 97.44 52 ARG B O 1
ATOM 2902 N N . PHE B 1 53 ? 12.086 -21.406 -11.688 1 97.25 53 PHE B N 1
ATOM 2903 C CA . PHE B 1 53 ? 11.695 -21.391 -13.086 1 97.25 53 PHE B CA 1
ATOM 2904 C C . PHE B 1 53 ? 10.539 -20.422 -13.32 1 97.25 53 PHE B C 1
ATOM 2906 O O . PHE B 1 53 ? 10.531 -19.688 -14.312 1 97.25 53 PHE B O 1
ATOM 2913 N N . LYS B 1 54 ? 9.625 -20.422 -12.438 1 97.19 54 LYS B N 1
ATOM 2914 C CA . LYS B 1 54 ? 8.477 -19.516 -12.57 1 97.19 54 LYS B CA 1
ATOM 2915 C C . LYS B 1 54 ? 8.906 -18.062 -12.461 1 97.19 54 LYS B C 1
ATOM 2917 O O . LYS B 1 54 ? 8.445 -17.203 -13.227 1 97.19 54 LYS B O 1
ATOM 2922 N N . GLU B 1 55 ? 9.758 -17.797 -11.508 1 98.06 55 GLU B N 1
ATOM 2923 C CA . GLU B 1 55 ? 10.32 -16.453 -11.367 1 98.06 55 GLU B CA 1
ATOM 2924 C C . GLU B 1 55 ? 11.039 -16.016 -12.641 1 98.06 55 GLU B C 1
ATOM 2926 O O . GLU B 1 55 ? 10.867 -14.891 -13.102 1 98.06 55 GLU B O 1
ATOM 2931 N N . LEU B 1 56 ? 11.82 -16.953 -13.164 1 98 56 LEU B N 1
ATOM 2932 C CA . LEU B 1 56 ? 12.586 -16.672 -14.375 1 98 56 LEU B CA 1
ATOM 2933 C C . LEU B 1 56 ? 11.664 -16.422 -15.562 1 98 56 LEU B C 1
ATOM 2935 O O . LEU B 1 56 ? 11.906 -15.516 -16.359 1 98 56 LEU B O 1
ATOM 2939 N N . ARG B 1 57 ? 10.688 -17.203 -15.648 1 98.5 57 ARG B N 1
ATOM 2940 C CA . ARG B 1 57 ? 9.758 -17.031 -16.766 1 98.5 57 ARG B CA 1
ATOM 2941 C C . ARG B 1 57 ? 9 -15.719 -16.641 1 98.5 57 ARG B C 1
ATOM 2943 O O . ARG B 1 57 ? 8.727 -15.055 -17.656 1 98.5 57 ARG B O 1
ATOM 2950 N N . ALA B 1 58 ? 8.641 -15.32 -15.453 1 98.62 58 ALA B N 1
ATOM 2951 C CA . ALA B 1 58 ? 8.031 -14.008 -15.25 1 98.62 58 ALA B CA 1
ATOM 2952 C C . ALA B 1 58 ? 8.969 -12.891 -15.688 1 98.62 58 ALA B C 1
ATOM 2954 O O . ALA B 1 58 ? 8.539 -11.914 -16.312 1 98.62 58 ALA B O 1
ATOM 2955 N N . LEU B 1 59 ? 10.219 -13.031 -15.336 1 98.44 59 LEU B N 1
ATOM 2956 C CA . LEU B 1 59 ? 11.227 -12.062 -15.75 1 98.44 59 LEU B CA 1
ATOM 2957 C C . LEU B 1 59 ? 11.328 -12 -17.266 1 98.44 59 LEU B C 1
ATOM 2959 O O . LEU B 1 59 ? 11.414 -10.914 -17.844 1 98.44 59 LEU B O 1
ATOM 2963 N N . LEU B 1 60 ? 11.328 -13.18 -17.922 1 98.19 60 LEU B N 1
ATOM 2964 C CA . LEU B 1 60 ? 11.383 -13.227 -19.375 1 98.19 60 LEU B CA 1
ATOM 2965 C C . LEU B 1 60 ? 10.188 -12.5 -19.984 1 98.19 60 LEU B C 1
ATOM 2967 O O . LEU B 1 60 ? 10.336 -11.766 -20.969 1 98.19 60 LEU B O 1
ATOM 2971 N N . ARG B 1 61 ? 9.031 -12.656 -19.375 1 98.5 61 ARG B N 1
ATOM 2972 C CA . ARG B 1 61 ? 7.832 -11.992 -19.875 1 98.5 61 ARG B CA 1
ATOM 2973 C C . ARG B 1 61 ? 7.934 -10.484 -19.719 1 98.5 61 ARG B C 1
ATOM 2975 O O . ARG B 1 61 ? 7.414 -9.727 -20.531 1 98.5 61 ARG B O 1
ATOM 2982 N N . LEU B 1 62 ? 8.609 -10.062 -18.703 1 98.19 62 LEU B N 1
ATOM 2983 C CA . LEU B 1 62 ? 8.812 -8.641 -18.438 1 98.19 62 LEU B CA 1
ATOM 2984 C C . LEU B 1 62 ? 9.672 -8.008 -19.531 1 98.19 62 LEU B C 1
ATOM 2986 O O . LEU B 1 62 ? 9.477 -6.848 -19.891 1 98.19 62 LEU B O 1
ATOM 2990 N N . VAL B 1 63 ? 10.586 -8.758 -20.109 1 97.88 63 VAL B N 1
ATOM 2991 C CA . VAL B 1 63 ? 11.5 -8.219 -21.125 1 97.88 63 VAL B CA 1
ATOM 2992 C C . VAL B 1 63 ? 11.281 -8.953 -22.453 1 97.88 63 VAL B C 1
ATOM 2994 O O . VAL B 1 63 ? 12.234 -9.148 -23.219 1 97.88 63 VAL B O 1
ATOM 2997 N N . ARG B 1 64 ? 10.117 -9.406 -22.688 1 96.75 64 ARG B N 1
ATOM 2998 C CA . ARG B 1 64 ? 9.781 -10.211 -23.859 1 96.75 64 ARG B CA 1
ATOM 2999 C C . ARG B 1 64 ? 10.156 -9.477 -25.141 1 96.75 64 ARG B C 1
ATOM 3001 O O . ARG B 1 64 ? 10.75 -10.062 -26.047 1 96.75 64 ARG B O 1
ATOM 3008 N N . GLU B 1 65 ? 9.852 -8.188 -25.219 1 95.31 65 GLU B N 1
ATOM 3009 C CA . GLU B 1 65 ? 10.07 -7.438 -26.453 1 95.31 65 GLU B CA 1
ATOM 3010 C C . GLU B 1 65 ? 11.555 -7.23 -26.719 1 95.31 65 GLU B C 1
ATOM 3012 O O . GLU B 1 65 ? 12.047 -7.516 -27.812 1 95.31 65 GLU B O 1
ATOM 3017 N N . PRO B 1 66 ? 12.297 -6.762 -25.734 1 95.25 66 PRO B N 1
ATOM 3018 C CA . PRO B 1 66 ? 13.742 -6.633 -25.938 1 95.25 66 PRO B CA 1
ATOM 3019 C C . PRO B 1 66 ? 14.406 -7.961 -26.297 1 95.25 66 PRO B C 1
ATOM 3021 O O . PRO B 1 66 ? 15.406 -7.98 -27.031 1 95.25 66 PRO B O 1
ATOM 3024 N N . LEU B 1 67 ? 13.961 -9.047 -25.844 1 94.88 67 LEU B N 1
ATOM 3025 C CA . LEU B 1 67 ? 14.547 -10.359 -26.109 1 94.88 67 LEU B CA 1
ATOM 3026 C C . LEU B 1 67 ? 14.227 -10.82 -27.516 1 94.88 67 LEU B C 1
ATOM 3028 O O . LEU B 1 67 ? 14.961 -11.633 -28.094 1 94.88 67 LEU B O 1
ATOM 3032 N N . GLY B 1 68 ? 13.047 -10.344 -28.062 1 92.81 68 GLY B N 1
ATOM 3033 C CA . GLY B 1 68 ? 12.656 -10.727 -29.406 1 92.81 68 GLY B CA 1
ATOM 3034 C C . GLY B 1 68 ? 12.367 -12.203 -29.547 1 92.81 68 GLY B C 1
ATOM 3035 O O . GLY B 1 68 ? 11.617 -12.773 -28.75 1 92.81 68 GLY B O 1
ATOM 3036 N N . ALA B 1 69 ? 13.008 -12.891 -30.453 1 91.56 69 ALA B N 1
ATOM 3037 C CA . ALA B 1 69 ? 12.758 -14.289 -30.766 1 91.56 69 ALA B CA 1
ATOM 3038 C C . ALA B 1 69 ? 13.25 -15.203 -29.656 1 91.56 69 ALA B C 1
ATOM 3040 O O . ALA B 1 69 ? 12.711 -16.297 -29.453 1 91.56 69 ALA B O 1
ATOM 3041 N N . ARG B 1 70 ? 14.219 -14.773 -28.953 1 92.81 70 ARG B N 1
ATOM 3042 C CA . ARG B 1 70 ? 14.797 -15.578 -27.891 1 92.81 70 ARG B CA 1
ATOM 3043 C C . ARG B 1 70 ? 13.773 -15.82 -26.766 1 92.81 70 ARG B C 1
ATOM 3045 O O . ARG B 1 70 ? 13.859 -16.812 -26.047 1 92.81 70 ARG B O 1
ATOM 3052 N N . PHE B 1 71 ? 12.844 -14.938 -26.625 1 95.94 71 PHE B N 1
ATOM 3053 C CA . PHE B 1 71 ? 11.844 -15.062 -25.578 1 95.94 71 PHE B CA 1
ATOM 3054 C C . PHE B 1 71 ? 11.109 -16.391 -25.688 1 95.94 71 PHE B C 1
ATOM 3056 O O . PHE B 1 71 ? 11.055 -17.156 -24.719 1 95.94 71 PHE B O 1
ATOM 3063 N N . LYS B 1 72 ? 10.531 -16.625 -26.812 1 96.5 72 LYS B N 1
ATOM 3064 C CA . LYS B 1 72 ? 9.742 -17.828 -27 1 96.5 72 LYS B CA 1
ATOM 3065 C C . LYS B 1 72 ? 10.578 -19.078 -26.719 1 96.5 72 LYS B C 1
ATOM 3067 O O . LYS B 1 72 ? 10.102 -20.016 -26.078 1 96.5 72 LYS B O 1
ATOM 3072 N N . LEU B 1 73 ? 11.797 -19.062 -27.172 1 95.06 73 LEU B N 1
ATOM 3073 C CA . LEU B 1 73 ? 12.688 -20.219 -27.016 1 95.06 73 LEU B CA 1
ATOM 3074 C C . LEU B 1 73 ? 13 -20.469 -25.547 1 95.06 73 LEU B C 1
ATOM 3076 O O . LEU B 1 73 ? 12.797 -21.578 -25.047 1 95.06 73 LEU B O 1
ATOM 3080 N N . ASP B 1 74 ? 13.461 -19.438 -24.875 1 95.25 74 ASP B N 1
ATOM 3081 C CA . ASP B 1 74 ? 13.875 -19.578 -23.484 1 95.25 74 ASP B CA 1
ATOM 3082 C C . ASP B 1 74 ? 12.68 -19.844 -22.578 1 95.25 74 ASP B C 1
ATOM 3084 O O . ASP B 1 74 ? 12.758 -20.672 -21.656 1 95.25 74 ASP B O 1
ATOM 3088 N N . ASN B 1 75 ? 11.586 -19.203 -22.828 1 97.12 75 ASN B N 1
ATOM 3089 C CA . ASN B 1 75 ? 10.375 -19.422 -22.047 1 97.12 75 ASN B CA 1
ATOM 3090 C C . ASN B 1 75 ? 9.867 -20.859 -22.188 1 97.12 75 ASN B C 1
ATOM 3092 O O . ASN B 1 75 ? 9.484 -21.484 -21.188 1 97.12 75 ASN B O 1
ATOM 3096 N N . ARG B 1 76 ? 9.828 -21.406 -23.359 1 96.62 76 ARG B N 1
ATOM 3097 C CA . ARG B 1 76 ? 9.406 -22.781 -23.609 1 96.62 76 ARG B CA 1
ATOM 3098 C C . ARG B 1 76 ? 10.352 -23.781 -22.922 1 96.62 76 ARG B C 1
ATOM 3100 O O . ARG B 1 76 ? 9.906 -24.766 -22.359 1 96.62 76 ARG B O 1
ATOM 3107 N N . ARG B 1 77 ? 11.602 -23.516 -23.094 1 95.75 77 ARG B N 1
ATOM 3108 C CA . ARG B 1 77 ? 12.594 -24.391 -22.469 1 95.75 77 ARG B CA 1
ATOM 3109 C C . ARG B 1 77 ? 12.367 -24.5 -20.969 1 95.75 77 ARG B C 1
ATOM 3111 O O . ARG B 1 77 ? 12.344 -25.594 -20.422 1 95.75 77 ARG B O 1
ATOM 3118 N N . LEU B 1 78 ? 12.195 -23.344 -20.344 1 97.12 78 LEU B N 1
ATOM 3119 C CA . LEU B 1 78 ? 11.992 -23.328 -18.891 1 97.12 78 LEU B CA 1
ATOM 3120 C C . LEU B 1 78 ? 10.672 -23.984 -18.516 1 97.12 78 LEU B C 1
ATOM 3122 O O . LEU B 1 78 ? 10.586 -24.688 -17.5 1 97.12 78 LEU B O 1
ATOM 3126 N N . ARG B 1 79 ? 9.641 -23.75 -19.297 1 95.5 79 ARG B N 1
ATOM 3127 C CA . ARG B 1 79 ? 8.359 -24.406 -19.078 1 95.5 79 ARG B CA 1
ATOM 3128 C C . ARG B 1 79 ? 8.508 -25.922 -19.156 1 95.5 79 ARG B C 1
ATOM 3130 O O . ARG B 1 79 ? 8.016 -26.641 -18.297 1 95.5 79 ARG B O 1
ATOM 3137 N N . ASP B 1 80 ? 9.172 -26.422 -20.156 1 93.75 80 ASP B N 1
ATOM 3138 C CA . ASP B 1 80 ? 9.305 -27.859 -20.406 1 93.75 80 ASP B CA 1
ATOM 3139 C C . ASP B 1 80 ? 10.156 -28.531 -19.328 1 93.75 80 ASP B C 1
ATOM 3141 O O . ASP B 1 80 ? 9.836 -29.641 -18.891 1 93.75 80 ASP B O 1
ATOM 3145 N N . VAL B 1 81 ? 11.25 -27.891 -18.938 1 92.75 81 VAL B N 1
ATOM 3146 C CA . VAL B 1 81 ? 12.078 -28.453 -17.859 1 92.75 81 VAL B CA 1
ATOM 3147 C C . VAL B 1 81 ? 11.281 -28.516 -16.562 1 92.75 81 VAL B C 1
ATOM 3149 O O . VAL B 1 81 ? 11.375 -29.5 -15.828 1 92.75 81 VAL B O 1
ATOM 3152 N N . GLY B 1 82 ? 10.484 -27.5 -16.328 1 91.69 82 GLY B N 1
ATOM 3153 C CA . GLY B 1 82 ? 9.625 -27.531 -15.156 1 91.69 82 GLY B CA 1
ATOM 3154 C C . GLY B 1 82 ? 8.625 -28.672 -15.18 1 91.69 82 GLY B C 1
ATOM 3155 O O . GLY B 1 82 ? 8.367 -29.297 -14.156 1 91.69 82 GLY B O 1
ATOM 3156 N N . ARG B 1 83 ? 8.07 -28.953 -16.328 1 88.62 83 ARG B N 1
ATOM 3157 C CA . ARG B 1 83 ? 7.098 -30.031 -16.5 1 88.62 83 ARG B CA 1
ATOM 3158 C C . ARG B 1 83 ? 7.742 -31.391 -16.266 1 88.62 83 ARG B C 1
ATOM 3160 O O . ARG B 1 83 ? 7.137 -32.281 -15.664 1 88.62 83 ARG B O 1
ATOM 3167 N N . ARG B 1 84 ? 8.883 -31.531 -16.719 1 85.62 84 ARG B N 1
ATOM 3168 C CA . ARG B 1 84 ? 9.602 -32.781 -16.578 1 85.62 84 ARG B CA 1
ATOM 3169 C C . ARG B 1 84 ? 9.867 -33.125 -15.109 1 85.62 84 ARG B C 1
ATOM 3171 O O . ARG B 1 84 ? 9.867 -34.281 -14.711 1 85.62 84 ARG B O 1
ATOM 3178 N N . LEU B 1 85 ? 10.031 -32.094 -14.352 1 84.62 85 LEU B N 1
ATOM 3179 C CA . LEU B 1 85 ? 10.344 -32.25 -12.938 1 84.62 85 LEU B CA 1
ATOM 3180 C C . LEU B 1 85 ? 9.07 -32.375 -12.109 1 84.62 85 LEU B C 1
ATOM 3182 O O . LEU B 1 85 ? 9.133 -32.688 -10.914 1 84.62 85 LEU B O 1
ATOM 3186 N N . ALA B 1 86 ? 7.824 -32.125 -12.594 1 77.75 86 ALA B N 1
ATOM 3187 C CA . ALA B 1 86 ? 6.562 -31.984 -11.875 1 77.75 86 ALA B CA 1
ATOM 3188 C C . ALA B 1 86 ? 6.051 -33.344 -11.406 1 77.75 86 ALA B C 1
ATOM 3190 O O . ALA B 1 86 ? 5.32 -33.438 -10.422 1 77.75 86 ALA B O 1
ATOM 3191 N N . GLU B 1 87 ? 6.27 -34.562 -11.914 1 63.78 87 GLU B N 1
ATOM 3192 C CA . GLU B 1 87 ? 5.594 -35.812 -11.695 1 63.78 87 GLU B CA 1
ATOM 3193 C C . GLU B 1 87 ? 5.535 -36.156 -10.211 1 63.78 87 GLU B C 1
ATOM 3195 O O . GLU B 1 87 ? 4.508 -36.656 -9.719 1 63.78 87 GLU B O 1
ATOM 3200 N N . SER B 1 88 ? 6.531 -35.812 -9.359 1 57.72 88 SER B N 1
ATOM 3201 C CA . SER B 1 88 ? 6.609 -36.281 -7.988 1 57.72 88 SER B CA 1
ATOM 3202 C C . SER B 1 88 ? 5.762 -35.438 -7.051 1 57.72 88 SER B C 1
ATOM 3204 O O . SER B 1 88 ? 5.227 -35.938 -6.059 1 57.72 88 SER B O 1
ATOM 3206 N N . ARG B 1 89 ? 5.281 -34.25 -7.316 1 58.53 89 ARG B N 1
ATOM 3207 C CA . ARG B 1 89 ? 4.84 -33.281 -6.309 1 58.53 89 ARG B CA 1
ATOM 3208 C C . ARG B 1 89 ? 3.328 -33.312 -6.133 1 58.53 89 ARG B C 1
ATOM 3210 O O . ARG B 1 89 ? 2.811 -33 -5.066 1 58.53 89 ARG B O 1
ATOM 3217 N N . ASP B 1 90 ? 2.633 -33.969 -6.941 1 68.25 90 ASP B N 1
ATOM 3218 C CA . ASP B 1 90 ? 1.175 -33.906 -6.926 1 68.25 90 ASP B CA 1
ATOM 3219 C C . ASP B 1 90 ? 0.595 -34.625 -5.723 1 68.25 90 ASP B C 1
ATOM 3221 O O . ASP B 1 90 ? -0.339 -34.156 -5.082 1 68.25 90 ASP B O 1
ATOM 3225 N N . ALA B 1 91 ? 1.324 -35.531 -5.219 1 71.38 91 ALA B N 1
ATOM 3226 C CA . ALA B 1 91 ? 0.781 -36.344 -4.113 1 71.38 91 ALA B CA 1
ATOM 3227 C C . ALA B 1 91 ? 0.979 -35.625 -2.779 1 71.38 91 ALA B C 1
ATOM 3229 O O . ALA B 1 91 ? 0.074 -35.594 -1.942 1 71.38 91 ALA B O 1
ATOM 3230 N N . ALA B 1 92 ? 2.16 -34.969 -2.637 1 75.5 92 ALA B N 1
ATOM 3231 C CA . ALA B 1 92 ? 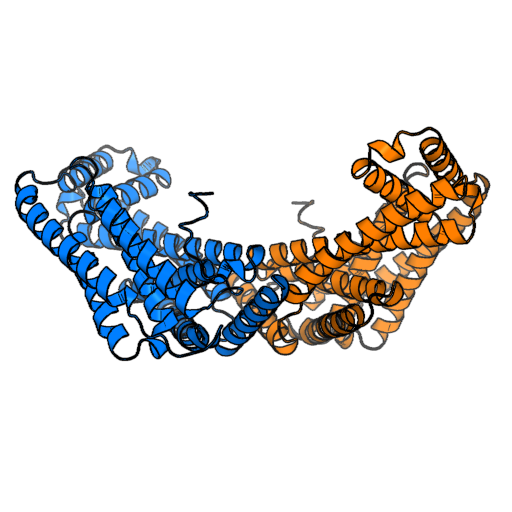2.463 -34.25 -1.404 1 75.5 92 ALA B CA 1
ATOM 3232 C C . ALA B 1 92 ? 1.559 -33.031 -1.249 1 75.5 92 ALA B C 1
ATOM 3234 O O . ALA B 1 92 ? 1.094 -32.719 -0.147 1 75.5 92 ALA B O 1
ATOM 3235 N N . ALA B 1 93 ? 1.276 -32.375 -2.295 1 81.06 93 ALA B N 1
ATOM 3236 C CA . ALA B 1 93 ? 0.408 -31.219 -2.279 1 81.06 93 ALA B CA 1
ATOM 3237 C C . ALA B 1 93 ? -1.023 -31.594 -1.91 1 81.06 93 ALA B C 1
ATOM 3239 O O . ALA B 1 93 ? -1.707 -30.859 -1.201 1 81.06 93 ALA B O 1
ATOM 3240 N N . MET B 1 94 ? -1.386 -32.75 -2.357 1 84 94 MET B N 1
ATOM 3241 C CA . MET B 1 94 ? -2.738 -33.219 -2.061 1 84 94 MET B CA 1
ATOM 3242 C C . MET B 1 94 ? -2.9 -33.5 -0.572 1 84 94 MET B C 1
ATOM 3244 O O . MET B 1 94 ? -3.934 -33.156 0.018 1 84 94 MET B O 1
ATOM 3248 N N . LEU B 1 95 ? -1.856 -34.062 0.011 1 87.12 95 LEU B N 1
ATOM 3249 C CA . LEU B 1 95 ? -1.898 -34.375 1.438 1 87.12 95 LEU B CA 1
ATOM 3250 C C . LEU B 1 95 ? -1.93 -33.094 2.26 1 87.12 95 LEU B C 1
ATOM 3252 O O . LEU B 1 95 ? -2.627 -33 3.273 1 87.12 95 LEU B O 1
ATOM 3256 N N . GLU B 1 96 ? -1.177 -32.156 1.788 1 88.94 96 GLU B N 1
ATOM 3257 C CA . GLU B 1 96 ? -1.19 -30.859 2.469 1 88.94 96 GLU B CA 1
ATOM 3258 C C . GLU B 1 96 ? -2.576 -30.219 2.412 1 88.94 96 GLU B C 1
ATOM 3260 O O . GLU B 1 96 ? -3.035 -29.641 3.395 1 88.94 96 GLU B O 1
ATOM 3265 N N . SER B 1 97 ? -3.193 -30.312 1.271 1 91.44 97 SER B N 1
ATOM 3266 C CA . SER B 1 97 ? -4.543 -29.781 1.107 1 91.44 97 SER B CA 1
ATOM 3267 C C . SER B 1 97 ? -5.543 -30.531 1.976 1 91.44 97 SER B C 1
ATOM 3269 O O . SER B 1 97 ? -6.461 -29.938 2.541 1 91.44 97 SER B O 1
ATOM 3271 N N . TRP B 1 98 ? -5.355 -31.859 2.047 1 93.12 98 TRP B N 1
ATOM 3272 C CA . TRP B 1 98 ? -6.18 -32.688 2.928 1 93.12 98 TRP B CA 1
ATOM 3273 C C . TRP B 1 98 ? -6.074 -32.188 4.371 1 93.12 98 TRP B C 1
ATOM 3275 O O . TRP B 1 98 ? -7.09 -32.031 5.047 1 93.12 98 TRP B O 1
ATOM 3285 N N . ASP B 1 99 ? -4.867 -31.969 4.789 1 94.06 99 ASP B N 1
ATOM 3286 C CA . ASP B 1 99 ? -4.625 -31.578 6.176 1 94.06 99 ASP B CA 1
ATOM 3287 C C . ASP B 1 99 ? -5.219 -30.203 6.473 1 94.06 99 ASP B C 1
ATOM 3289 O O . ASP B 1 99 ? -5.742 -29.969 7.566 1 94.06 99 ASP B O 1
ATOM 3293 N N . ALA B 1 100 ? -5.09 -29.344 5.523 1 94.75 100 ALA B N 1
ATOM 3294 C CA . ALA B 1 100 ? -5.691 -28.016 5.691 1 94.75 100 ALA B CA 1
ATOM 3295 C C . ALA B 1 100 ? -7.211 -28.125 5.797 1 94.75 100 ALA B C 1
ATOM 3297 O O . ALA B 1 100 ? -7.828 -27.453 6.621 1 94.75 100 ALA B O 1
ATOM 3298 N N . LEU B 1 101 ? -7.805 -28.953 5.012 1 94.19 101 LEU B N 1
ATOM 3299 C CA . LEU B 1 101 ? -9.242 -29.188 5.043 1 94.19 101 LEU B CA 1
ATOM 3300 C C . LEU B 1 101 ? -9.664 -29.812 6.371 1 94.19 101 LEU B C 1
ATOM 3302 O O . LEU B 1 101 ? -10.703 -29.453 6.93 1 94.19 101 LEU B O 1
ATOM 3306 N N . ALA B 1 102 ? -8.852 -30.703 6.824 1 94 102 ALA B N 1
ATOM 3307 C CA . ALA B 1 102 ? -9.117 -31.391 8.086 1 94 102 ALA B CA 1
ATOM 3308 C C . ALA B 1 102 ? -9.117 -30.422 9.258 1 94 102 ALA B C 1
ATOM 3310 O O . ALA B 1 102 ? -9.945 -30.516 10.156 1 94 102 ALA B O 1
ATOM 3311 N N . ARG B 1 103 ? -8.172 -29.484 9.258 1 94.06 103 ARG B N 1
ATOM 3312 C CA . ARG B 1 103 ? -8.086 -28.5 10.32 1 94.06 103 ARG B CA 1
ATOM 3313 C C . ARG B 1 103 ? -9.344 -27.641 10.383 1 94.06 103 ARG B C 1
ATOM 3315 O O . ARG B 1 103 ? -9.781 -27.25 11.469 1 94.06 103 ARG B O 1
ATOM 3322 N N . ALA B 1 104 ? -9.977 -27.391 9.25 1 91.56 104 ALA B N 1
ATOM 3323 C CA . ALA B 1 104 ? -11.156 -26.547 9.172 1 91.56 104 ALA B CA 1
ATOM 3324 C C . ALA B 1 104 ? -12.43 -27.328 9.445 1 91.56 104 ALA B C 1
ATOM 3326 O O . ALA B 1 104 ? -13.492 -26.75 9.672 1 91.56 104 ALA B O 1
ATOM 3327 N N . ASN B 1 105 ? -12.344 -28.688 9.43 1 93.56 105 ASN B N 1
ATOM 3328 C CA . ASN B 1 105 ? -13.492 -29.578 9.578 1 93.56 105 ASN B CA 1
ATOM 3329 C C . ASN B 1 105 ? -13.203 -30.719 10.555 1 93.56 105 ASN B C 1
ATOM 3331 O O . ASN B 1 105 ? -13.508 -31.875 10.266 1 93.56 105 ASN B O 1
ATOM 3335 N N . GLN B 1 106 ? -12.664 -30.469 11.656 1 88.94 106 GLN B N 1
ATOM 3336 C CA . GLN B 1 106 ? -12.086 -31.422 12.602 1 88.94 106 GLN B CA 1
ATOM 3337 C C . GLN B 1 106 ? -13.109 -32.5 12.984 1 88.94 106 GLN B C 1
ATOM 3339 O O . GLN B 1 106 ? -12.797 -33.688 12.992 1 88.94 106 GLN B O 1
ATOM 3344 N N . PRO B 1 107 ? -14.359 -32.125 13.258 1 90.38 107 PRO B N 1
ATOM 3345 C CA . PRO B 1 107 ? -15.305 -33.156 13.711 1 90.38 107 PRO B CA 1
ATOM 3346 C C . PRO B 1 107 ? -15.5 -34.25 12.68 1 90.38 107 PRO B C 1
ATOM 3348 O O . PRO B 1 107 ? -15.672 -35.406 13.039 1 90.38 107 PRO B O 1
ATOM 3351 N N . LEU B 1 108 ? -15.406 -34 11.453 1 89.25 108 LEU B N 1
ATOM 3352 C CA . LEU B 1 108 ? -15.617 -34.938 10.375 1 89.25 108 LEU B CA 1
ATOM 3353 C C . LEU B 1 108 ? -14.344 -35.75 10.102 1 89.25 108 LEU B C 1
ATOM 3355 O O . LEU B 1 108 ? -14.398 -36.969 9.914 1 89.25 108 LEU B O 1
ATOM 3359 N N . PHE B 1 109 ? -13.195 -35.156 10.203 1 92.56 109 PHE B N 1
ATOM 3360 C CA . PHE B 1 109 ? -11.953 -35.75 9.688 1 92.56 109 PHE B CA 1
ATOM 3361 C C . PHE B 1 109 ? -11.266 -36.594 10.75 1 92.56 109 PHE B C 1
ATOM 3363 O O . PHE B 1 109 ? -10.281 -37.281 10.461 1 92.56 109 PHE B O 1
ATOM 3370 N N . VAL B 1 110 ? -11.852 -36.594 11.945 1 90.62 110 VAL B N 1
ATOM 3371 C CA . VAL B 1 110 ? -11.289 -37.406 13 1 90.62 110 VAL B CA 1
ATOM 3372 C C . VAL B 1 110 ? -11.914 -38.812 12.945 1 90.62 110 VAL B C 1
ATOM 3374 O O . VAL B 1 110 ? -11.438 -39.75 13.602 1 90.62 110 VAL B O 1
ATOM 3377 N N . SER B 1 111 ? -12.969 -39 12.172 1 92 111 SER B N 1
ATOM 3378 C CA . SER B 1 111 ? -13.609 -40.281 12.055 1 92 111 SER B CA 1
ATOM 3379 C C . SER B 1 111 ? -12.672 -41.312 11.414 1 92 111 SER B C 1
ATOM 3381 O O . SER B 1 111 ? -11.734 -40.938 10.711 1 92 111 SER B O 1
ATOM 3383 N N . ASP B 1 112 ? -12.922 -42.594 11.625 1 93.25 112 ASP B N 1
ATOM 3384 C CA . ASP B 1 112 ? -12.102 -43.688 11.102 1 93.25 112 ASP B CA 1
ATOM 3385 C C . ASP B 1 112 ? -12.117 -43.688 9.578 1 93.25 112 ASP B C 1
ATOM 3387 O O . ASP B 1 112 ? -11.094 -43.969 8.945 1 93.25 112 ASP B O 1
ATOM 3391 N N . ALA B 1 113 ? -13.234 -43.406 9.047 1 93.12 113 ALA B N 1
ATOM 3392 C CA . ALA B 1 113 ? -13.383 -43.406 7.598 1 93.12 113 ALA B CA 1
ATOM 3393 C C . ALA B 1 113 ? -12.438 -42.406 6.941 1 93.12 113 ALA B C 1
ATOM 3395 O O . ALA B 1 113 ? -11.75 -42.719 5.969 1 93.12 113 ALA B O 1
ATOM 3396 N N . PHE B 1 114 ? -12.352 -41.219 7.477 1 94.69 114 PHE B N 1
ATOM 3397 C CA . PHE B 1 114 ? -11.523 -40.188 6.906 1 94.69 114 PHE B CA 1
ATOM 3398 C C . PHE B 1 114 ? -10.055 -40.438 7.199 1 94.69 114 PHE B C 1
ATOM 3400 O O . PHE B 1 114 ? -9.188 -40.125 6.371 1 94.69 114 PHE B O 1
ATOM 3407 N N . ARG B 1 115 ? -9.773 -40.969 8.336 1 93.69 115 ARG B N 1
ATOM 3408 C CA . ARG B 1 115 ? -8.398 -41.344 8.664 1 93.69 115 ARG B CA 1
ATOM 3409 C C . ARG B 1 115 ? -7.859 -42.375 7.684 1 93.69 115 ARG B C 1
ATOM 3411 O O . ARG B 1 115 ? -6.688 -42.312 7.301 1 93.69 115 ARG B O 1
ATOM 3418 N N . GLN B 1 116 ? -8.734 -43.281 7.332 1 94.12 116 GLN B N 1
ATOM 3419 C CA . GLN B 1 116 ? -8.344 -44.312 6.379 1 94.12 116 GLN B CA 1
ATOM 3420 C C . GLN B 1 116 ? -8.055 -43.719 5.008 1 94.12 116 GLN B C 1
ATOM 3422 O O . GLN B 1 116 ? -7.133 -44.156 4.316 1 94.12 116 GLN B O 1
ATOM 3427 N N . ILE B 1 117 ? -8.828 -42.781 4.645 1 93.69 117 ILE B N 1
ATOM 3428 C CA . ILE B 1 117 ? -8.609 -42.094 3.371 1 93.69 117 ILE B CA 1
ATOM 3429 C C . ILE B 1 117 ? -7.246 -41.406 3.377 1 93.69 117 ILE B C 1
ATOM 3431 O O . ILE B 1 117 ? -6.488 -41.531 2.406 1 93.69 117 ILE B O 1
ATOM 3435 N N . ARG B 1 118 ? -6.922 -40.688 4.402 1 93.06 118 ARG B N 1
ATOM 3436 C CA . ARG B 1 118 ? -5.637 -40 4.5 1 93.06 118 ARG B CA 1
ATOM 3437 C C . ARG B 1 118 ? -4.484 -41 4.355 1 93.06 118 ARG B C 1
ATOM 3439 O O . ARG B 1 118 ? -3.486 -40.688 3.691 1 93.06 118 ARG B O 1
ATOM 3446 N N . LEU B 1 119 ? -4.656 -42.125 4.988 1 91.5 119 LEU B N 1
ATOM 3447 C CA . LEU B 1 119 ? -3.629 -43.188 4.93 1 91.5 119 LEU B CA 1
ATOM 3448 C C . LEU B 1 119 ? -3.449 -43.688 3.506 1 91.5 119 LEU B C 1
ATOM 3450 O O . LEU B 1 119 ? -2.324 -43.938 3.068 1 91.5 119 LEU B O 1
ATOM 3454 N N . GLN B 1 120 ? -4.527 -43.875 2.855 1 89.25 120 GLN B N 1
ATOM 3455 C CA . GLN B 1 120 ? -4.473 -44.312 1.47 1 89.25 120 GLN B CA 1
ATOM 3456 C C . GLN B 1 120 ? -3.789 -43.281 0.577 1 89.25 120 GLN B C 1
ATOM 3458 O O . GLN B 1 120 ? -2.98 -43.656 -0.285 1 89.25 120 GLN B O 1
ATOM 3463 N N . LEU B 1 121 ? -4.121 -42.031 0.775 1 87.25 121 LEU B N 1
ATOM 3464 C CA . LEU B 1 121 ? -3.5 -40.938 0.012 1 87.25 121 LEU B CA 1
ATOM 3465 C C . LEU B 1 121 ? -2.006 -40.875 0.301 1 87.25 121 LEU B C 1
ATOM 3467 O O . LEU B 1 121 ? -1.206 -40.625 -0.604 1 87.25 121 LEU B O 1
ATOM 3471 N N . GLN B 1 122 ? -1.624 -41.062 1.538 1 87.69 122 GLN B N 1
ATOM 3472 C CA . GLN B 1 122 ? -0.226 -41.062 1.953 1 87.69 122 GLN B CA 1
ATOM 3473 C C . GLN B 1 122 ? 0.554 -42.188 1.28 1 87.69 122 GLN B C 1
ATOM 3475 O O . GLN B 1 122 ? 1.698 -42 0.864 1 87.69 122 GLN B O 1
ATOM 3480 N N . GLN B 1 123 ? -0.052 -43.281 1.164 1 83.88 123 GLN B N 1
ATOM 3481 C CA . GLN B 1 123 ? 0.579 -44.438 0.526 1 83.88 123 GLN B CA 1
ATOM 3482 C C . GLN B 1 123 ? 0.771 -44.219 -0.969 1 83.88 123 GLN B C 1
ATOM 3484 O O . GLN B 1 123 ? 1.785 -44.625 -1.542 1 83.88 123 GLN B O 1
ATOM 3489 N N . ARG B 1 124 ? -0.167 -43.594 -1.474 1 76.62 124 ARG B N 1
ATOM 3490 C CA . ARG B 1 124 ? -0.082 -43.281 -2.893 1 76.62 124 ARG B CA 1
ATOM 3491 C C . ARG B 1 124 ? 1.039 -42.281 -3.154 1 76.62 124 ARG B C 1
ATOM 3493 O O . ARG B 1 124 ? 1.692 -42.344 -4.199 1 76.62 124 ARG B O 1
ATOM 3500 N N . ALA B 1 125 ? 1.229 -41.375 -2.252 1 73.94 125 ALA B N 1
ATOM 3501 C CA . ALA B 1 125 ? 2.223 -40.312 -2.385 1 73.94 125 ALA B CA 1
ATOM 3502 C C . ALA B 1 125 ? 3.635 -40.844 -2.197 1 73.94 125 ALA B C 1
ATOM 3504 O O . ALA B 1 125 ? 4.609 -40.25 -2.633 1 73.94 125 ALA B O 1
ATOM 3505 N N . ALA B 1 126 ? 3.779 -41.969 -1.494 1 66.94 126 ALA B N 1
ATOM 3506 C CA . ALA B 1 126 ? 5.09 -42.531 -1.22 1 66.94 126 ALA B CA 1
ATOM 3507 C C . ALA B 1 126 ? 5.781 -42.969 -2.51 1 66.94 126 ALA B C 1
ATOM 3509 O O . ALA B 1 126 ? 5.156 -43.562 -3.387 1 66.94 126 ALA B O 1
ATOM 3510 N N . PRO B 1 127 ? 6.934 -42.312 -2.766 1 60.78 127 PRO B N 1
ATOM 3511 C CA . PRO B 1 127 ? 7.676 -42.625 -3.986 1 60.78 127 PRO B CA 1
ATOM 3512 C C . PRO B 1 127 ? 7.863 -44.125 -4.191 1 60.78 127 PRO B C 1
ATOM 3514 O O . PRO B 1 127 ? 8.047 -44.875 -3.221 1 60.78 127 PRO B O 1
ATOM 3517 N N . ASP B 1 128 ? 7.406 -44.656 -5.355 1 54.47 128 ASP B N 1
ATOM 3518 C CA . ASP B 1 128 ? 7.824 -46 -5.695 1 54.47 128 ASP B CA 1
ATOM 3519 C C . ASP B 1 128 ? 9.328 -46.062 -5.953 1 54.47 128 ASP B C 1
ATOM 3521 O O . ASP B 1 128 ? 9.906 -45.125 -6.5 1 54.47 128 ASP B O 1
ATOM 3525 N N . GLY B 1 129 ? 10.172 -46.781 -5.191 1 49.22 129 GLY B N 1
ATOM 3526 C CA . GLY B 1 129 ? 11.602 -47.062 -5.285 1 49.22 129 GLY B CA 1
ATOM 3527 C C . GLY B 1 129 ? 12.117 -47.031 -6.711 1 49.22 129 GLY B C 1
ATOM 3528 O O . GLY B 1 129 ? 13.242 -46.594 -6.961 1 49.22 129 GLY B O 1
ATOM 3529 N N . GLU B 1 130 ? 11.617 -47.656 -7.668 1 48.06 130 GLU B N 1
ATOM 3530 C CA . GLU B 1 130 ? 12.109 -47.875 -9.023 1 48.06 130 GLU B CA 1
ATOM 3531 C C . GLU B 1 130 ? 12.125 -46.562 -9.82 1 48.06 130 GLU B C 1
ATOM 3533 O O . GLU B 1 130 ? 12.891 -46.406 -10.773 1 48.06 130 GLU B O 1
ATOM 3538 N N . VAL B 1 131 ? 11.359 -45.594 -9.523 1 54.84 131 VAL B N 1
ATOM 3539 C CA . VAL B 1 131 ? 11.141 -44.344 -10.195 1 54.84 131 VAL B CA 1
ATOM 3540 C C . VAL B 1 131 ? 12.383 -43.469 -10.07 1 54.84 131 VAL B C 1
ATOM 3542 O O . VAL B 1 131 ? 12.539 -42.469 -10.812 1 54.84 131 VAL B O 1
ATOM 3545 N N . HIS B 1 132 ? 13.391 -44.031 -9.383 1 58.5 132 HIS B N 1
ATOM 3546 C CA . HIS B 1 132 ? 14.547 -43.219 -9.008 1 58.5 132 HIS B CA 1
ATOM 3547 C C . HIS B 1 132 ? 15.562 -43.156 -10.141 1 58.5 132 HIS B C 1
ATOM 3549 O O . HIS B 1 132 ? 16.094 -42.062 -10.438 1 58.5 132 HIS B O 1
ATOM 3555 N N . ALA B 1 133 ? 15.805 -44.312 -10.875 1 60.03 133 ALA B N 1
ATOM 3556 C CA . ALA B 1 133 ? 16.859 -44.25 -11.883 1 60.03 133 ALA B CA 1
ATOM 3557 C C . ALA B 1 133 ? 16.484 -43.344 -13.047 1 60.03 133 ALA B C 1
ATOM 3559 O O . ALA B 1 133 ? 17.297 -42.562 -13.523 1 60.03 133 ALA B O 1
ATOM 3560 N N . ASP B 1 134 ? 15.289 -43.375 -13.5 1 74.06 134 ASP B N 1
ATOM 3561 C CA . ASP B 1 134 ? 14.797 -42.562 -14.609 1 74.06 134 ASP B CA 1
ATOM 3562 C C . ASP B 1 134 ? 14.758 -41.094 -14.227 1 74.06 134 ASP B C 1
ATOM 3564 O O . ASP B 1 134 ? 15.086 -40.219 -15.039 1 74.06 134 ASP B O 1
ATOM 3568 N N . PHE B 1 135 ? 14.773 -40.969 -13.023 1 79.12 135 PHE B N 1
ATOM 3569 C CA . PHE B 1 135 ? 14.703 -39.562 -12.562 1 79.12 135 PHE B CA 1
ATOM 3570 C C . PHE B 1 135 ? 16.094 -38.938 -12.523 1 79.12 135 PHE B C 1
ATOM 3572 O O . PHE B 1 135 ? 16.25 -37.781 -12.852 1 79.12 135 PHE B O 1
ATOM 3579 N N . ASP B 1 136 ? 17.078 -39.781 -12.258 1 83.25 136 ASP B N 1
ATOM 3580 C CA . ASP B 1 136 ? 18.453 -39.281 -12.219 1 83.25 136 ASP B CA 1
ATOM 3581 C C . ASP B 1 136 ? 18.922 -38.844 -13.609 1 83.25 136 ASP B C 1
ATOM 3583 O O . ASP B 1 136 ? 19.625 -37.844 -13.75 1 83.25 136 ASP B O 1
ATOM 3587 N N . ALA B 1 137 ? 18.578 -39.656 -14.531 1 86.88 137 ALA B N 1
ATOM 3588 C CA . ALA B 1 137 ? 18.922 -39.312 -15.906 1 86.88 137 ALA B CA 1
ATOM 3589 C C . ALA B 1 137 ? 18.219 -38.031 -16.359 1 86.88 137 ALA B C 1
ATOM 3591 O O . ALA B 1 137 ? 18.828 -37.188 -17.016 1 86.88 137 ALA B O 1
ATOM 3592 N N . GLU B 1 138 ? 17.016 -37.938 -16.047 1 87.56 138 GLU B N 1
ATOM 3593 C CA . GLU B 1 138 ? 16.25 -36.75 -16.375 1 87.56 138 GLU B CA 1
ATOM 3594 C C . GLU B 1 138 ? 16.828 -35.531 -15.688 1 87.56 138 GLU B C 1
ATOM 3596 O O . GLU B 1 138 ? 16.906 -34.438 -16.297 1 87.56 138 GLU B O 1
ATOM 3601 N N . LEU B 1 139 ? 17.219 -35.719 -14.484 1 90.25 139 LEU B N 1
ATOM 3602 C CA . LEU B 1 139 ? 17.797 -34.625 -13.711 1 90.25 139 LEU B CA 1
ATOM 3603 C C . LEU B 1 139 ? 19.094 -34.125 -14.336 1 90.25 139 LEU B C 1
ATOM 3605 O O . LEU B 1 139 ? 19.344 -32.938 -14.406 1 90.25 139 LEU B O 1
ATOM 3609 N N . ALA B 1 140 ? 19.859 -35.062 -14.766 1 91.75 140 ALA B N 1
ATOM 3610 C CA . ALA B 1 140 ? 21.125 -34.719 -15.406 1 91.75 140 ALA B CA 1
ATOM 3611 C C . ALA B 1 140 ? 20.891 -33.938 -16.688 1 91.75 140 ALA B C 1
ATOM 3613 O O . ALA B 1 140 ? 21.625 -33 -16.984 1 91.75 140 ALA B O 1
ATOM 3614 N N . GLU B 1 141 ? 19.891 -34.344 -17.422 1 93.81 141 GLU B N 1
ATOM 3615 C CA . GLU B 1 141 ? 19.547 -33.656 -18.656 1 93.81 141 GLU B CA 1
ATOM 3616 C C . GLU B 1 141 ? 19.062 -32.219 -18.359 1 93.81 141 GLU B C 1
ATOM 3618 O O . GLU B 1 141 ? 19.453 -31.281 -19.047 1 93.81 141 GLU B O 1
ATOM 3623 N N . VAL B 1 142 ? 18.25 -32.094 -17.391 1 95 142 VAL B N 1
ATOM 3624 C CA . VAL B 1 142 ? 17.734 -30.797 -16.984 1 95 142 VAL B CA 1
ATOM 3625 C C . VAL B 1 142 ? 18.891 -29.891 -16.562 1 95 142 VAL B C 1
ATOM 3627 O O . VAL B 1 142 ? 18.953 -28.734 -16.969 1 95 142 VAL B O 1
ATOM 3630 N N . LEU B 1 143 ? 19.812 -30.406 -15.789 1 96.12 143 LEU B N 1
ATOM 3631 C CA . LEU B 1 143 ? 20.953 -29.641 -15.336 1 96.12 143 LEU B CA 1
ATOM 3632 C C . LEU B 1 143 ? 21.812 -29.188 -16.516 1 96.12 143 LEU B C 1
ATOM 3634 O O . LEU B 1 143 ? 22.312 -28.062 -16.531 1 96.12 143 LEU B O 1
ATOM 3638 N N . GLY B 1 144 ? 21.969 -30.094 -17.484 1 96.38 144 GLY B N 1
ATOM 3639 C CA . GLY B 1 144 ? 22.672 -29.719 -18.688 1 96.38 144 GLY B CA 1
ATOM 3640 C C . GLY B 1 144 ? 22.016 -28.594 -19.453 1 96.38 144 GLY B C 1
ATOM 3641 O O . GLY B 1 144 ? 22.688 -27.672 -19.906 1 96.38 144 GLY B O 1
ATOM 3642 N N . GLU B 1 145 ? 20.734 -28.609 -19.578 1 96.19 145 GLU B N 1
ATOM 3643 C CA . GLU B 1 145 ? 19.969 -27.562 -20.25 1 96.19 145 GLU B CA 1
ATOM 3644 C C . GLU B 1 145 ? 20.094 -26.234 -19.516 1 96.19 145 GLU B C 1
ATOM 3646 O O . GLU B 1 145 ? 20.203 -25.172 -20.156 1 96.19 145 GLU B O 1
ATOM 3651 N N . LEU B 1 146 ? 20.062 -26.266 -18.203 1 97.12 146 LEU B N 1
ATOM 3652 C CA . LEU B 1 146 ? 20.156 -25.047 -17.406 1 97.12 146 LEU B CA 1
ATOM 3653 C C . LEU B 1 146 ? 21.531 -24.406 -17.531 1 97.12 146 LEU B C 1
ATOM 3655 O O . LEU B 1 146 ? 21.656 -23.188 -17.578 1 97.12 146 LEU B O 1
ATOM 3659 N N . ARG B 1 147 ? 22.547 -25.219 -17.562 1 96.44 147 ARG B N 1
ATOM 3660 C CA . ARG B 1 147 ? 23.891 -24.703 -17.734 1 96.44 147 ARG B CA 1
ATOM 3661 C C . ARG B 1 147 ? 24.062 -24.062 -19.109 1 96.44 147 ARG B C 1
ATOM 3663 O O . ARG B 1 147 ? 24.719 -23.031 -19.25 1 96.44 147 ARG B O 1
ATOM 3670 N N . ALA B 1 148 ? 23.484 -24.688 -20.094 1 95.88 148 ALA B N 1
ATOM 3671 C CA . ALA B 1 148 ? 23.5 -24.094 -21.438 1 95.88 148 ALA B CA 1
ATOM 3672 C C . ALA B 1 148 ? 22.781 -22.75 -21.453 1 95.88 148 ALA B C 1
ATOM 3674 O O . ALA B 1 148 ? 23.234 -21.797 -22.062 1 95.88 148 ALA B O 1
ATOM 3675 N N . LEU B 1 149 ? 21.656 -22.703 -20.797 1 95.69 149 LEU B N 1
ATOM 3676 C CA . LEU B 1 149 ? 20.875 -21.469 -20.719 1 95.69 149 LEU B CA 1
ATOM 3677 C C . LEU B 1 149 ? 21.672 -20.375 -20.016 1 95.69 149 LEU B C 1
ATOM 3679 O O . LEU B 1 149 ? 21.578 -19.203 -20.391 1 95.69 149 LEU B O 1
ATOM 3683 N N . THR B 1 150 ? 22.406 -20.734 -18.953 1 96.25 150 THR B N 1
ATOM 3684 C CA . THR B 1 150 ? 23.266 -19.781 -18.25 1 96.25 150 THR B CA 1
ATOM 3685 C C . THR B 1 150 ? 24.25 -19.125 -19.234 1 96.25 150 THR B C 1
ATOM 3687 O O . THR B 1 150 ? 24.406 -17.906 -19.219 1 96.25 150 THR B O 1
ATOM 3690 N N . GLN B 1 151 ? 24.812 -19.891 -20.062 1 95.38 151 GLN B N 1
ATOM 3691 C CA . GLN B 1 151 ? 25.781 -19.375 -21.031 1 95.38 151 GLN B CA 1
ATOM 3692 C C . GLN B 1 151 ? 25.109 -18.469 -22.031 1 95.38 151 GLN B C 1
ATOM 3694 O O . GLN B 1 151 ? 25.641 -17.406 -22.391 1 95.38 151 GLN B O 1
ATOM 3699 N N . GLU B 1 152 ? 24 -18.859 -22.438 1 94.62 152 GLU B N 1
ATOM 3700 C CA . GLU B 1 152 ? 23.25 -18.078 -23.422 1 94.62 152 GLU B CA 1
ATOM 3701 C C . GLU B 1 152 ? 22.797 -16.734 -22.844 1 94.62 152 GLU B C 1
ATOM 3703 O O . GLU B 1 152 ? 22.875 -15.703 -23.5 1 94.62 152 GLU B O 1
ATOM 3708 N N . MET B 1 153 ? 22.344 -16.75 -21.609 1 93.5 153 MET B N 1
ATOM 3709 C CA . MET B 1 153 ? 21.797 -15.555 -20.953 1 93.5 153 MET B CA 1
ATOM 3710 C C . MET B 1 153 ? 22.891 -14.523 -20.688 1 93.5 153 MET B C 1
ATOM 3712 O O . MET B 1 153 ? 22.625 -13.328 -20.656 1 93.5 153 MET B O 1
ATOM 3716 N N . GLN B 1 154 ? 24.094 -15.008 -20.516 1 92.88 154 GLN B N 1
ATOM 3717 C CA . GLN B 1 154 ? 25.234 -14.109 -20.312 1 92.88 154 GLN B CA 1
ATOM 3718 C C . GLN B 1 154 ? 25.422 -13.18 -21.516 1 92.88 154 GLN B C 1
ATOM 3720 O O . GLN B 1 154 ? 25.938 -12.078 -21.375 1 92.88 154 GLN B O 1
ATOM 3725 N N . HIS B 1 155 ? 24.891 -13.586 -22.656 1 89.62 155 HIS B N 1
ATOM 3726 C CA . HIS B 1 155 ? 25.109 -12.82 -23.891 1 89.62 155 HIS B CA 1
ATOM 3727 C C . HIS B 1 155 ? 23.797 -12.227 -24.406 1 89.62 155 HIS B C 1
ATOM 3729 O O . HIS B 1 155 ? 23.719 -11.844 -25.578 1 89.62 155 HIS B O 1
ATOM 3735 N N . TRP B 1 156 ? 22.797 -12.211 -23.5 1 91.44 156 TRP B N 1
ATOM 3736 C CA . TRP B 1 156 ? 21.531 -11.586 -23.875 1 91.44 156 TRP B CA 1
ATOM 3737 C C . TRP B 1 156 ? 21.766 -10.156 -24.359 1 91.44 156 TRP B C 1
ATOM 3739 O O . TRP B 1 156 ? 22.484 -9.391 -23.734 1 91.44 156 TRP B O 1
ATOM 3749 N N . LYS B 1 157 ? 21.281 -9.852 -25.484 1 88.69 157 LYS B N 1
ATOM 3750 C CA . LYS B 1 157 ? 21.203 -8.469 -25.953 1 88.69 157 LYS B CA 1
ATOM 3751 C C . LYS B 1 157 ? 19.828 -7.871 -25.672 1 88.69 157 LYS B C 1
ATOM 3753 O O . LYS B 1 157 ? 18.828 -8.289 -26.266 1 88.69 157 LYS B O 1
ATOM 3758 N N . LEU B 1 158 ? 19.766 -7.051 -24.75 1 92.5 158 LEU B N 1
ATOM 3759 C CA . LEU B 1 158 ? 18.516 -6.398 -24.375 1 92.5 158 LEU B CA 1
ATOM 3760 C C . LEU B 1 158 ? 18.484 -4.957 -24.859 1 92.5 158 LEU B C 1
ATOM 3762 O O . LEU B 1 158 ? 19.188 -4.098 -24.328 1 92.5 158 LEU B O 1
ATOM 3766 N N . SER B 1 159 ? 17.734 -4.797 -25.891 1 85.31 159 SER B N 1
ATOM 3767 C CA . SER B 1 159 ? 17.594 -3.455 -26.453 1 85.31 159 SER B CA 1
ATOM 3768 C C . SER B 1 159 ? 16.656 -2.594 -25.625 1 85.31 159 SER B C 1
ATOM 3770 O O . SER B 1 159 ? 15.641 -3.082 -25.125 1 85.31 159 SER B O 1
ATOM 3772 N N . GLY B 1 160 ? 17 -1.418 -25.375 1 83.62 160 GLY B N 1
ATOM 3773 C CA . GLY B 1 160 ? 16.172 -0.48 -24.625 1 83.62 160 GLY B CA 1
ATOM 3774 C C . GLY B 1 160 ? 16.906 0.185 -23.484 1 83.62 160 GLY B C 1
ATOM 3775 O O . GLY B 1 160 ? 18.047 -0.194 -23.156 1 83.62 160 GLY B O 1
ATOM 3776 N N . LYS B 1 161 ? 16.297 1.268 -23 1 88.88 161 LYS B N 1
ATOM 3777 C CA . LYS B 1 161 ? 16.922 2.008 -21.906 1 88.88 161 LYS B CA 1
ATOM 3778 C C . LYS B 1 161 ? 16 2.111 -20.703 1 88.88 161 LYS B C 1
ATOM 3780 O O . LYS B 1 161 ? 14.805 2.379 -20.844 1 88.88 161 LYS B O 1
ATOM 3785 N N . GLY B 1 162 ? 16.609 1.835 -19.594 1 94.25 162 GLY B N 1
ATOM 3786 C CA . GLY B 1 162 ? 15.922 2.055 -18.344 1 94.25 162 GLY B CA 1
ATOM 3787 C C . GLY B 1 162 ? 14.594 1.317 -18.25 1 94.25 162 GLY B C 1
ATOM 3788 O O . GLY B 1 162 ? 14.523 0.122 -18.547 1 94.25 162 GLY B O 1
ATOM 3789 N N . PHE B 1 163 ? 13.57 2.029 -17.844 1 97 163 PHE B N 1
ATOM 3790 C CA . PHE B 1 163 ? 12.258 1.433 -17.641 1 97 163 PHE B CA 1
ATOM 3791 C C . PHE B 1 163 ? 11.633 1.037 -18.984 1 97 163 PHE B C 1
ATOM 3793 O O . PHE B 1 163 ? 10.742 0.186 -19.031 1 97 163 PHE B O 1
ATOM 3800 N N . GLY B 1 164 ? 12.047 1.682 -20.016 1 96.31 164 GLY B N 1
ATOM 3801 C CA . GLY B 1 164 ? 11.57 1.322 -21.344 1 96.31 164 GLY B CA 1
ATOM 3802 C C . GLY B 1 164 ? 11.797 -0.138 -21.688 1 96.31 164 GLY B C 1
ATOM 3803 O O . GLY B 1 164 ? 11.039 -0.723 -22.469 1 96.31 164 GLY B O 1
ATOM 3804 N N . LEU B 1 165 ? 12.789 -0.747 -21.125 1 96.31 165 LEU B N 1
ATOM 3805 C CA . LEU B 1 165 ? 13.102 -2.16 -21.297 1 96.31 165 LEU B CA 1
ATOM 3806 C C . LEU B 1 165 ? 12 -3.039 -20.719 1 96.31 165 LEU B C 1
ATOM 3808 O O . LEU B 1 165 ? 11.82 -4.18 -21.141 1 96.31 165 LEU B O 1
ATOM 3812 N N . LEU B 1 166 ? 11.25 -2.512 -19.75 1 98 166 LEU B N 1
ATOM 3813 C CA . LEU B 1 166 ? 10.352 -3.314 -18.938 1 98 166 LEU B CA 1
ATOM 3814 C C . LEU B 1 166 ? 8.891 -2.965 -19.219 1 98 166 LEU B C 1
ATOM 3816 O O . LEU B 1 166 ? 7.992 -3.762 -18.938 1 98 166 LEU B O 1
ATOM 3820 N N . ALA B 1 167 ? 8.633 -1.73 -19.812 1 98.06 167 ALA B N 1
ATOM 3821 C CA . ALA B 1 167 ? 7.324 -1.087 -19.828 1 98.06 167 ALA B CA 1
ATOM 3822 C C . ALA B 1 167 ? 6.305 -1.942 -20.578 1 98.06 167 ALA B C 1
ATOM 3824 O O . ALA B 1 167 ? 5.227 -2.236 -20.062 1 98.06 167 ALA B O 1
ATOM 3825 N N . ASN B 1 168 ? 6.652 -2.371 -21.734 1 97.75 168 ASN B N 1
ATOM 3826 C CA . ASN B 1 168 ? 5.699 -3.1 -22.562 1 97.75 168 ASN B CA 1
ATOM 3827 C C . ASN B 1 168 ? 5.395 -4.48 -22 1 97.75 168 ASN B C 1
ATOM 3829 O O . ASN B 1 168 ? 4.258 -4.945 -22.047 1 97.75 168 ASN B O 1
ATOM 3833 N N . GLY B 1 169 ? 6.422 -5.156 -21.5 1 98.31 169 GLY B N 1
ATOM 3834 C CA . GLY B 1 169 ? 6.199 -6.445 -20.859 1 98.31 169 GLY B CA 1
ATOM 3835 C C . GLY B 1 169 ? 5.297 -6.359 -19.641 1 98.31 169 GLY B C 1
ATOM 3836 O O . GLY B 1 169 ? 4.402 -7.191 -19.469 1 98.31 169 GLY B O 1
ATOM 3837 N N . LEU B 1 170 ? 5.496 -5.32 -18.859 1 98.69 170 LEU B N 1
ATOM 3838 C CA . LEU B 1 170 ? 4.656 -5.098 -17.688 1 98.69 170 LEU B CA 1
ATOM 3839 C C . LEU B 1 170 ? 3.211 -4.836 -18.109 1 98.69 170 LEU B C 1
ATOM 3841 O O . LEU B 1 170 ? 2.281 -5.391 -17.516 1 98.69 170 LEU B O 1
ATOM 3845 N N . ARG B 1 171 ? 3.033 -3.986 -19.109 1 98.75 171 ARG B N 1
ATOM 3846 C CA . ARG B 1 171 ? 1.696 -3.65 -19.578 1 98.75 171 ARG B CA 1
ATOM 3847 C C . ARG B 1 171 ? 0.964 -4.895 -20.078 1 98.75 171 ARG B C 1
ATOM 3849 O O . ARG B 1 171 ? -0.202 -5.109 -19.734 1 98.75 171 ARG B O 1
ATOM 3856 N N . ARG B 1 172 ? 1.647 -5.68 -20.812 1 98.56 172 ARG B N 1
ATOM 3857 C CA . ARG B 1 172 ? 1.034 -6.863 -21.406 1 98.56 172 ARG B CA 1
ATOM 3858 C C . ARG B 1 172 ? 0.636 -7.875 -20.344 1 98.56 172 ARG B C 1
ATOM 3860 O O . ARG B 1 172 ? -0.488 -8.383 -20.344 1 98.56 172 ARG B O 1
ATOM 3867 N N . THR B 1 173 ? 1.568 -8.203 -19.469 1 98.5 173 THR B N 1
ATOM 3868 C CA . THR B 1 173 ? 1.291 -9.203 -18.438 1 98.5 173 THR B CA 1
ATOM 3869 C C . THR B 1 173 ? 0.17 -8.734 -17.516 1 98.5 173 THR B C 1
ATOM 3871 O O . THR B 1 173 ? -0.701 -9.523 -17.141 1 98.5 173 THR B O 1
ATOM 3874 N N . TYR B 1 174 ? 0.206 -7.449 -17.156 1 98.81 174 TYR B N 1
ATOM 3875 C CA . TYR B 1 174 ? -0.873 -6.902 -16.344 1 98.81 174 TYR B CA 1
ATOM 3876 C C . TYR B 1 174 ? -2.199 -6.949 -17.094 1 98.81 174 TYR B C 1
ATOM 3878 O O . TYR B 1 174 ? -3.229 -7.32 -16.516 1 98.81 174 TYR B O 1
ATOM 3886 N N . SER B 1 175 ? -2.234 -6.574 -18.375 1 98.88 175 SER B N 1
ATOM 3887 C CA . SER B 1 175 ? -3.43 -6.633 -19.203 1 98.88 175 SER B CA 1
ATOM 3888 C C . SER B 1 175 ? -3.99 -8.055 -19.266 1 98.88 175 SER B C 1
ATOM 3890 O O . SER B 1 175 ? -5.207 -8.242 -19.219 1 98.88 175 SER B O 1
ATOM 3892 N N . ASP B 1 176 ? -3.088 -9 -19.406 1 98.75 176 ASP B N 1
ATOM 3893 C CA . ASP B 1 176 ? -3.51 -10.398 -19.391 1 98.75 176 ASP B CA 1
ATOM 3894 C C . ASP B 1 176 ? -4.191 -10.758 -18.078 1 98.75 176 ASP B C 1
ATOM 3896 O O . ASP B 1 176 ? -5.176 -11.5 -18.062 1 98.75 176 ASP B O 1
ATOM 3900 N N . GLY B 1 177 ? -3.643 -10.266 -16.953 1 98.75 177 GLY B N 1
ATOM 3901 C CA . GLY B 1 177 ? -4.258 -10.492 -15.656 1 98.75 177 GLY B CA 1
ATOM 3902 C C . GLY B 1 177 ? -5.656 -9.906 -15.555 1 98.75 177 GLY B C 1
ATOM 3903 O O . GLY B 1 177 ? -6.566 -10.555 -15.031 1 98.75 177 GLY B O 1
ATOM 3904 N N . VAL B 1 178 ? -5.824 -8.672 -16.094 1 98.75 178 VAL B N 1
ATOM 3905 C CA . VAL B 1 178 ? -7.129 -8.023 -16.109 1 98.75 178 VAL B CA 1
ATOM 3906 C C . VAL B 1 178 ? -8.109 -8.867 -16.922 1 98.75 178 VAL B C 1
ATOM 3908 O O . VAL B 1 178 ? -9.227 -9.148 -16.453 1 98.75 178 VAL B O 1
ATOM 3911 N N . ARG B 1 179 ? -7.695 -9.297 -18.062 1 98.56 179 ARG B N 1
ATOM 3912 C CA . ARG B 1 179 ? -8.523 -10.094 -18.953 1 98.56 179 ARG B CA 1
ATOM 3913 C C . ARG B 1 179 ? -8.898 -11.422 -18.312 1 98.56 179 ARG B C 1
ATOM 3915 O O . ARG B 1 179 ? -10.07 -11.82 -18.328 1 98.56 179 ARG B O 1
ATOM 3922 N N . ASP B 1 180 ? -7.906 -12.086 -17.781 1 98.62 180 ASP B N 1
ATOM 3923 C CA . ASP B 1 180 ? -8.141 -13.422 -17.234 1 98.62 180 ASP B CA 1
ATOM 3924 C C . ASP B 1 180 ? -8.984 -13.359 -15.969 1 98.62 180 ASP B C 1
ATOM 3926 O O . ASP B 1 180 ? -9.781 -14.266 -15.703 1 98.62 180 ASP B O 1
ATOM 3930 N N . LEU B 1 181 ? -8.852 -12.328 -15.188 1 98.69 181 LEU B N 1
ATOM 3931 C CA . LEU B 1 181 ? -9.758 -12.117 -14.062 1 98.69 181 LEU B CA 1
ATOM 3932 C C . LEU B 1 181 ? -11.203 -11.984 -14.547 1 98.69 181 LEU B C 1
ATOM 3934 O O . LEU B 1 181 ? -12.102 -12.625 -13.992 1 98.69 181 LEU B O 1
ATOM 3938 N N . ALA B 1 182 ? -11.398 -11.188 -15.57 1 98.25 182 ALA B N 1
ATOM 3939 C CA . ALA B 1 182 ? -12.742 -10.992 -16.109 1 98.25 182 ALA B CA 1
ATOM 3940 C C . ALA B 1 182 ? -13.344 -12.312 -16.578 1 98.25 182 ALA B C 1
ATOM 3942 O O . ALA B 1 182 ? -14.531 -12.578 -16.344 1 98.25 182 ALA B O 1
ATOM 3943 N N . ARG B 1 183 ? -12.57 -13.141 -17.203 1 98.12 183 ARG B N 1
ATOM 3944 C CA . ARG B 1 183 ? -13.023 -14.445 -17.672 1 98.12 183 ARG B CA 1
ATOM 3945 C C . ARG B 1 183 ? -13.359 -15.359 -16.5 1 98.12 183 ARG B C 1
ATOM 3947 O O . ARG B 1 183 ? -14.383 -16.047 -16.516 1 98.12 183 ARG B O 1
ATOM 3954 N N . ALA B 1 184 ? -12.484 -15.344 -15.516 1 97.5 184 ALA B N 1
ATOM 3955 C CA . ALA B 1 184 ? -12.695 -16.188 -14.344 1 97.5 184 ALA B CA 1
ATOM 3956 C C . ALA B 1 184 ? -13.953 -15.766 -13.586 1 97.5 184 ALA B C 1
ATOM 3958 O O . ALA B 1 184 ? -14.641 -16.609 -13 1 97.5 184 ALA B O 1
ATOM 3959 N N . GLU B 1 185 ? -14.281 -14.492 -13.578 1 96.25 185 GLU B N 1
ATOM 3960 C CA . GLU B 1 185 ? -15.477 -13.977 -12.914 1 96.25 185 GLU B CA 1
ATOM 3961 C C . GLU B 1 185 ? -16.75 -14.422 -13.633 1 96.25 185 GLU B C 1
ATOM 3963 O O . GLU B 1 185 ? -17.781 -14.656 -13 1 96.25 185 GLU B O 1
ATOM 3968 N N . ARG B 1 186 ? -16.641 -14.555 -14.922 1 94.75 186 ARG B N 1
ATOM 3969 C CA . ARG B 1 186 ? -17.781 -14.984 -15.719 1 94.75 186 ARG B CA 1
ATOM 3970 C C . ARG B 1 186 ? -18 -16.484 -15.57 1 94.75 186 ARG B C 1
ATOM 3972 O O . ARG B 1 186 ? -19.156 -16.938 -15.508 1 94.75 186 ARG B O 1
ATOM 3979 N N . ASP B 1 187 ? -16.844 -17.156 -15.609 1 94.12 187 ASP B N 1
ATOM 3980 C CA . ASP B 1 187 ? -16.859 -18.609 -15.477 1 94.12 187 ASP B CA 1
ATOM 3981 C C . ASP B 1 187 ? -15.68 -19.094 -14.641 1 94.12 187 ASP B C 1
ATOM 3983 O O . ASP B 1 187 ? -14.555 -19.188 -15.141 1 94.12 187 ASP B O 1
ATOM 3987 N N . ALA B 1 188 ? -16.031 -19.5 -13.43 1 92.31 188 ALA B N 1
ATOM 3988 C CA . ALA B 1 188 ? -14.961 -19.875 -12.5 1 92.31 188 ALA B CA 1
ATOM 3989 C C . ALA B 1 188 ? -14.578 -21.344 -12.672 1 92.31 188 ALA B C 1
ATOM 3991 O O . ALA B 1 188 ? -14.508 -22.094 -11.695 1 92.31 188 ALA B O 1
ATOM 3992 N N . SER B 1 189 ? -14.359 -21.688 -13.961 1 95.94 189 SER B N 1
ATOM 3993 C CA . SER B 1 189 ? -13.867 -23.031 -14.18 1 95.94 189 SER B CA 1
ATOM 3994 C C . SER B 1 189 ? -12.445 -23.203 -13.648 1 95.94 189 SER B C 1
ATOM 3996 O O . SER B 1 189 ? -11.719 -22.219 -13.492 1 95.94 189 SER B O 1
ATOM 3998 N N . ASP B 1 190 ? -12.031 -24.438 -13.383 1 95.56 190 ASP B N 1
ATOM 3999 C CA . ASP B 1 190 ? -10.695 -24.719 -12.891 1 95.56 190 ASP B CA 1
ATOM 4000 C C . ASP B 1 190 ? -9.633 -24.219 -13.867 1 95.56 190 ASP B C 1
ATOM 4002 O O . ASP B 1 190 ? -8.602 -23.688 -13.445 1 95.56 190 ASP B O 1
ATOM 4006 N N . GLU B 1 191 ? -9.906 -24.406 -15.094 1 96.19 191 GLU B N 1
ATOM 4007 C CA . GLU B 1 191 ? -8.961 -23.984 -16.125 1 96.19 191 GLU B CA 1
ATOM 4008 C C . GLU B 1 191 ? -8.773 -22.484 -16.141 1 96.19 191 GLU B C 1
ATOM 4010 O O . GLU B 1 191 ? -7.641 -21.984 -16.172 1 96.19 191 GLU B O 1
ATOM 4015 N N . LEU B 1 192 ? -9.859 -21.734 -16.094 1 97.88 192 LEU B N 1
ATOM 4016 C CA . LEU B 1 192 ? -9.789 -20.281 -16.141 1 97.88 192 LEU B CA 1
ATOM 4017 C C . LEU B 1 192 ? -9.156 -19.719 -14.875 1 97.88 192 LEU B C 1
ATOM 4019 O O . LEU B 1 192 ? -8.375 -18.766 -14.922 1 97.88 192 LEU B O 1
ATOM 4023 N N . LEU B 1 193 ? -9.492 -20.328 -13.766 1 98.44 193 LEU B N 1
ATOM 4024 C CA . LEU B 1 193 ? -8.883 -19.906 -12.5 1 98.44 193 LEU B CA 1
ATOM 4025 C C . LEU B 1 193 ? -7.383 -20.188 -12.508 1 98.44 193 LEU B C 1
ATOM 4027 O O . LEU B 1 193 ? -6.602 -19.375 -11.992 1 98.44 193 LEU B O 1
ATOM 4031 N N . HIS B 1 194 ? -7.074 -21.266 -13.086 1 96.81 194 HIS B N 1
ATOM 4032 C CA . HIS B 1 194 ? -5.66 -21.625 -13.156 1 96.81 194 HIS B CA 1
ATOM 4033 C C . HIS B 1 194 ? -4.891 -20.656 -14.047 1 96.81 194 HIS B C 1
ATOM 4035 O O . HIS B 1 194 ? -3.76 -20.281 -13.734 1 96.81 194 HIS B O 1
ATOM 4041 N N . GLU B 1 195 ? -5.457 -20.297 -15.141 1 97.69 195 GLU B N 1
ATOM 4042 C CA . GLU B 1 195 ? -4.84 -19.312 -16.016 1 97.69 195 GLU B CA 1
ATOM 4043 C C . GLU B 1 195 ? -4.668 -17.969 -15.32 1 97.69 195 GLU B C 1
ATOM 4045 O O . GLU B 1 195 ? -3.619 -17.328 -15.43 1 97.69 195 GLU B O 1
ATOM 4050 N N . TRP B 1 196 ? -5.711 -17.578 -14.664 1 98.69 196 TRP B N 1
ATOM 4051 C CA . TRP B 1 196 ? -5.629 -16.328 -13.922 1 98.69 196 TRP B CA 1
ATOM 4052 C C . TRP B 1 196 ? -4.539 -16.391 -12.859 1 98.69 196 TRP B C 1
ATOM 4054 O O . TRP B 1 196 ? -3.805 -15.43 -12.648 1 98.69 196 TRP B O 1
ATOM 4064 N N . ARG B 1 197 ? -4.379 -17.531 -12.164 1 98.56 197 ARG B N 1
ATOM 4065 C CA . ARG B 1 197 ? -3.33 -17.703 -11.172 1 98.56 197 ARG B CA 1
ATOM 4066 C C . ARG B 1 197 ? -1.952 -17.453 -11.773 1 98.56 197 ARG B C 1
ATOM 4068 O O . ARG B 1 197 ? -1.099 -16.828 -11.141 1 98.56 197 ARG B O 1
ATOM 4075 N N . LYS B 1 198 ? -1.756 -17.891 -12.93 1 97.94 198 LYS B N 1
ATOM 4076 C CA . LYS B 1 198 ? -0.479 -17.688 -13.609 1 97.94 198 LYS B CA 1
ATOM 4077 C C . LYS B 1 198 ? -0.192 -16.203 -13.789 1 97.94 198 LYS B C 1
ATOM 4079 O O . LYS B 1 198 ? 0.935 -15.75 -13.57 1 97.94 198 LYS B O 1
ATOM 4084 N N . ARG B 1 199 ? -1.248 -15.477 -14.156 1 98.75 199 ARG B N 1
ATOM 4085 C CA . ARG B 1 199 ? -1.092 -14.039 -14.367 1 98.75 199 ARG B CA 1
ATOM 4086 C C . ARG B 1 199 ? -0.849 -13.312 -13.055 1 98.75 199 ARG B C 1
ATOM 4088 O O . ARG B 1 199 ? -0.058 -12.367 -12.992 1 98.75 199 ARG B O 1
ATOM 4095 N N . VAL B 1 200 ? -1.528 -13.727 -12.023 1 98.88 200 VAL B N 1
ATOM 4096 C CA . VAL B 1 200 ? -1.335 -13.156 -10.695 1 98.88 200 VAL B CA 1
ATOM 4097 C C . VAL B 1 200 ? 0.116 -13.344 -10.258 1 98.88 200 VAL B C 1
ATOM 4099 O O . VAL B 1 200 ? 0.742 -12.422 -9.742 1 98.88 200 VAL B O 1
ATOM 4102 N N . LYS B 1 201 ? 0.666 -14.492 -10.477 1 98.69 201 LYS B N 1
ATOM 4103 C CA . LYS B 1 201 ? 2.051 -14.766 -10.109 1 98.69 201 LYS B CA 1
ATOM 4104 C C . LYS B 1 201 ? 3.018 -13.906 -10.914 1 98.69 201 LYS B C 1
ATOM 4106 O O . LYS B 1 201 ? 4.02 -13.422 -10.383 1 98.69 201 LYS B O 1
ATOM 4111 N N . ASP B 1 202 ? 2.682 -13.789 -12.203 1 98.56 202 ASP B N 1
ATOM 4112 C CA . ASP B 1 202 ? 3.506 -12.906 -13.016 1 98.56 202 ASP B CA 1
ATOM 4113 C C . ASP B 1 202 ? 3.602 -11.516 -12.391 1 98.56 202 ASP B C 1
ATOM 4115 O O . ASP B 1 202 ? 4.699 -10.984 -12.203 1 98.56 202 ASP B O 1
ATOM 4119 N N . HIS B 1 203 ? 2.434 -10.961 -12.094 1 98.81 203 HIS B N 1
ATOM 4120 C CA . HIS B 1 203 ? 2.398 -9.609 -11.547 1 98.81 203 HIS B CA 1
ATOM 4121 C C . HIS B 1 203 ? 3.041 -9.562 -10.164 1 98.81 203 HIS B C 1
ATOM 4123 O O . HIS B 1 203 ? 3.688 -8.57 -9.812 1 98.81 203 HIS B O 1
ATOM 4129 N N . TRP B 1 204 ? 2.869 -10.594 -9.406 1 98.81 204 TRP B N 1
ATOM 4130 C CA . TRP B 1 204 ? 3.523 -10.742 -8.109 1 98.81 204 TRP B CA 1
ATOM 4131 C C . TRP B 1 204 ? 5.039 -10.625 -8.25 1 98.81 204 TRP B C 1
ATOM 4133 O O . TRP B 1 204 ? 5.668 -9.797 -7.586 1 98.81 204 TRP B O 1
ATOM 4143 N N . TYR B 1 205 ? 5.566 -11.352 -9.133 1 98.56 205 TYR B N 1
ATOM 4144 C CA . TYR B 1 205 ? 7.016 -11.383 -9.32 1 98.56 205 TYR B CA 1
ATOM 4145 C C . TYR B 1 205 ? 7.516 -10.07 -9.914 1 98.56 205 TYR B C 1
ATOM 4147 O O . TYR B 1 205 ? 8.609 -9.617 -9.586 1 98.56 205 TYR B O 1
ATOM 4155 N N . HIS B 1 206 ? 6.734 -9.5 -10.805 1 98.75 206 HIS B N 1
ATOM 4156 C CA . HIS B 1 206 ? 7.125 -8.211 -11.359 1 98.75 206 HIS B CA 1
ATOM 4157 C C . HIS B 1 206 ? 7.172 -7.141 -10.273 1 98.75 206 HIS B C 1
ATOM 4159 O O . HIS B 1 206 ? 8.078 -6.301 -10.258 1 98.75 206 HIS B O 1
ATOM 4165 N N . CYS B 1 207 ? 6.203 -7.18 -9.352 1 98.5 207 CYS B N 1
ATOM 4166 C CA . CYS B 1 207 ? 6.223 -6.238 -8.234 1 98.5 207 CYS B CA 1
ATOM 4167 C C . CYS B 1 207 ? 7.445 -6.461 -7.355 1 98.5 207 CYS B C 1
ATOM 4169 O O . CYS B 1 207 ? 8.031 -5.508 -6.84 1 98.5 207 CYS B O 1
ATOM 4171 N N . GLN B 1 208 ? 7.848 -7.676 -7.184 1 98.12 208 GLN B N 1
ATOM 4172 C CA . GLN B 1 208 ? 9.078 -7.973 -6.453 1 98.12 208 GLN B CA 1
ATOM 4173 C C . GLN B 1 208 ? 10.297 -7.406 -7.172 1 98.12 208 GLN B C 1
ATOM 4175 O O . GLN B 1 208 ? 11.141 -6.758 -6.555 1 98.12 208 GLN B O 1
ATOM 4180 N N . LEU B 1 209 ? 10.367 -7.633 -8.438 1 98.38 209 LEU B N 1
ATOM 4181 C CA . LEU B 1 209 ? 11.492 -7.184 -9.242 1 98.38 209 LEU B CA 1
ATOM 4182 C C . LEU B 1 209 ? 11.625 -5.664 -9.188 1 98.38 209 LEU B C 1
ATOM 4184 O O . LEU B 1 209 ? 12.742 -5.137 -9.18 1 98.38 209 LEU B O 1
ATOM 4188 N N . LEU B 1 210 ? 10.492 -5.004 -9.078 1 98.25 210 LEU B N 1
ATOM 4189 C CA . LEU B 1 210 ? 10.477 -3.547 -9.172 1 98.25 210 LEU B CA 1
ATOM 4190 C C . LEU B 1 210 ? 10.406 -2.91 -7.793 1 98.25 210 LEU B C 1
ATOM 4192 O O . LEU B 1 210 ? 10.328 -1.686 -7.668 1 98.25 210 LEU B O 1
ATOM 4196 N N . SER B 1 211 ? 10.445 -3.686 -6.707 1 97.44 211 SER B N 1
ATOM 4197 C CA . SER B 1 211 ? 10.211 -3.215 -5.344 1 97.44 211 SER B CA 1
ATOM 4198 C C . SER B 1 211 ? 11.211 -2.121 -4.961 1 97.44 211 SER B C 1
ATOM 4200 O O . SER B 1 211 ? 10.883 -1.22 -4.188 1 97.44 211 SER B O 1
ATOM 4202 N N . PRO B 1 212 ? 12.438 -2.092 -5.574 1 96.88 212 PRO B N 1
ATOM 4203 C CA . PRO B 1 212 ? 13.375 -1.023 -5.215 1 96.88 212 PRO B CA 1
ATOM 4204 C C . PRO B 1 212 ? 12.859 0.362 -5.602 1 96.88 212 PRO B C 1
ATOM 4206 O O . PRO B 1 212 ? 13.344 1.371 -5.086 1 96.88 212 PRO B O 1
ATOM 4209 N N . CYS B 1 213 ? 11.922 0.432 -6.496 1 96.88 213 CYS B N 1
ATOM 4210 C CA . CYS B 1 213 ? 11.367 1.722 -6.895 1 96.88 213 CYS B CA 1
ATOM 4211 C C . CYS B 1 213 ? 10.586 2.354 -5.754 1 96.88 213 CYS B C 1
ATOM 4213 O O . CYS B 1 213 ? 10.523 3.58 -5.637 1 96.88 213 CYS B O 1
ATOM 4215 N N . TRP B 1 214 ? 9.945 1.552 -4.973 1 96.62 214 TRP B N 1
ATOM 4216 C CA . TRP B 1 214 ? 9.172 1.953 -3.801 1 96.62 214 TRP B CA 1
ATOM 4217 C C . TRP B 1 214 ? 8.883 0.754 -2.904 1 96.62 214 TRP B C 1
ATOM 4219 O O . TRP B 1 214 ? 7.773 0.214 -2.92 1 96.62 214 TRP B O 1
ATOM 4229 N N . PRO B 1 215 ? 9.805 0.399 -2.1 1 94.81 215 PRO B N 1
ATOM 4230 C CA . PRO B 1 215 ? 9.719 -0.854 -1.348 1 94.81 215 PRO B CA 1
ATOM 4231 C C . PRO B 1 215 ? 8.414 -0.979 -0.558 1 94.81 215 PRO B C 1
ATOM 4233 O O . PRO B 1 215 ? 7.699 -1.974 -0.693 1 94.81 215 PRO B O 1
ATOM 4236 N N . ASP B 1 216 ? 7.965 0.039 0.14 1 91.56 216 ASP B N 1
ATOM 4237 C CA . ASP B 1 216 ? 6.789 -0.049 0.998 1 91.56 216 ASP B CA 1
ATOM 4238 C C . ASP B 1 216 ? 5.539 -0.365 0.182 1 91.56 216 ASP B C 1
ATOM 4240 O O . ASP B 1 216 ? 4.77 -1.265 0.534 1 91.56 216 ASP B O 1
ATOM 4244 N N . ALA B 1 217 ? 5.418 0.298 -0.857 1 94.06 217 ALA B N 1
ATOM 4245 C CA . ALA B 1 217 ? 4.199 0.16 -1.651 1 94.06 217 ALA B CA 1
ATOM 4246 C C . ALA B 1 217 ? 4.219 -1.131 -2.467 1 94.06 217 ALA B C 1
ATOM 4248 O O . ALA B 1 217 ? 3.223 -1.855 -2.518 1 94.06 217 ALA B O 1
ATOM 4249 N N . LEU B 1 218 ? 5.363 -1.428 -3.098 1 96.56 218 LEU B N 1
ATOM 4250 C CA . LEU B 1 218 ? 5.406 -2.535 -4.047 1 96.56 218 LEU B CA 1
ATOM 4251 C C . LEU B 1 218 ? 5.551 -3.867 -3.32 1 96.56 218 LEU B C 1
ATOM 4253 O O . LEU B 1 218 ? 5.047 -4.891 -3.785 1 96.56 218 LEU B O 1
ATOM 4257 N N . GLU B 1 219 ? 6.184 -3.889 -2.188 1 95.75 219 GLU B N 1
ATOM 4258 C CA . GLU B 1 219 ? 6.211 -5.113 -1.392 1 95.75 219 GLU B CA 1
ATOM 4259 C C . GLU B 1 219 ? 4.836 -5.426 -0.809 1 95.75 219 GLU B C 1
ATOM 4261 O O . GLU B 1 219 ? 4.441 -6.59 -0.723 1 95.75 219 GLU B O 1
ATOM 4266 N N . SER B 1 220 ? 4.156 -4.398 -0.404 1 94.88 220 SER B N 1
ATOM 4267 C CA . SER B 1 220 ? 2.789 -4.598 0.062 1 94.88 220 SER B CA 1
ATOM 4268 C C . SER B 1 220 ? 1.905 -5.16 -1.046 1 94.88 220 SER B C 1
ATOM 4270 O O . SER B 1 220 ? 1.106 -6.07 -0.808 1 94.88 220 SER B O 1
ATOM 4272 N N . ARG B 1 221 ? 1.999 -4.566 -2.215 1 96.81 221 ARG B N 1
ATOM 4273 C CA . ARG B 1 221 ? 1.241 -5.074 -3.355 1 96.81 221 ARG B CA 1
ATOM 4274 C C . ARG B 1 221 ? 1.62 -6.52 -3.664 1 96.81 221 ARG B C 1
ATOM 4276 O O . ARG B 1 221 ? 0.75 -7.355 -3.92 1 96.81 221 ARG B O 1
ATOM 4283 N N . ALA B 1 222 ? 2.941 -6.816 -3.65 1 97.75 222 ALA B N 1
ATOM 4284 C CA . ALA B 1 222 ? 3.42 -8.18 -3.879 1 97.75 222 ALA B CA 1
ATOM 4285 C C . ALA B 1 222 ? 2.83 -9.148 -2.857 1 97.75 222 ALA B C 1
ATOM 4287 O O . ALA B 1 222 ? 2.422 -10.258 -3.209 1 97.75 222 ALA B O 1
ATOM 4288 N N . ASP B 1 223 ? 2.713 -8.68 -1.66 1 97.19 223 ASP B N 1
ATOM 4289 C CA . ASP B 1 223 ? 2.154 -9.516 -0.602 1 97.19 223 ASP B CA 1
ATOM 4290 C C . ASP B 1 223 ? 0.681 -9.828 -0.864 1 97.19 223 ASP B C 1
ATOM 4292 O O . ASP B 1 223 ? 0.221 -10.945 -0.615 1 97.19 223 ASP B O 1
ATOM 4296 N N . GLN B 1 224 ? -0.021 -8.875 -1.296 1 97.56 224 GLN B N 1
ATOM 4297 C CA . GLN B 1 224 ? -1.429 -9.086 -1.618 1 97.56 224 GLN B CA 1
ATOM 4298 C C . GLN B 1 224 ? -1.586 -10.023 -2.811 1 97.56 224 GLN B C 1
ATOM 4300 O O . GLN B 1 224 ? -2.479 -10.875 -2.822 1 97.56 224 GLN B O 1
ATOM 4305 N N . LEU B 1 225 ? -0.747 -9.852 -3.764 1 98.69 225 LEU B N 1
ATOM 4306 C CA . LEU B 1 225 ? -0.761 -10.75 -4.918 1 98.69 225 LEU B CA 1
ATOM 4307 C C . LEU B 1 225 ? -0.434 -12.18 -4.5 1 98.69 225 LEU B C 1
ATOM 4309 O O . LEU B 1 225 ? -1.054 -13.125 -4.984 1 98.69 225 LEU B O 1
ATOM 4313 N N . LYS B 1 226 ? 0.52 -12.289 -3.588 1 98.56 226 LYS B N 1
ATOM 4314 C CA . LYS B 1 226 ? 0.849 -13.609 -3.055 1 98.56 226 LYS B CA 1
ATOM 4315 C C . LYS B 1 226 ? -0.364 -14.25 -2.387 1 98.56 226 LYS B C 1
ATOM 4317 O O . LYS B 1 226 ? -0.596 -15.453 -2.535 1 98.56 226 LYS B O 1
ATOM 4322 N N . GLN B 1 227 ? -1.093 -13.484 -1.686 1 98.38 227 GLN B N 1
ATOM 4323 C CA . GLN B 1 227 ? -2.291 -14 -1.032 1 98.38 227 GLN B CA 1
ATOM 4324 C C . GLN B 1 227 ? -3.287 -14.539 -2.055 1 98.38 227 GLN B C 1
ATOM 4326 O O . GLN B 1 227 ? -3.893 -15.594 -1.845 1 98.38 227 GLN B O 1
ATOM 4331 N N . VAL B 1 228 ? -3.449 -13.812 -3.135 1 98.75 228 VAL B N 1
ATOM 4332 C CA . VAL B 1 228 ? -4.344 -14.266 -4.195 1 98.75 228 VAL B CA 1
ATOM 4333 C C . VAL B 1 228 ? -3.812 -15.555 -4.812 1 98.75 228 VAL B C 1
ATOM 4335 O O . VAL B 1 228 ? -4.555 -16.531 -4.965 1 98.75 228 VAL B O 1
ATOM 4338 N N . ALA B 1 229 ? -2.543 -15.562 -5.137 1 98.69 229 ALA B N 1
ATOM 4339 C CA . ALA B 1 229 ? -1.92 -16.734 -5.746 1 98.69 229 ALA B CA 1
ATOM 4340 C C . ALA B 1 229 ? -2.043 -17.953 -4.84 1 98.69 229 ALA B C 1
ATOM 4342 O O . ALA B 1 229 ? -2.33 -19.062 -5.312 1 98.69 229 ALA B O 1
ATOM 4343 N N . ASP B 1 230 ? -1.825 -17.75 -3.564 1 97.38 230 ASP B N 1
ATOM 4344 C CA . ASP B 1 230 ? -1.923 -18.844 -2.6 1 97.38 230 ASP B CA 1
ATOM 4345 C C . ASP B 1 230 ? -3.35 -19.375 -2.518 1 97.38 230 ASP B C 1
ATOM 4347 O O . ASP B 1 230 ? -3.562 -20.594 -2.492 1 97.38 230 ASP B O 1
ATOM 4351 N N . ALA B 1 231 ? -4.297 -18.484 -2.488 1 98.12 231 ALA B N 1
ATOM 4352 C CA . ALA B 1 231 ? -5.695 -18.906 -2.441 1 98.12 231 ALA B CA 1
ATOM 4353 C C . ALA B 1 231 ? -6.07 -19.703 -3.684 1 98.12 231 ALA B C 1
ATOM 4355 O O . ALA B 1 231 ? -6.715 -20.75 -3.584 1 98.12 231 ALA B O 1
ATOM 4356 N N . LEU B 1 232 ? -5.664 -19.266 -4.789 1 98.25 232 LEU B N 1
ATOM 4357 C CA . LEU B 1 232 ? -5.953 -19.953 -6.043 1 98.25 232 LEU B CA 1
ATOM 4358 C C . LEU B 1 232 ? -5.211 -21.281 -6.117 1 98.25 232 LEU B C 1
ATOM 4360 O O . LEU B 1 232 ? -5.711 -22.234 -6.703 1 98.25 232 LEU B O 1
ATOM 4364 N N . GLY B 1 233 ? -4 -21.312 -5.539 1 96.06 233 GLY B N 1
ATOM 4365 C CA . GLY B 1 233 ? -3.258 -22.547 -5.469 1 96.06 233 GLY B CA 1
ATOM 4366 C C . GLY B 1 233 ? -3.936 -23.609 -4.609 1 96.06 233 GLY B C 1
ATOM 4367 O O . GLY B 1 233 ? -4.066 -24.766 -5.023 1 96.06 233 GLY B O 1
ATOM 4368 N N . ASP B 1 234 ? -4.352 -23.172 -3.484 1 95.38 234 ASP B N 1
ATOM 4369 C CA . ASP B 1 234 ? -5.094 -24.078 -2.6 1 95.38 234 ASP B CA 1
ATOM 4370 C C . ASP B 1 234 ? -6.375 -24.562 -3.266 1 95.38 234 ASP B C 1
ATOM 4372 O O . ASP B 1 234 ? -6.73 -25.734 -3.15 1 95.38 234 ASP B O 1
ATOM 4376 N N . ASP B 1 235 ? -7.059 -23.688 -3.922 1 97.12 235 ASP B N 1
ATOM 4377 C CA . ASP B 1 235 ? -8.273 -24.047 -4.648 1 97.12 235 ASP B CA 1
ATOM 4378 C C . ASP B 1 235 ? -7.984 -25.109 -5.707 1 97.12 235 ASP B C 1
ATOM 4380 O O . ASP B 1 235 ? -8.734 -26.078 -5.844 1 97.12 235 ASP B O 1
ATOM 4384 N N . HIS B 1 236 ? -6.957 -24.891 -6.453 1 95.31 236 HIS B N 1
ATOM 4385 C CA . HIS B 1 236 ? -6.578 -25.828 -7.512 1 95.31 236 HIS B CA 1
ATOM 4386 C C . HIS B 1 236 ? -6.266 -27.203 -6.945 1 95.31 236 HIS B C 1
ATOM 4388 O O . HIS B 1 236 ? -6.648 -28.219 -7.527 1 95.31 236 HIS B O 1
ATOM 4394 N N . ASP B 1 237 ? -5.562 -27.25 -5.832 1 92.81 237 ASP B N 1
ATOM 4395 C CA . ASP B 1 237 ? -5.238 -28.516 -5.199 1 92.81 237 ASP B CA 1
ATOM 4396 C C . ASP B 1 237 ? -6.504 -29.266 -4.797 1 92.81 237 ASP B C 1
ATOM 4398 O O . ASP B 1 237 ? -6.582 -30.484 -4.953 1 92.81 237 ASP B O 1
ATOM 4402 N N . LEU B 1 238 ? -7.445 -28.562 -4.305 1 95.38 238 LEU B N 1
ATOM 4403 C CA . LEU B 1 238 ? -8.711 -29.156 -3.916 1 95.38 238 LEU B CA 1
ATOM 4404 C C . LEU B 1 238 ? -9.477 -29.656 -5.137 1 95.38 238 LEU B C 1
ATOM 4406 O O . LEU B 1 238 ? -10.125 -30.703 -5.09 1 95.38 238 LEU B O 1
ATOM 4410 N N . ALA B 1 239 ? -9.391 -28.891 -6.184 1 95 239 ALA B N 1
ATOM 4411 C CA . ALA B 1 239 ? -10.008 -29.328 -7.434 1 95 239 ALA B CA 1
ATOM 4412 C C . ALA B 1 239 ? -9.398 -30.625 -7.922 1 95 239 ALA B C 1
ATOM 4414 O O . ALA B 1 239 ? -10.109 -31.531 -8.383 1 95 239 ALA B O 1
ATOM 4415 N N . MET B 1 240 ? -8.156 -30.734 -7.777 1 91.88 240 MET B N 1
ATOM 4416 C CA . MET B 1 240 ? -7.465 -31.953 -8.18 1 91.88 240 MET B CA 1
ATOM 4417 C C . MET B 1 240 ? -7.875 -33.125 -7.293 1 91.88 240 MET B C 1
ATOM 4419 O O . MET B 1 240 ? -8.008 -34.25 -7.773 1 91.88 240 MET B O 1
ATOM 4423 N N . MET B 1 241 ? -8.031 -32.875 -6.039 1 92.62 241 MET B N 1
ATOM 4424 C CA . MET B 1 241 ? -8.477 -33.906 -5.125 1 92.62 241 MET B CA 1
ATOM 4425 C C . MET B 1 241 ? -9.867 -34.406 -5.496 1 92.62 241 MET B C 1
ATOM 4427 O O . MET B 1 241 ? -10.117 -35.625 -5.504 1 92.62 241 MET B O 1
ATOM 4431 N N . ALA B 1 242 ? -10.719 -33.5 -5.832 1 95.5 242 ALA B N 1
ATOM 4432 C CA . ALA B 1 242 ? -12.07 -33.875 -6.258 1 95.5 242 ALA B CA 1
ATOM 4433 C C . ALA B 1 242 ? -12.039 -34.688 -7.535 1 95.5 242 ALA B C 1
ATOM 4435 O O . ALA B 1 242 ? -12.789 -35.656 -7.672 1 95.5 242 ALA B O 1
ATOM 4436 N N . GLN B 1 243 ? -11.219 -34.312 -8.406 1 93.88 243 GLN B N 1
ATOM 4437 C CA . GLN B 1 243 ? -11.078 -35.062 -9.648 1 93.88 243 GLN B CA 1
ATOM 4438 C C . GLN B 1 243 ? -10.539 -36.469 -9.391 1 93.88 243 GLN B C 1
ATOM 4440 O O . GLN B 1 243 ? -10.984 -37.438 -10.016 1 93.88 243 GLN B O 1
ATOM 4445 N N . LEU B 1 244 ? -9.578 -36.562 -8.492 1 91.44 244 LEU B N 1
ATOM 4446 C CA . LEU B 1 244 ? -9.039 -37.875 -8.125 1 91.44 244 LEU B CA 1
ATOM 4447 C C . LEU B 1 244 ? -10.125 -38.75 -7.516 1 91.44 244 LEU B C 1
ATOM 4449 O O . LEU B 1 244 ? -10.195 -39.938 -7.809 1 91.44 244 LEU B O 1
ATOM 4453 N N . MET B 1 245 ? -10.914 -38.156 -6.703 1 94.69 245 MET B N 1
ATOM 4454 C CA . MET B 1 245 ? -12.016 -38.875 -6.07 1 94.69 245 MET B CA 1
ATOM 4455 C C . MET B 1 245 ? -12.977 -39.438 -7.121 1 94.69 245 MET B C 1
ATOM 4457 O O . MET B 1 245 ? -13.492 -40.531 -6.973 1 94.69 245 MET B O 1
ATOM 4461 N N . GLU B 1 246 ? -13.195 -38.719 -8.164 1 95.69 246 GLU B N 1
ATOM 4462 C CA . GLU B 1 246 ? -14.062 -39.156 -9.25 1 95.69 246 GLU B CA 1
ATOM 4463 C C . GLU B 1 246 ? -13.422 -40.281 -10.055 1 95.69 246 GLU B C 1
ATOM 4465 O O . GLU B 1 246 ? -14.094 -41.25 -10.422 1 95.69 246 GLU B O 1
ATOM 4470 N N . ARG B 1 247 ? -12.156 -40.25 -10.273 1 94.44 247 ARG B N 1
ATOM 4471 C CA . ARG B 1 247 ? -11.438 -41.188 -11.102 1 94.44 247 ARG B CA 1
ATOM 4472 C C . ARG B 1 247 ? -11.156 -42.469 -10.32 1 94.44 247 ARG B C 1
ATOM 4474 O O . ARG B 1 247 ? -11.18 -43.562 -10.891 1 94.44 247 ARG B O 1
ATOM 4481 N N . GLU B 1 248 ? -10.836 -42.25 -9.039 1 93.5 248 GLU B N 1
ATOM 4482 C CA . GLU B 1 248 ? -10.508 -43.375 -8.172 1 93.5 248 GLU B CA 1
ATOM 4483 C C . GLU B 1 248 ? -11.312 -43.344 -6.879 1 93.5 248 GLU B C 1
ATOM 4485 O O . GLU B 1 248 ? -10.742 -43.219 -5.789 1 93.5 248 GLU B O 1
ATOM 4490 N N . PRO B 1 249 ? -12.555 -43.625 -7.004 1 95.19 249 PRO B N 1
ATOM 4491 C CA . PRO B 1 249 ? -13.438 -43.5 -5.844 1 95.19 249 PRO B CA 1
ATOM 4492 C C . PRO B 1 249 ? -13.055 -44.438 -4.695 1 95.19 249 PRO B C 1
ATOM 4494 O O . PRO B 1 249 ? -13.273 -44.094 -3.527 1 95.19 249 PRO B O 1
ATOM 4497 N N . ASP B 1 250 ? -12.453 -45.531 -4.98 1 92.38 250 ASP B N 1
ATOM 4498 C CA . ASP B 1 250 ? -12.133 -46.5 -3.959 1 92.38 250 ASP B CA 1
ATOM 4499 C C . ASP B 1 250 ? -11.102 -45.969 -2.973 1 92.38 250 ASP B C 1
ATOM 4501 O O . ASP B 1 250 ? -11.039 -46.406 -1.824 1 92.38 250 ASP B O 1
ATOM 4505 N N . LEU B 1 251 ? -10.359 -45.062 -3.42 1 91.81 251 LEU B N 1
ATOM 4506 C CA . LEU B 1 251 ? -9.359 -44.438 -2.561 1 91.81 251 LEU B CA 1
ATOM 4507 C C . LEU B 1 251 ? -10.023 -43.594 -1.472 1 91.81 251 LEU B C 1
ATOM 4509 O O . LEU B 1 251 ? -9.391 -43.281 -0.458 1 91.81 251 LEU B O 1
ATOM 4513 N N . PHE B 1 252 ? -11.344 -43.281 -1.666 1 95.06 252 PHE B N 1
ATOM 4514 C CA . PHE B 1 252 ? -11.977 -42.281 -0.807 1 95.06 252 PHE B CA 1
ATOM 4515 C C . PHE B 1 252 ? -13.141 -42.875 -0.036 1 95.06 252 PHE B C 1
ATOM 4517 O O . PHE B 1 252 ? -13.984 -42.156 0.492 1 95.06 252 PHE B O 1
ATOM 4524 N N . GLY B 1 253 ? -13.164 -44.156 -0.009 1 92.31 253 GLY B N 1
ATOM 4525 C CA . GLY B 1 253 ? -14.078 -44.844 0.89 1 92.31 253 GLY B CA 1
ATOM 4526 C C . GLY B 1 253 ? -15.484 -44.969 0.328 1 92.31 253 GLY B C 1
ATOM 4527 O O . GLY B 1 253 ? -15.664 -45.094 -0.888 1 92.31 253 GLY B O 1
ATOM 4528 N N . ALA B 1 254 ? -16.484 -45.031 1.282 1 94.81 254 ALA B N 1
ATOM 4529 C CA . ALA B 1 254 ? -17.875 -45.312 0.932 1 94.81 254 ALA B CA 1
ATOM 4530 C C . ALA B 1 254 ? -18.516 -44.062 0.296 1 94.81 254 ALA B C 1
ATOM 4532 O O . ALA B 1 254 ? -18.031 -42.938 0.446 1 94.81 254 ALA B O 1
ATOM 4533 N N . PRO B 1 255 ? -19.609 -44.344 -0.465 1 95.94 255 PRO B N 1
ATOM 4534 C CA . PRO B 1 255 ? -20.297 -43.219 -1.154 1 95.94 255 PRO B CA 1
ATOM 4535 C C . PRO B 1 255 ? -20.703 -42.094 -0.208 1 95.94 255 PRO B C 1
ATOM 4537 O O . PRO B 1 255 ? -20.578 -40.938 -0.554 1 95.94 255 PRO B O 1
ATOM 4540 N N . GLU B 1 256 ? -21.125 -42.469 0.972 1 95 256 GLU B N 1
ATOM 4541 C CA . GLU B 1 256 ? -21.547 -41.438 1.935 1 95 256 GLU B CA 1
ATOM 4542 C C . GLU B 1 256 ? -20.375 -40.594 2.381 1 95 256 GLU B C 1
ATOM 4544 O O . GLU B 1 256 ? -20.516 -39.375 2.557 1 95 256 GLU B O 1
ATOM 4549 N N . THR B 1 257 ? -19.25 -41.219 2.566 1 95.06 257 THR B N 1
ATOM 4550 C CA . THR B 1 257 ? -18.031 -40.531 2.959 1 95.06 257 THR B CA 1
ATOM 4551 C C . THR B 1 257 ? -17.562 -39.562 1.854 1 95.06 257 THR B C 1
ATOM 4553 O O . THR B 1 257 ? -17.188 -38.438 2.123 1 95.06 257 THR B O 1
ATOM 4556 N N . ARG B 1 258 ? -17.625 -40 0.626 1 96.81 258 ARG B N 1
ATOM 4557 C CA . ARG B 1 258 ? -17.219 -39.219 -0.522 1 96.81 258 ARG B CA 1
ATOM 4558 C C . ARG B 1 258 ? -18.125 -38 -0.687 1 96.81 258 ARG B C 1
ATOM 4560 O O . ARG B 1 258 ? -17.656 -36.906 -1.054 1 96.81 258 ARG B O 1
ATOM 4567 N N . GLU B 1 259 ? -19.406 -38.219 -0.39 1 96.56 259 GLU B N 1
ATOM 4568 C CA . GLU B 1 259 ? -20.344 -37.125 -0.485 1 96.56 259 GLU B CA 1
ATOM 4569 C C . GLU B 1 259 ? -20.031 -36.031 0.544 1 96.56 259 GLU B C 1
ATOM 4571 O O . GLU B 1 259 ? -20.094 -34.844 0.236 1 96.56 259 GLU B O 1
ATOM 4576 N N . GLN B 1 260 ? -19.719 -36.469 1.716 1 96.06 260 GLN B N 1
ATOM 4577 C CA . GLN B 1 260 ? -19.359 -35.531 2.77 1 96.06 260 GLN B CA 1
ATOM 4578 C C . GLN B 1 260 ? -18.078 -34.781 2.426 1 96.06 260 GLN B C 1
ATOM 4580 O O . GLN B 1 260 ? -17.984 -33.562 2.617 1 96.06 260 GLN B O 1
ATOM 4585 N N . LEU B 1 261 ? -17.109 -35.5 1.931 1 96.19 261 LEU B N 1
ATOM 4586 C CA . LEU B 1 261 ? -15.836 -34.906 1.535 1 96.19 261 LEU B CA 1
ATOM 4587 C C . LEU B 1 261 ? -16.031 -33.906 0.403 1 96.19 261 LEU B C 1
ATOM 4589 O O . LEU B 1 261 ? -15.453 -32.812 0.419 1 96.19 261 LEU B O 1
ATOM 4593 N N . GLN B 1 262 ? -16.844 -34.25 -0.542 1 97.19 262 GLN B N 1
ATOM 4594 C CA . GLN B 1 262 ? -17.125 -33.375 -1.673 1 97.19 262 GLN B CA 1
ATOM 4595 C C . GLN B 1 262 ? -17.75 -32.062 -1.207 1 97.19 262 GLN B C 1
ATOM 4597 O O . GLN B 1 262 ? -17.438 -31 -1.742 1 97.19 262 GLN B O 1
ATOM 4602 N N . ARG B 1 263 ? -18.609 -32.156 -0.254 1 96.88 263 ARG B N 1
ATOM 4603 C CA . ARG B 1 263 ? -19.234 -30.953 0.294 1 96.88 263 ARG B CA 1
ATOM 4604 C C . ARG B 1 263 ? -18.203 -30.062 0.968 1 96.88 263 ARG B C 1
ATOM 4606 O O . ARG B 1 263 ? -18.219 -28.844 0.787 1 96.88 263 ARG B O 1
ATOM 4613 N N . CYS B 1 264 ? -17.281 -30.688 1.719 1 96.88 264 CYS B N 1
ATOM 4614 C CA . CYS B 1 264 ? -16.219 -29.938 2.389 1 96.88 264 CYS B CA 1
ATOM 4615 C C . CYS B 1 264 ? -15.305 -29.266 1.375 1 96.88 264 CYS B C 1
ATOM 4617 O O . CYS B 1 264 ? -14.953 -28.094 1.539 1 96.88 264 CYS B O 1
ATOM 4619 N N . ILE B 1 265 ? -14.961 -29.969 0.35 1 97.44 265 ILE B N 1
ATOM 4620 C CA . ILE B 1 265 ? -14.078 -29.469 -0.695 1 97.44 265 ILE B CA 1
ATOM 4621 C C . ILE B 1 265 ? -14.734 -28.297 -1.405 1 97.44 265 ILE B C 1
ATOM 4623 O O . ILE B 1 265 ? -14.125 -27.234 -1.573 1 97.44 265 ILE B O 1
ATOM 4627 N N . GLN B 1 266 ? -16.031 -28.469 -1.735 1 97.44 266 GLN B N 1
ATOM 4628 C CA . GLN B 1 266 ? -16.75 -27.438 -2.477 1 97.44 266 GLN B CA 1
ATOM 4629 C C . GLN B 1 266 ? -16.891 -26.156 -1.65 1 97.44 266 GLN B C 1
ATOM 4631 O O . GLN B 1 266 ? -16.734 -25.047 -2.172 1 97.44 266 GLN B O 1
ATOM 4636 N N . GLN B 1 267 ? -17.188 -26.359 -0.423 1 97.5 267 GLN B N 1
ATOM 4637 C CA . GLN B 1 267 ? -17.328 -25.203 0.459 1 97.5 267 GLN B CA 1
ATOM 4638 C C . GLN B 1 267 ? -16.016 -24.438 0.592 1 97.5 267 GLN B C 1
ATOM 4640 O O . GLN B 1 267 ? -15.992 -23.203 0.517 1 97.5 267 GLN B O 1
ATOM 4645 N N . ARG B 1 268 ? -14.945 -25.156 0.798 1 97.44 268 ARG B N 1
ATOM 4646 C CA . ARG B 1 268 ? -13.641 -24.516 0.946 1 97.44 268 ARG B CA 1
ATOM 4647 C C . ARG B 1 268 ? -13.203 -23.844 -0.351 1 97.44 268 ARG B C 1
ATOM 4649 O O . ARG B 1 268 ? -12.633 -22.75 -0.329 1 97.44 268 ARG B O 1
ATOM 4656 N N . ARG B 1 269 ? -13.469 -24.5 -1.438 1 97.88 269 ARG B N 1
ATOM 4657 C CA . ARG B 1 269 ? -13.133 -23.906 -2.734 1 97.88 269 ARG B CA 1
ATOM 4658 C C . ARG B 1 269 ? -13.875 -22.594 -2.957 1 97.88 269 ARG B C 1
ATOM 4660 O O . ARG B 1 269 ? -13.281 -21.625 -3.414 1 97.88 269 ARG B O 1
ATOM 4667 N N . GLU B 1 270 ? -15.125 -22.562 -2.58 1 97.5 270 GLU B N 1
ATOM 4668 C CA . GLU B 1 270 ? -15.914 -21.328 -2.725 1 97.5 270 GLU B CA 1
ATOM 4669 C C . GLU B 1 270 ? -15.336 -20.203 -1.889 1 97.5 270 GLU B C 1
ATOM 4671 O O . GLU B 1 270 ? -15.258 -19.062 -2.348 1 97.5 270 GLU B O 1
ATOM 4676 N N . GLN B 1 271 ? -14.922 -20.562 -0.691 1 97.31 271 GLN B N 1
ATOM 4677 C CA . GLN B 1 271 ? -14.32 -19.562 0.187 1 97.31 271 GLN B CA 1
ATOM 4678 C C . GLN B 1 271 ? -13.016 -19.031 -0.398 1 97.31 271 GLN B C 1
ATOM 4680 O O . GLN B 1 271 ? -12.766 -17.812 -0.377 1 97.31 271 GLN B O 1
ATOM 4685 N N . LEU B 1 272 ? -12.164 -19.891 -0.9 1 97.88 272 LEU B N 1
ATOM 4686 C CA . LEU B 1 272 ? -10.875 -19.531 -1.475 1 97.88 272 LEU B CA 1
ATOM 4687 C C . LEU B 1 272 ? -11.062 -18.672 -2.727 1 97.88 272 LEU B C 1
ATOM 4689 O O . LEU B 1 272 ? -10.375 -17.672 -2.904 1 97.88 272 LEU B O 1
ATOM 4693 N N . GLN B 1 273 ? -12.008 -19.078 -3.553 1 98.19 273 GLN B N 1
ATOM 4694 C CA . GLN B 1 273 ? -12.289 -18.328 -4.777 1 98.19 273 GLN B CA 1
ATOM 4695 C C . GLN B 1 273 ? -12.805 -16.938 -4.469 1 98.19 273 GLN B C 1
ATOM 4697 O O . GLN B 1 273 ? -12.375 -15.953 -5.078 1 98.19 273 GLN B O 1
ATOM 4702 N N . GLN B 1 274 ? -13.695 -16.844 -3.488 1 96.81 274 GLN B N 1
ATOM 4703 C CA . GLN B 1 274 ? -14.234 -15.539 -3.107 1 96.81 274 GLN B CA 1
ATOM 4704 C C . GLN B 1 274 ? -13.141 -14.617 -2.584 1 96.81 274 GLN B C 1
ATOM 4706 O O . GLN B 1 274 ? -13.109 -13.438 -2.92 1 96.81 274 GLN B O 1
ATOM 4711 N N . ARG B 1 275 ? -12.32 -15.18 -1.78 1 96.94 275 ARG B N 1
ATOM 4712 C CA . ARG B 1 275 ? -11.211 -14.398 -1.241 1 96.94 275 ARG B CA 1
ATOM 4713 C C . ARG B 1 275 ? -10.297 -13.906 -2.355 1 96.94 275 ARG B C 1
ATOM 4715 O O . ARG B 1 275 ? -9.891 -12.742 -2.371 1 96.94 275 ARG B O 1
ATOM 4722 N N . ALA B 1 276 ? -9.953 -14.781 -3.264 1 98.31 276 ALA B N 1
ATOM 4723 C CA . ALA B 1 276 ? -9.07 -14.438 -4.375 1 98.31 276 ALA B CA 1
ATOM 4724 C C . ALA B 1 276 ? -9.695 -13.367 -5.258 1 98.31 276 ALA B C 1
ATOM 4726 O O . ALA B 1 276 ? -9.031 -12.398 -5.633 1 98.31 276 ALA B O 1
ATOM 4727 N N . LEU B 1 277 ? -10.961 -13.539 -5.527 1 97.69 277 LEU B N 1
ATOM 4728 C CA . LEU B 1 277 ? -11.648 -12.617 -6.426 1 97.69 277 LEU B CA 1
ATOM 4729 C C . LEU B 1 277 ? -11.805 -11.242 -5.781 1 97.69 277 LEU B C 1
ATOM 4731 O O . LEU B 1 277 ? -11.648 -10.219 -6.449 1 97.69 277 LEU B O 1
ATOM 4735 N N . ARG B 1 278 ? -12.094 -11.227 -4.496 1 96.19 278 ARG B N 1
ATOM 4736 C CA . ARG B 1 278 ? -12.242 -9.969 -3.777 1 96.19 278 ARG B CA 1
ATOM 4737 C C . ARG B 1 278 ? -10.961 -9.141 -3.838 1 96.19 278 ARG B C 1
ATOM 4739 O O . ARG B 1 278 ? -11 -7.945 -4.125 1 96.19 278 ARG B O 1
ATOM 4746 N N . LEU B 1 279 ? -9.883 -9.75 -3.609 1 97.25 279 LEU B N 1
ATOM 4747 C CA . LEU B 1 279 ? -8.594 -9.062 -3.635 1 97.25 279 LEU B CA 1
ATOM 4748 C C . LEU B 1 279 ? -8.148 -8.797 -5.07 1 97.25 279 LEU B C 1
ATOM 4750 O O . LEU B 1 279 ? -7.621 -7.719 -5.367 1 97.25 279 LEU B O 1
ATOM 4754 N N . GLY B 1 280 ? -8.367 -9.766 -5.934 1 98.38 280 GLY B N 1
ATOM 4755 C CA . GLY B 1 280 ? -7.973 -9.641 -7.328 1 98.38 280 GLY B CA 1
ATOM 4756 C C . GLY B 1 280 ? -8.641 -8.469 -8.031 1 98.38 280 GLY B C 1
ATOM 4757 O O . GLY B 1 280 ? -8.008 -7.773 -8.828 1 98.38 280 GLY B O 1
ATOM 4758 N N . ARG B 1 281 ? -9.93 -8.219 -7.734 1 97.94 281 ARG B N 1
ATOM 4759 C CA . ARG B 1 281 ? -10.672 -7.113 -8.336 1 97.94 281 ARG B CA 1
ATOM 4760 C C . ARG B 1 281 ? -10 -5.777 -8.039 1 97.94 281 ARG B C 1
ATOM 4762 O O . ARG B 1 281 ? -9.945 -4.898 -8.898 1 97.94 281 ARG B O 1
ATOM 4769 N N . ARG B 1 282 ? -9.477 -5.629 -6.883 1 98.06 282 ARG B N 1
ATOM 4770 C CA . ARG B 1 282 ? -8.836 -4.379 -6.488 1 98.06 282 ARG B CA 1
ATOM 4771 C C . ARG B 1 282 ? -7.438 -4.27 -7.09 1 98.06 282 ARG B C 1
ATOM 4773 O O . ARG B 1 282 ? -7.047 -3.201 -7.57 1 98.06 282 ARG B O 1
ATOM 4780 N N . LEU B 1 283 ? -6.695 -5.359 -7.129 1 98.44 283 LEU B N 1
ATOM 4781 C CA . LEU B 1 283 ? -5.328 -5.375 -7.637 1 98.44 283 LEU B CA 1
ATOM 4782 C C . LEU B 1 283 ? -5.305 -5.09 -9.133 1 98.44 283 LEU B C 1
ATOM 4784 O O . LEU B 1 283 ? -4.336 -4.52 -9.648 1 98.44 283 LEU B O 1
ATOM 4788 N N . TYR B 1 284 ? -6.41 -5.461 -9.805 1 98.56 284 TYR B N 1
ATOM 4789 C CA . TYR B 1 284 ? -6.453 -5.305 -11.25 1 98.56 284 TYR B CA 1
ATOM 4790 C C . TYR B 1 284 ? -7.457 -4.23 -11.656 1 98.56 284 TYR B C 1
ATOM 4792 O O . TYR B 1 284 ? -7.941 -4.223 -12.789 1 98.56 284 TYR B O 1
ATOM 4800 N N . ALA B 1 285 ? -7.797 -3.322 -10.75 1 97.56 285 ALA B N 1
ATOM 4801 C CA . ALA B 1 285 ? -8.805 -2.295 -11 1 97.56 285 ALA B CA 1
ATOM 4802 C C . ALA B 1 285 ? -8.242 -1.173 -11.867 1 97.56 285 ALA B C 1
ATOM 4804 O O . ALA B 1 285 ? -8.984 -0.507 -12.594 1 97.56 285 ALA B O 1
ATOM 4805 N N . GLU B 1 286 ? -6.969 -0.951 -11.781 1 97 286 GLU B N 1
ATOM 4806 C CA . GLU B 1 286 ? -6.301 0.129 -12.5 1 97 286 GLU B CA 1
ATOM 4807 C C . GLU B 1 286 ? -6.098 -0.233 -13.969 1 97 286 GLU B C 1
ATOM 4809 O O . GLU B 1 286 ? -5.809 -1.386 -14.297 1 97 286 GLU B O 1
ATOM 4814 N N . GLY B 1 287 ? -6.219 0.729 -14.859 1 97.44 287 GLY B N 1
ATOM 4815 C CA . GLY B 1 287 ? -5.918 0.467 -16.25 1 97.44 287 GLY B CA 1
ATOM 4816 C C . GLY B 1 287 ? -4.453 0.152 -16.5 1 97.44 287 GLY B C 1
ATOM 4817 O O . GLY B 1 287 ? -3.572 0.726 -15.859 1 97.44 287 GLY B O 1
ATOM 4818 N N . PRO B 1 288 ? -4.223 -0.72 -17.469 1 98.31 288 PRO B N 1
ATOM 4819 C CA . PRO B 1 288 ? -2.838 -1.139 -17.703 1 98.31 288 PRO B CA 1
ATOM 4820 C C . PRO B 1 288 ? -1.92 0.031 -18.047 1 98.31 288 PRO B C 1
ATOM 4822 O O . PRO B 1 288 ? -0.795 0.106 -17.547 1 98.31 288 PRO B O 1
ATOM 4825 N N . LYS B 1 289 ? -2.363 0.961 -18.875 1 97.81 289 LYS B N 1
ATOM 4826 C CA . LYS B 1 289 ? -1.545 2.111 -19.25 1 97.81 289 LYS B CA 1
ATOM 4827 C C . LYS B 1 289 ? -1.249 2.988 -18.031 1 97.81 289 LYS B C 1
ATOM 4829 O O . LYS B 1 289 ? -0.129 3.475 -17.875 1 97.81 289 LYS B O 1
ATOM 4834 N N . ALA B 1 290 ? -2.262 3.191 -17.219 1 97.81 290 ALA B N 1
ATOM 4835 C CA . ALA B 1 290 ? -2.1 4.012 -16.016 1 97.81 290 ALA B CA 1
ATOM 4836 C C . ALA B 1 290 ? -1.117 3.369 -15.039 1 97.81 290 ALA B C 1
ATOM 4838 O O . ALA B 1 290 ? -0.288 4.059 -14.438 1 97.81 290 ALA B O 1
ATOM 4839 N N . LEU B 1 291 ? -1.231 2.053 -14.898 1 98.06 291 LEU B N 1
ATOM 4840 C CA . LEU B 1 291 ? -0.312 1.339 -14.016 1 98.06 291 LEU B CA 1
ATOM 4841 C C . LEU B 1 291 ? 1.129 1.505 -14.492 1 98.06 291 LEU B C 1
ATOM 4843 O O . LEU B 1 291 ? 2.021 1.779 -13.688 1 98.06 291 LEU B O 1
ATOM 4847 N N . VAL B 1 292 ? 1.355 1.322 -15.742 1 98.44 292 VAL B N 1
ATOM 4848 C CA . VAL B 1 292 ? 2.705 1.391 -16.297 1 98.44 292 VAL B CA 1
ATOM 4849 C C . VAL B 1 292 ? 3.26 2.805 -16.125 1 98.44 292 VAL B C 1
ATOM 4851 O O . VAL B 1 292 ? 4.434 2.982 -15.805 1 98.44 292 VAL B O 1
ATOM 4854 N N . THR B 1 293 ? 2.432 3.834 -16.344 1 98.12 293 THR B N 1
ATOM 4855 C CA . THR B 1 293 ? 2.846 5.223 -16.172 1 98.12 293 THR B CA 1
ATOM 4856 C C . THR B 1 293 ? 3.268 5.484 -14.734 1 98.12 293 THR B C 1
ATOM 4858 O O . THR B 1 293 ? 4.289 6.125 -14.484 1 98.12 293 THR B O 1
ATOM 4861 N N . ARG B 1 294 ? 2.508 4.977 -13.836 1 97.25 294 ARG B N 1
ATOM 4862 C CA . ARG B 1 294 ? 2.811 5.156 -12.422 1 97.25 294 ARG B CA 1
ATOM 4863 C C . ARG B 1 294 ? 4.102 4.445 -12.039 1 97.25 294 ARG B C 1
ATOM 4865 O O . ARG B 1 294 ? 4.938 5 -11.32 1 97.25 294 ARG B O 1
ATOM 4872 N N . MET B 1 295 ? 4.293 3.227 -12.539 1 98.12 295 MET B N 1
ATOM 4873 C CA . MET B 1 295 ? 5.508 2.463 -12.273 1 98.12 295 MET B CA 1
ATOM 4874 C C . MET B 1 295 ? 6.727 3.158 -12.867 1 98.12 295 MET B C 1
ATOM 4876 O O . MET B 1 295 ? 7.801 3.166 -12.258 1 98.12 295 MET B O 1
ATOM 4880 N N . ALA B 1 296 ? 6.539 3.684 -14.062 1 98.25 296 ALA B N 1
ATOM 4881 C CA . ALA B 1 296 ? 7.617 4.434 -14.703 1 98.25 296 ALA B CA 1
ATOM 4882 C C . ALA B 1 296 ? 8.023 5.641 -13.859 1 98.25 296 ALA B C 1
ATOM 4884 O O . ALA B 1 296 ? 9.211 5.953 -13.742 1 98.25 296 ALA B O 1
ATOM 4885 N N . ALA B 1 297 ? 7.055 6.305 -13.312 1 97.94 297 ALA B N 1
ATOM 4886 C CA . ALA B 1 297 ? 7.328 7.457 -12.461 1 97.94 297 ALA B CA 1
ATOM 4887 C C . ALA B 1 297 ? 8.125 7.047 -11.227 1 97.94 297 ALA B C 1
ATOM 4889 O O . ALA B 1 297 ? 9.094 7.719 -10.852 1 97.94 297 ALA B O 1
ATOM 4890 N N . TYR B 1 298 ? 7.715 5.93 -10.578 1 97.94 298 TYR B N 1
ATOM 4891 C CA . TYR B 1 298 ? 8.469 5.43 -9.43 1 97.94 298 TYR B CA 1
ATOM 4892 C C . TYR B 1 298 ? 9.906 5.121 -9.812 1 97.94 298 TYR B C 1
ATOM 4894 O O . TYR B 1 298 ? 10.836 5.426 -9.062 1 97.94 298 TYR B O 1
ATOM 4902 N N . TRP B 1 299 ? 10.062 4.496 -10.992 1 97.88 299 TRP B N 1
ATOM 4903 C CA . TRP B 1 299 ? 11.391 4.152 -11.492 1 97.88 299 TRP B CA 1
ATOM 4904 C C . TRP B 1 299 ? 12.258 5.398 -11.633 1 97.88 299 TRP B C 1
ATOM 4906 O O . TRP B 1 299 ? 13.406 5.418 -11.172 1 97.88 299 TRP B O 1
ATOM 4916 N N . CYS B 1 300 ? 11.695 6.441 -12.211 1 97.25 300 CYS B N 1
ATOM 4917 C CA . CYS B 1 300 ? 12.43 7.684 -12.438 1 97.25 300 CYS B CA 1
ATOM 4918 C C . CYS B 1 300 ? 12.82 8.328 -11.109 1 97.25 300 CYS B C 1
ATOM 4920 O O . CYS B 1 300 ? 13.938 8.82 -10.961 1 97.25 300 CYS B O 1
ATOM 4922 N N . ILE B 1 301 ? 11.961 8.297 -10.219 1 97.12 301 ILE B N 1
ATOM 4923 C CA . ILE B 1 301 ? 12.219 8.883 -8.914 1 97.12 301 ILE B CA 1
ATOM 4924 C C . ILE B 1 301 ? 13.359 8.141 -8.219 1 97.12 301 ILE B C 1
ATOM 4926 O O . ILE B 1 301 ? 14.289 8.758 -7.703 1 97.12 301 ILE B O 1
ATOM 4930 N N . ALA B 1 302 ? 13.266 6.867 -8.227 1 96.5 302 ALA B N 1
ATOM 4931 C CA . ALA B 1 302 ? 14.289 6.039 -7.59 1 96.5 302 ALA B CA 1
ATOM 4932 C C . ALA B 1 302 ? 15.648 6.242 -8.25 1 96.5 302 ALA B C 1
ATOM 4934 O O . ALA B 1 302 ? 16.672 6.297 -7.57 1 96.5 302 ALA B O 1
ATOM 4935 N N . ARG B 1 303 ? 15.617 6.309 -9.547 1 94.94 303 ARG B N 1
ATOM 4936 C CA . ARG B 1 303 ? 16.859 6.504 -10.289 1 94.94 303 ARG B CA 1
ATOM 4937 C C . ARG B 1 303 ? 17.516 7.824 -9.922 1 94.94 303 ARG B C 1
ATOM 4939 O O . ARG B 1 303 ? 18.75 7.91 -9.836 1 94.94 303 ARG B O 1
ATOM 4946 N N . ALA B 1 304 ? 16.703 8.812 -9.648 1 92.88 304 ALA B N 1
ATOM 4947 C CA . ALA B 1 304 ? 17.203 10.148 -9.344 1 92.88 304 ALA B CA 1
ATOM 4948 C C . ALA B 1 304 ? 17.734 10.227 -7.914 1 92.88 304 ALA B C 1
ATOM 4950 O O . ALA B 1 304 ? 18.484 11.141 -7.57 1 92.88 304 ALA B O 1
ATOM 4951 N N . GLU B 1 305 ? 17.312 9.445 -6.949 1 88.25 305 GLU B N 1
ATOM 4952 C CA . GLU B 1 305 ? 17.734 9.477 -5.555 1 88.25 305 GLU B CA 1
ATOM 4953 C C . GLU B 1 305 ? 19.156 8.914 -5.402 1 88.25 305 GLU B C 1
ATOM 4955 O O . GLU B 1 305 ? 19.812 9.148 -4.387 1 88.25 305 GLU B O 1
ATOM 4960 N N . ARG B 1 306 ? 19.875 7.922 -6.129 1 64.38 306 ARG B N 1
ATOM 4961 C CA . ARG B 1 306 ? 21.266 7.457 -6.035 1 64.38 306 ARG B CA 1
ATOM 4962 C C . ARG B 1 306 ? 22.234 8.602 -6.25 1 64.38 306 ARG B C 1
ATOM 4964 O O . ARG B 1 306 ? 23.406 8.516 -5.852 1 64.38 306 ARG B O 1
ATOM 4971 N N . GLY B 1 307 ? 21.797 9.727 -7.074 1 45.06 307 GLY B N 1
ATOM 4972 C CA . GLY B 1 307 ? 22.844 10.688 -7.344 1 45.06 307 GLY B CA 1
ATOM 4973 C C . GLY B 1 307 ? 23 11.727 -6.25 1 45.06 307 GLY B C 1
ATOM 4974 O O . GLY B 1 307 ? 22.078 11.961 -5.477 1 45.06 307 GLY B O 1
#

InterPro domains:
  IPR007899 CHAD domain [PF05235] (26-245)
  IPR007899 CHAD domain [PS51708] (10-289)
  IPR007899 CHAD domain [SM00880] (20-280)
  IPR038186 CHAD domain superfamily [G3DSA:1.40.20.10] (2-296)

Foldseek 3Di:
DVVVQLFLAAALQDWRLVSLLSNLLSLLVQLLVLCPDDPVSNLVSLVSNLVSLLLNLLSLLLQVVQQDPVSVVSNVLSVVLNVLSPVLCLLVLLLVLLVVLCVVVVVLCVDPLNVQLSVLSVVVSPDDPVVPPVVVVSSVVSSVSSVVVSVVSVPRGGDDGRLRSRLVSQLVLLVQLLVLLVVCVVPVDLVSLVSNLSSLVSQLSVLSHLCLLPVVVSVVLSVLSVLLSVLSVSLNSLVVVLVCCVVPVVSNGDPVSNVVSVVSSVVSSVVSVVSNSVSSCVSSVDRSNVVSVVSVVSSVVSNVVVD/DVVVQLFLAAALQDWRLVSLLSNLLSLLVQLLVLCPDDPVSNLVSLVSNLVSLLLNLLSLLLQVVQQDPVSVVSNVLSVVLNVLSCVLCLLVLLLVLLVVLCVVVVVLCVDPLNVQLSVLSVVVNPDDPVVPVVVVVSSVVSSVSSVVVSVVSVPRGGDDGRLRSRLVSQLVLLVQLLVLLVVCVVPVDLVSLVSNLSSLVSQLSVLSHLCLLPVVVSVVLSVLSVLLSVLSVSLNSLVVVLVCCVVPVVSNGDPVSNVVSVVSSVVSSVVSVVSNSVSSCVSSVDRSVVVSVVSVVSSVVSNVVVD

Sequence (614 aa):
MESNSMAYRIRPTRNAAKEVRKAALQRIDKAIQALTVEADERAEGVHQARKRFKELRALLRLVREPLGARFKLDNRRLRDVGRRLAESRDAAAMLESWDALARANQPLFVSDAFRQIRLQLQQRAAPDGEVHADFDAELAEVLGELRALTQEMQHWKLSGKGFGLLANGLRRTYSDGVRDLARAERDASDELLHEWRKRVKDHWYHCQLLSPCWPDALESRADQLKQVADALGDDHDLAMMAQLMEREPDLFGAPETREQLQRCIQQRREQLQQRALRLGRRLYAEGPKALVTRMAAYWCIARAERGMESNSMAYRIRPTRNAAKEVRKAALQRIDKAIQALTVEADERAEGVHQARKRFKELRALLRLVREPLGARFKLDNRRLRDVGRRLAESRDAAAMLESWDALARANQPLFVSDAFRQIRLQLQQRAAPDGEVHADFDAELAEVLGELRALTQEMQHWKLSGKGFGLLANGLRRTYSDGVRDLARAERDASDELLHEWRKRVKDHWYHCQLLSPCWPDALESRADQLKQVADALGDDHDLAMMAQLMEREPDLFGAPETREQLQRCIQQRREQLQQRALRLGRRLYAEGPKALVTRMAAYWCIARAERG

Solvent-accessible surface area (backbone atoms only — not comparable to full-atom values): 31214 Å² total; per-residue (Å²): 120,72,83,72,68,73,53,67,42,39,54,61,68,47,60,40,58,60,30,51,42,51,37,46,48,50,34,52,50,52,22,52,54,28,62,66,54,55,80,92,45,37,70,61,14,47,52,51,21,42,52,29,43,51,51,43,42,37,52,44,46,27,32,30,71,36,42,46,76,52,32,64,54,53,45,48,51,46,52,51,51,41,56,71,65,45,80,73,53,61,39,59,51,40,51,52,48,49,51,54,51,30,70,78,38,46,85,64,44,69,37,69,70,45,47,51,27,52,51,48,50,52,58,66,40,49,78,65,77,78,62,50,64,67,43,51,56,49,47,50,51,47,51,52,53,52,54,50,47,50,58,53,49,76,64,62,65,58,56,68,59,58,61,65,33,37,43,65,22,46,30,49,49,47,41,49,28,40,52,31,45,55,48,20,73,75,43,75,43,71,67,39,43,50,54,24,34,55,28,35,46,34,51,22,49,50,26,41,25,45,15,69,37,42,48,74,62,28,46,51,52,23,50,54,30,46,52,31,34,49,28,46,47,55,33,49,41,46,51,50,48,53,50,44,40,70,76,41,41,77,58,44,54,52,72,69,52,40,52,54,49,51,51,54,47,52,53,51,34,52,52,27,50,48,53,23,49,61,53,46,53,60,76,48,52,52,52,42,69,59,50,43,52,40,50,47,43,31,34,52,51,37,32,58,64,76,106,121,72,82,72,69,72,53,66,42,39,54,61,70,47,61,39,60,60,30,50,43,48,36,46,49,51,33,53,51,51,21,51,53,28,64,66,54,56,78,92,45,36,71,62,14,46,53,51,20,42,52,29,40,52,52,41,42,37,52,45,47,28,32,28,70,37,43,48,75,54,31,63,55,55,46,49,51,46,52,50,51,42,56,71,64,45,80,73,52,61,39,58,51,41,52,52,49,50,50,55,50,30,70,78,38,47,86,64,44,71,36,69,69,45,46,51,26,53,52,47,50,51,58,66,41,48,78,66,79,77,62,50,64,65,44,52,55,50,48,51,51,47,52,53,52,51,54,51,47,49,59,53,48,76,65,62,65,57,56,69,58,59,60,65,34,38,42,64,21,46,29,49,50,47,42,48,28,41,51,30,45,55,47,22,72,77,42,76,42,72,67,39,42,50,54,24,34,54,28,36,45,35,51,22,48,49,29,42,25,46,14,70,38,43,48,75,63,28,46,50,51,22,51,53,31,46,52,31,33,50,27,46,48,54,32,49,42,47,50,50,51,52,50,45,42,71,78,41,42,76,57,43,56,54,72,69,53,42,52,52,50,49,51,54,47,51,52,51,35,51,53,26,49,51,55,24,49,61,52,45,54,58,77,48,53,53,52,42,70,58,50,41,53,39,51,46,43,29,35,52,52,38,32,58,64,78,107